Protein AF-A0A367MCN3-F1 (afdb_monomer)

Mean predicted aligned error: 8.47 Å

Sequence (393 aa):
MKVYVAEKPKLGKAMVQVLSKTSPITNREGTFAEGKGGADCGAAGHIFAREEPDYYIGAAFPGAPKGKNGKFKWSWDHLPLFPGQSDLPGWSIALDSEKKDLFKTIKSFVAKATVVVNAGDPDREGQLLIDEILEFLGTRKPVRRVLISGFDETTVANGLKGESDNAEFIGLRDAARSRSRADWLAGMNLSRAISLHAKECGFQGSHIAYGRVMTALLGLIVQRDMAIENFVPVDYFALLARFKVTKGDFRARWKPYPNQAGLDEKGRLLDRRLAEQLNAAVQGKTGKVVEYSDTEKTESAPLPFSVDQLQILASKKFGYKSDAVLKALQSLYEKHELTTYPRSDCQYLPESQHADAPEVYAAVTNNLQFGAPLQEIDLTRKSRAWNCLLYTS

Secondary structure (DSSP, 8-state):
-EEEEESSHHHHHHHHHHHHTTS-EEEEETTEEEETTSEEEEE--S-EEEPPHHHHHHHH-TTPPB-TTSSBPP-GGG-S--TTSTTSPPP-EEEPGGGHHHHHHHHHHHHH-SEEEEE--SSHHHHHHHHHHHHHTT--S-EEE------SHHHHHHHHHS-EEGGGGHHHHHHHHHHHHHHHHHHHHHHHHHHHHHHHTT--SS-----TTHHHHHHHHHHHHHHHHT------B--EEEEEETTEEEEEE--PPTT-TTB-TTS-B--HHHHHHHHHHHTTPPP----------PPPPPPPPPHHHHHHHHHHHH---HHHHHHHHHHHHHTS--SS-TT-----B-GGGGGGHHHHHHHHHHHS---GGGTT--TT---TTB-TTT---

Foldseek 3Di:
DEEEEEADLLQQVLLCVLVCVVFNFDDDDDQWTATHVGYITGHQHQFKDWDDLQQFCCQQPVPADDDPVRGGDQDPVSPPDDDPPDRGHHTDIDGDPVCVSVLVVVLVSLVPDQEYEQNFEPALVRLQRVVVSCVVSVDPHFYKYFHAFASDNVSSVVSVVVIGGSVVCVVSNVVVVVVSVVQCSFFNRVFSVVQVVVVVVVDPDDTDTDGPPVVVVVVVVVVVVVCVVPDDDADFDWDWDWDQDPVGIDIDIDQDDPPDPQADPVRTRRDPVVNVVVCVVCPPHDDDDPDDDDDDDDDDDDFADALVNQQVCCCVPPVDDSVRSLVVLCCCRRVVVLDTRNHDRARADALVCLVCQVVNLVSCVVPPVDPDPSVPDDSVDDDPRHDPVRDDD

Solvent-accessible surface area (backbone atoms only — not comparable to full-atom values): 22829 Å² total; per-residue (Å²): 69,42,30,39,43,15,35,43,63,66,54,14,51,40,48,41,59,61,47,32,78,82,18,46,72,75,47,75,57,92,64,31,35,41,17,49,89,31,53,26,28,14,35,64,52,91,41,67,44,72,55,55,69,59,60,43,41,49,69,57,41,72,83,58,63,59,45,98,84,75,44,63,58,90,54,71,90,68,57,78,68,50,65,60,43,89,74,29,54,59,84,55,70,37,72,39,81,91,34,51,68,59,51,52,50,52,51,55,52,60,70,70,34,61,30,39,31,42,37,19,47,60,45,36,61,29,44,29,58,48,50,52,51,42,59,73,69,62,66,84,61,57,52,29,29,30,56,43,79,56,65,53,70,65,49,38,55,51,16,67,69,58,61,44,61,38,76,80,46,47,66,38,26,51,51,35,51,50,49,56,51,51,51,46,45,46,24,59,38,46,16,49,53,52,27,53,54,38,42,76,73,66,49,87,69,94,71,46,89,38,36,81,63,64,47,52,54,50,47,55,52,51,51,50,50,50,54,56,76,69,53,76,90,74,78,66,60,81,57,73,47,78,47,80,54,101,92,48,72,52,77,46,69,71,76,79,62,91,90,47,85,52,46,49,99,86,69,45,33,53,41,64,67,59,50,53,50,53,48,64,74,51,60,94,57,87,84,76,88,87,77,87,86,87,78,94,77,88,82,76,79,81,63,56,71,18,44,66,57,47,34,54,50,40,27,75,75,70,69,46,52,61,68,60,48,50,52,50,38,46,41,33,34,74,74,65,65,76,49,67,66,65,77,43,79,37,40,42,35,54,56,78,56,57,79,48,42,67,59,53,51,50,52,47,58,77,73,42,92,70,66,75,82,68,79,78,65,69,79,84,67,82,56,88,37,53,29,60,88,70,37,61,114

Radius of gyration: 31.04 Å; Cα contacts (8 Å, |Δi|>4): 489; chains: 1; bounding box: 73×40×93 Å

Structure (mmCIF, N/CA/C/O backbone):
data_AF-A0A367MCN3-F1
#
_entry.id   AF-A0A367MCN3-F1
#
loop_
_atom_site.group_PDB
_atom_site.id
_atom_site.type_symbol
_atom_site.label_atom_id
_atom_site.label_alt_id
_atom_site.label_comp_id
_atom_site.label_asym_id
_atom_site.label_entity_id
_atom_site.label_seq_id
_atom_site.pdbx_PDB_ins_code
_atom_site.Cartn_x
_atom_site.Cartn_y
_atom_site.Cartn_z
_atom_site.occupancy
_atom_site.B_iso_or_equiv
_atom_site.auth_seq_id
_atom_site.auth_comp_id
_atom_site.auth_asym_id
_atom_site.auth_atom_id
_atom_site.pdbx_PDB_model_num
ATOM 1 N N . MET A 1 1 ? 31.108 -2.857 -21.163 1.00 85.75 1 MET A N 1
ATOM 2 C CA . MET A 1 1 ? 30.274 -1.655 -20.991 1.00 85.75 1 MET A CA 1
ATOM 3 C C . MET A 1 1 ? 28.988 -2.020 -20.252 1.00 85.75 1 MET A C 1
ATOM 5 O O . MET A 1 1 ? 28.184 -2.782 -20.782 1.00 85.75 1 MET A O 1
ATOM 9 N N . LYS A 1 2 ? 28.820 -1.542 -19.017 1.00 91.75 2 LYS A N 1
ATOM 10 C CA . LYS A 1 2 ? 27.605 -1.682 -18.210 1.00 91.75 2 LYS A CA 1
ATOM 11 C C . LYS A 1 2 ? 26.679 -0.486 -18.443 1.00 91.75 2 LYS A C 1
ATOM 13 O O . LYS A 1 2 ? 27.137 0.651 -18.401 1.00 91.75 2 LYS A O 1
ATOM 18 N N . VAL A 1 3 ? 25.392 -0.748 -18.652 1.00 93.81 3 VAL A N 1
ATOM 19 C CA . VAL A 1 3 ? 24.357 0.293 -18.741 1.00 93.81 3 VAL A CA 1
ATOM 20 C C . VAL A 1 3 ? 23.383 0.122 -17.586 1.00 93.81 3 VAL A C 1
ATOM 22 O O . VAL A 1 3 ? 22.708 -0.900 -17.503 1.00 93.81 3 VAL A O 1
ATOM 25 N N . TYR A 1 4 ? 23.308 1.117 -16.712 1.00 94.12 4 TYR A N 1
ATOM 26 C CA . TYR A 1 4 ? 22.384 1.188 -15.590 1.00 94.12 4 TYR A CA 1
ATOM 27 C C . TYR A 1 4 ? 21.090 1.871 -16.032 1.00 94.12 4 TYR A C 1
ATOM 29 O O . TYR A 1 4 ? 21.105 2.993 -16.547 1.00 94.12 4 TYR A O 1
ATOM 37 N N . VAL A 1 5 ? 19.965 1.191 -15.827 1.00 93.69 5 VAL A N 1
ATOM 38 C CA . VAL A 1 5 ? 18.633 1.711 -16.140 1.00 93.69 5 VAL A CA 1
ATOM 39 C C . VAL A 1 5 ? 17.887 1.893 -14.825 1.00 93.69 5 VAL A C 1
ATOM 41 O O . VAL A 1 5 ? 17.437 0.923 -14.217 1.00 93.69 5 VAL A O 1
ATOM 44 N N . ALA A 1 6 ? 17.810 3.140 -14.367 1.00 91.88 6 ALA A N 1
ATOM 45 C CA . ALA A 1 6 ? 17.089 3.526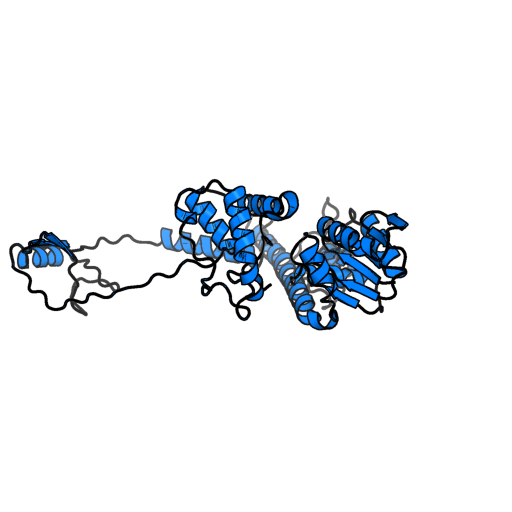 -13.163 1.00 91.88 6 ALA A CA 1
ATOM 46 C C . ALA A 1 6 ? 15.614 3.802 -13.468 1.00 91.88 6 ALA A C 1
ATOM 48 O O . ALA A 1 6 ? 15.265 4.183 -14.584 1.00 91.88 6 ALA A O 1
ATOM 49 N N . GLU A 1 7 ? 14.736 3.691 -12.474 1.00 86.88 7 GLU A N 1
ATOM 50 C CA . GLU A 1 7 ? 13.337 4.095 -12.643 1.00 86.88 7 GLU A CA 1
ATOM 51 C C . GLU A 1 7 ? 13.207 5.621 -12.765 1.00 86.88 7 GLU A C 1
ATOM 53 O O . GLU A 1 7 ? 12.616 6.133 -13.715 1.00 86.88 7 GLU A O 1
ATOM 58 N N . LYS A 1 8 ? 13.784 6.373 -11.821 1.00 84.31 8 LYS A N 1
ATOM 59 C CA . LYS A 1 8 ? 13.538 7.817 -11.682 1.00 84.31 8 LYS A CA 1
ATOM 60 C C . LYS A 1 8 ? 14.739 8.665 -12.096 1.00 84.31 8 LYS A C 1
ATOM 62 O O . LYS A 1 8 ? 15.876 8.312 -11.774 1.00 84.31 8 LYS A O 1
ATOM 67 N N . PRO A 1 9 ? 14.522 9.852 -12.706 1.00 83.81 9 PRO A N 1
ATOM 68 C CA . PRO A 1 9 ? 15.602 10.783 -13.044 1.00 83.81 9 PRO A CA 1
ATOM 69 C C . PRO A 1 9 ? 16.486 11.163 -11.857 1.00 83.81 9 PRO A C 1
ATOM 71 O O . PRO A 1 9 ? 17.685 11.363 -12.037 1.00 83.81 9 PRO A O 1
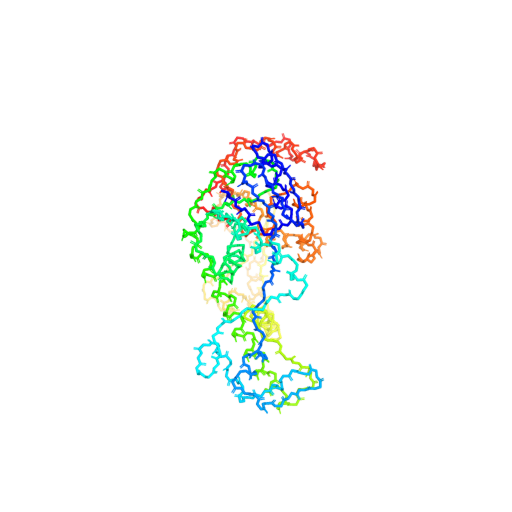ATOM 74 N N . LYS A 1 10 ? 15.914 11.260 -10.649 1.00 83.94 10 LYS A N 1
ATOM 75 C CA . LYS A 1 10 ? 16.677 11.581 -9.438 1.00 83.94 10 LYS A CA 1
ATOM 76 C C . LYS A 1 10 ? 17.691 10.480 -9.105 1.00 83.94 10 LYS A C 1
ATOM 78 O O . LYS A 1 10 ? 18.871 10.787 -8.961 1.00 83.94 10 LYS A O 1
ATOM 83 N N . LEU A 1 11 ? 17.253 9.219 -9.074 1.00 85.94 11 LEU A N 1
ATOM 84 C CA . LEU A 1 11 ? 18.134 8.072 -8.839 1.00 85.94 11 LEU A CA 1
ATOM 85 C C . LEU A 1 11 ? 19.210 7.966 -9.926 1.00 85.94 11 LEU A C 1
ATOM 87 O O . LEU A 1 11 ? 20.391 7.860 -9.611 1.00 85.94 11 LEU A O 1
ATOM 91 N N . GLY A 1 12 ? 18.822 8.110 -11.199 1.00 87.50 12 GLY A N 1
ATOM 92 C CA . GLY A 1 12 ? 19.770 8.105 -12.315 1.00 87.50 12 GLY A CA 1
ATOM 93 C C . GLY A 1 12 ? 20.864 9.173 -12.175 1.00 87.50 12 GLY A C 1
ATOM 94 O O . GLY A 1 12 ? 22.036 8.884 -12.398 1.00 87.50 12 GLY A O 1
ATOM 95 N N . LYS A 1 13 ? 20.517 10.394 -11.737 1.00 85.69 13 LYS A N 1
ATOM 96 C CA . LYS A 1 13 ? 21.498 11.465 -11.474 1.00 85.69 13 LYS A CA 1
ATOM 97 C C . LYS A 1 13 ? 22.443 11.127 -10.318 1.00 85.69 13 LYS A C 1
ATOM 99 O O . LYS A 1 13 ? 23.644 11.347 -10.461 1.00 85.69 13 LYS A O 1
ATOM 104 N N . ALA A 1 14 ? 21.921 10.598 -9.213 1.00 87.44 14 ALA A N 1
ATOM 105 C CA . ALA A 1 14 ? 22.727 10.213 -8.053 1.00 87.44 14 ALA A CA 1
ATOM 106 C C . ALA A 1 14 ? 23.718 9.087 -8.407 1.00 87.44 14 ALA A C 1
ATOM 108 O O . ALA A 1 14 ? 24.908 9.169 -8.106 1.00 87.44 14 ALA A O 1
ATOM 109 N N . MET A 1 15 ? 23.264 8.085 -9.165 1.00 89.38 15 MET A N 1
ATOM 110 C CA . MET A 1 15 ? 24.125 7.021 -9.686 1.00 89.38 15 MET A CA 1
ATOM 111 C C . MET A 1 15 ? 25.212 7.562 -10.618 1.00 89.38 15 MET A C 1
ATOM 113 O O . MET A 1 15 ? 26.373 7.189 -10.475 1.00 89.38 15 MET A O 1
ATOM 117 N N . VAL A 1 16 ? 24.875 8.478 -11.535 1.00 87.88 16 VAL A N 1
ATOM 118 C CA . VAL A 1 16 ? 25.861 9.128 -12.416 1.00 87.88 16 VAL A CA 1
ATOM 119 C C . VAL A 1 16 ? 26.933 9.860 -11.605 1.00 87.88 16 VAL A C 1
ATOM 121 O O . VAL A 1 16 ? 28.110 9.756 -11.940 1.00 87.88 16 VAL A O 1
ATOM 124 N N . GLN A 1 17 ? 26.565 10.572 -10.535 1.00 87.06 17 GLN A N 1
ATOM 125 C CA . GLN A 1 17 ? 27.534 11.255 -9.671 1.00 87.06 17 GLN A CA 1
ATOM 126 C C . GLN A 1 17 ? 28.534 10.271 -9.053 1.00 87.06 17 GLN A C 1
ATOM 128 O O . GLN A 1 17 ? 29.740 10.494 -9.165 1.00 87.06 17 GLN A O 1
ATOM 133 N N . VAL A 1 18 ? 28.059 9.158 -8.486 1.00 89.38 18 VAL A N 1
ATOM 134 C CA . VAL A 1 18 ? 28.925 8.125 -7.888 1.00 89.38 18 VAL A CA 1
ATOM 135 C C . VAL A 1 18 ? 29.785 7.430 -8.948 1.00 89.38 18 VAL A C 1
ATOM 137 O O . VAL A 1 18 ? 31.003 7.330 -8.791 1.00 89.38 18 VAL A O 1
ATOM 140 N N . LEU A 1 19 ? 29.184 7.000 -10.061 1.00 88.12 19 LEU A N 1
ATOM 141 C CA . LEU A 1 19 ? 29.886 6.307 -11.146 1.00 88.12 19 LEU A CA 1
ATOM 142 C C . LEU A 1 19 ? 30.948 7.202 -11.800 1.00 88.12 19 LEU A C 1
ATOM 144 O O . LEU A 1 19 ? 32.033 6.721 -12.127 1.00 88.12 19 LEU A O 1
ATOM 148 N N . SER A 1 20 ? 30.694 8.510 -11.919 1.00 86.06 20 SER A N 1
ATOM 149 C CA . SER A 1 20 ? 31.629 9.458 -12.539 1.00 86.06 20 SER A CA 1
ATOM 150 C C . SER A 1 20 ? 32.982 9.566 -11.829 1.00 86.06 20 SER A C 1
ATOM 152 O O . SER A 1 20 ? 33.968 9.937 -12.465 1.00 86.06 20 SER A O 1
ATOM 154 N N . LYS A 1 21 ? 33.061 9.179 -10.546 1.00 87.19 21 LYS A N 1
ATOM 155 C CA . LYS A 1 21 ? 34.317 9.157 -9.777 1.00 87.19 21 LYS A CA 1
ATOM 156 C C . LYS A 1 21 ? 35.305 8.108 -10.289 1.00 87.19 21 LYS A C 1
ATOM 158 O O . LYS A 1 21 ? 36.510 8.289 -10.161 1.00 87.19 21 LYS A O 1
ATOM 163 N N . THR A 1 22 ? 34.796 7.020 -10.865 1.00 83.06 22 THR A N 1
ATOM 164 C CA . THR A 1 22 ? 35.601 5.913 -11.413 1.00 83.06 22 THR A CA 1
ATOM 165 C C . THR A 1 22 ? 35.548 5.846 -12.941 1.00 83.06 22 THR A C 1
ATOM 167 O O . THR A 1 22 ? 36.487 5.363 -13.566 1.00 83.06 22 THR A O 1
ATOM 170 N N . SER A 1 23 ? 34.486 6.379 -13.549 1.00 83.12 23 SER A N 1
ATOM 171 C CA . SER A 1 23 ? 34.250 6.417 -14.993 1.00 83.12 23 SER A CA 1
ATOM 172 C C . SER A 1 23 ? 33.779 7.823 -15.408 1.00 83.12 23 SER A C 1
ATOM 174 O O . SER A 1 23 ? 32.570 8.045 -15.535 1.00 83.12 23 SER A O 1
ATOM 176 N N . PRO A 1 24 ? 34.700 8.793 -15.605 1.00 85.56 24 PRO A N 1
ATOM 177 C CA . PRO A 1 24 ? 34.365 10.193 -15.888 1.00 85.56 24 PRO A CA 1
ATOM 178 C C . PRO A 1 24 ? 33.406 10.361 -17.069 1.00 85.56 24 PRO A C 1
ATOM 180 O O . PRO A 1 24 ? 33.560 9.696 -18.088 1.00 85.56 24 PRO A O 1
ATOM 183 N N . ILE A 1 25 ? 32.435 11.267 -16.963 1.00 86.12 25 ILE A N 1
ATOM 184 C CA . ILE A 1 25 ? 31.394 11.446 -17.990 1.00 86.12 25 ILE A CA 1
ATOM 185 C C . ILE A 1 25 ? 32.003 12.017 -19.276 1.00 86.12 25 ILE A C 1
ATOM 187 O O . ILE A 1 25 ? 32.684 13.040 -19.234 1.00 86.12 25 ILE A O 1
ATOM 191 N N . THR A 1 26 ? 31.715 11.394 -20.420 1.00 85.88 26 THR A N 1
ATOM 192 C CA . THR A 1 26 ? 32.170 11.850 -21.746 1.00 85.88 26 THR A CA 1
ATOM 193 C C . THR A 1 26 ? 31.071 12.511 -22.561 1.00 85.88 26 THR A C 1
ATOM 195 O O . THR A 1 26 ? 31.368 13.364 -23.392 1.00 85.88 26 THR A O 1
ATOM 198 N N . ASN A 1 27 ? 29.812 12.131 -22.340 1.00 84.75 27 ASN A N 1
ATOM 199 C CA . ASN A 1 27 ? 28.675 12.638 -23.101 1.00 84.75 27 ASN A CA 1
ATOM 200 C C . ASN A 1 27 ? 27.373 12.537 -22.288 1.00 84.75 27 ASN A C 1
ATOM 202 O O . ASN A 1 27 ? 27.292 11.786 -21.313 1.00 84.75 27 ASN A O 1
ATOM 206 N N . ARG A 1 28 ? 26.346 13.293 -22.685 1.00 84.12 28 ARG A N 1
ATOM 207 C CA . ARG A 1 28 ? 24.992 13.224 -22.121 1.00 84.12 28 ARG A CA 1
ATOM 208 C C . ARG A 1 28 ? 23.955 13.257 -23.237 1.00 84.12 28 ARG A C 1
ATOM 210 O O . ARG A 1 28 ? 23.974 14.158 -24.069 1.00 84.12 28 ARG A O 1
ATOM 217 N N . GLU A 1 29 ? 23.017 12.318 -23.203 1.00 78.56 29 GLU A N 1
ATOM 218 C CA . GLU A 1 29 ? 21.895 12.229 -24.137 1.00 78.56 29 GLU A CA 1
ATOM 219 C C . GLU A 1 29 ? 20.600 12.013 -23.340 1.00 78.56 29 GLU A C 1
ATOM 221 O O . GLU A 1 29 ? 20.375 10.960 -22.742 1.00 78.56 29 GLU A O 1
ATOM 226 N N . GLY A 1 30 ? 19.740 13.034 -23.295 1.00 76.94 30 GLY A N 1
ATOM 227 C CA . GLY A 1 30 ? 18.503 12.983 -22.515 1.00 76.94 30 GLY A CA 1
ATOM 228 C C . GLY A 1 30 ? 18.760 12.754 -21.019 1.00 76.94 30 GLY A C 1
ATOM 229 O O . GLY A 1 30 ? 19.474 13.523 -20.375 1.00 76.94 30 GLY A O 1
ATOM 230 N N . THR A 1 31 ? 18.153 11.705 -20.454 1.00 78.38 31 THR A N 1
ATOM 231 C CA . THR A 1 31 ? 18.356 11.296 -19.051 1.00 78.38 31 THR A CA 1
ATOM 232 C C . THR A 1 31 ? 19.581 10.405 -18.849 1.00 78.38 31 THR A C 1
ATOM 234 O O . THR A 1 31 ? 19.878 10.084 -17.699 1.00 78.38 31 THR A O 1
ATOM 237 N N . PHE A 1 32 ? 20.279 10.009 -19.919 1.00 81.44 32 PHE A N 1
ATOM 238 C CA . PHE A 1 32 ? 21.435 9.120 -19.864 1.00 81.44 32 PHE A CA 1
ATOM 239 C C . PHE A 1 32 ? 22.758 9.892 -19.961 1.00 81.44 32 PHE A C 1
ATOM 241 O O . PHE A 1 32 ? 22.888 10.866 -20.704 1.00 81.44 32 PHE A O 1
ATOM 248 N N . ALA A 1 33 ? 23.761 9.439 -19.213 1.00 84.81 33 ALA A N 1
ATOM 249 C CA . ALA A 1 33 ? 25.140 9.909 -19.302 1.00 84.81 33 ALA A CA 1
ATOM 250 C C . ALA A 1 33 ? 26.061 8.753 -19.710 1.00 84.81 33 ALA A C 1
ATOM 252 O O . ALA A 1 33 ? 25.962 7.672 -19.131 1.00 84.81 33 ALA A O 1
ATOM 253 N N . GLU A 1 34 ? 26.947 8.996 -20.681 1.00 85.38 34 GLU A N 1
ATOM 254 C CA . GLU A 1 34 ? 27.984 8.047 -21.108 1.00 85.38 34 GLU A CA 1
ATOM 255 C C . GLU A 1 34 ? 29.244 8.228 -20.253 1.00 85.38 34 GLU A C 1
ATOM 257 O O . GLU A 1 34 ? 29.735 9.350 -20.081 1.00 85.38 34 GLU A O 1
ATOM 262 N N . GLY A 1 35 ? 29.768 7.126 -19.719 1.00 81.06 35 GLY A N 1
ATOM 263 C CA . GLY A 1 35 ? 30.957 7.111 -18.870 1.00 81.06 35 GLY A CA 1
ATOM 264 C C . GLY A 1 35 ? 32.208 6.618 -19.601 1.00 81.06 35 GLY A C 1
ATOM 265 O O . GLY A 1 35 ? 32.186 5.601 -20.298 1.00 81.06 35 GLY A O 1
ATOM 266 N N . LYS A 1 36 ? 33.349 7.284 -19.393 1.00 76.06 36 LYS A N 1
ATOM 267 C CA . LYS A 1 36 ? 34.660 6.855 -19.898 1.00 76.06 36 LYS A CA 1
ATOM 268 C C . LYS A 1 36 ? 35.057 5.522 -19.259 1.00 76.06 36 LYS A C 1
ATOM 270 O O . LYS A 1 36 ? 35.366 5.471 -18.076 1.00 76.06 36 LYS A O 1
ATOM 275 N N . GLY A 1 37 ? 35.108 4.460 -20.062 1.00 65.56 37 GLY A N 1
ATOM 276 C CA . GLY A 1 37 ? 35.321 3.088 -19.575 1.00 65.56 37 GLY A CA 1
ATOM 277 C C . GLY A 1 37 ? 34.045 2.240 -19.564 1.00 65.56 37 GLY A C 1
ATOM 278 O O . GLY A 1 37 ? 34.104 1.042 -19.290 1.00 65.56 37 GLY A O 1
ATOM 279 N N . GLY A 1 38 ? 32.909 2.830 -19.952 1.00 71.50 38 GLY A N 1
ATOM 280 C CA . GLY A 1 38 ? 31.683 2.124 -20.295 1.00 71.50 38 GLY A CA 1
ATOM 281 C C . GLY A 1 38 ? 30.765 1.840 -19.114 1.00 71.50 38 GLY A C 1
ATOM 282 O O . GLY A 1 38 ? 30.259 0.724 -19.034 1.00 71.50 38 GLY A O 1
ATOM 283 N N . ALA A 1 39 ? 30.576 2.796 -18.204 1.00 75.12 39 ALA A N 1
ATOM 284 C CA . ALA A 1 39 ? 29.507 2.777 -17.206 1.00 75.12 39 ALA A CA 1
ATOM 285 C C . ALA A 1 39 ? 28.510 3.902 -17.518 1.00 75.12 39 ALA A C 1
ATOM 287 O O . ALA A 1 39 ? 28.731 5.049 -17.132 1.00 75.12 39 ALA A O 1
ATOM 288 N N . ASP A 1 40 ? 27.425 3.565 -18.213 1.00 82.50 40 ASP A N 1
ATOM 289 C CA . ASP A 1 40 ? 26.414 4.539 -18.630 1.00 82.50 40 ASP A CA 1
ATOM 290 C C . ASP A 1 40 ? 25.187 4.436 -17.732 1.00 82.50 40 ASP A C 1
ATOM 292 O O . ASP A 1 40 ? 24.813 3.336 -17.336 1.00 82.50 40 ASP A O 1
ATOM 296 N N . CYS A 1 41 ? 24.535 5.547 -17.405 1.00 80.12 41 CYS A N 1
ATOM 297 C CA . CYS A 1 41 ? 23.403 5.531 -16.479 1.00 80.12 41 CYS A CA 1
ATOM 298 C C . CYS A 1 41 ? 22.336 6.547 -16.868 1.00 80.12 41 CYS A C 1
ATOM 300 O O . CYS A 1 41 ? 22.666 7.687 -17.193 1.00 80.12 41 CYS A O 1
ATOM 302 N N . GLY A 1 42 ? 21.066 6.150 -16.789 1.00 78.38 42 GLY A N 1
ATOM 303 C CA . GLY A 1 42 ? 19.933 7.043 -16.995 1.00 78.38 42 GLY A CA 1
ATOM 304 C C . GLY A 1 42 ? 18.624 6.498 -16.447 1.00 78.38 42 GLY A C 1
ATOM 305 O O . GLY A 1 42 ? 18.583 5.420 -15.861 1.00 78.38 42 GLY A O 1
ATOM 306 N N . ALA A 1 43 ? 17.557 7.280 -16.596 1.00 78.00 43 ALA A N 1
ATOM 307 C CA . ALA A 1 43 ? 16.255 6.975 -16.011 1.00 78.00 43 ALA A CA 1
ATOM 308 C C . ALA A 1 43 ? 15.211 6.637 -17.068 1.00 78.00 43 ALA A C 1
ATOM 310 O O . ALA A 1 43 ? 15.072 7.391 -18.030 1.00 78.00 43 ALA A O 1
ATOM 311 N N . ALA A 1 44 ? 14.465 5.557 -16.848 1.00 75.31 44 ALA A N 1
ATOM 312 C CA . ALA A 1 44 ? 13.465 5.032 -17.762 1.00 75.31 44 ALA A CA 1
ATOM 313 C C . ALA A 1 44 ? 12.056 5.582 -17.522 1.00 75.31 44 ALA A C 1
ATOM 315 O O . ALA A 1 44 ? 11.367 5.906 -18.480 1.00 75.31 44 ALA A O 1
ATOM 316 N N . GLY A 1 45 ? 11.622 5.724 -16.269 1.00 78.00 45 GLY A N 1
ATOM 317 C CA . GLY A 1 45 ? 10.225 5.993 -15.927 1.00 78.00 45 GLY A CA 1
ATOM 318 C C . GLY A 1 45 ? 9.259 4.917 -16.444 1.00 78.00 45 GLY A C 1
ATOM 319 O O . GLY A 1 45 ? 9.647 3.950 -17.097 1.00 78.00 45 GLY A O 1
ATOM 320 N N . HIS A 1 46 ? 7.966 5.092 -16.176 1.00 79.12 46 HIS A N 1
ATOM 321 C CA . HIS A 1 46 ? 6.942 4.266 -16.815 1.00 79.12 46 HIS A CA 1
ATOM 322 C C . HIS A 1 46 ? 6.788 4.709 -18.274 1.00 79.12 46 HIS A C 1
ATOM 324 O O . HIS A 1 46 ? 6.343 5.828 -18.534 1.00 79.12 46 HIS A O 1
ATOM 330 N N . ILE A 1 47 ? 7.184 3.850 -19.217 1.00 88.44 47 ILE A N 1
ATOM 331 C CA . ILE A 1 47 ? 7.077 4.132 -20.661 1.00 88.44 47 ILE A CA 1
ATOM 332 C C . ILE A 1 47 ? 6.048 3.259 -21.370 1.00 88.44 47 ILE A C 1
ATOM 334 O O . ILE A 1 47 ? 5.623 3.592 -22.471 1.00 88.44 47 ILE A O 1
ATOM 338 N N . PHE A 1 48 ? 5.638 2.161 -20.741 1.00 90.94 48 PHE A N 1
ATOM 339 C CA . PHE A 1 48 ? 4.646 1.247 -21.280 1.00 90.94 48 PHE A CA 1
ATOM 340 C C . PHE A 1 48 ? 3.372 1.268 -20.443 1.00 90.94 48 PHE A C 1
ATOM 342 O O . PHE A 1 48 ? 3.413 1.347 -19.216 1.00 90.94 48 PHE A O 1
ATOM 349 N N . ALA A 1 49 ? 2.243 1.149 -21.130 1.00 90.81 49 ALA A N 1
ATOM 350 C CA . ALA A 1 49 ? 0.951 0.818 -20.553 1.00 90.81 49 ALA A CA 1
ATOM 351 C C . ALA A 1 49 ? 0.462 -0.506 -21.149 1.00 90.81 49 ALA A C 1
ATOM 353 O O . ALA A 1 49 ? 0.928 -0.936 -22.203 1.00 90.81 49 ALA A O 1
ATOM 354 N N . ARG A 1 50 ? -0.490 -1.174 -20.494 1.00 93.38 50 ARG A N 1
ATOM 355 C CA . ARG A 1 50 ? -1.187 -2.300 -21.132 1.00 93.38 50 ARG A CA 1
ATOM 356 C C . ARG A 1 50 ? -1.982 -1.781 -22.322 1.00 93.38 50 ARG A C 1
ATOM 358 O O . ARG A 1 50 ? -2.530 -0.686 -22.253 1.00 93.38 50 ARG A O 1
ATOM 365 N N . GLU A 1 51 ? -2.059 -2.581 -23.380 1.00 95.56 51 GLU A N 1
ATOM 366 C CA . GLU A 1 51 ? -2.939 -2.249 -24.496 1.00 95.56 51 GLU A CA 1
ATOM 367 C C . GLU A 1 51 ? -4.384 -2.073 -24.020 1.00 95.56 51 GLU A C 1
ATOM 369 O O . GLU A 1 51 ? -4.881 -2.790 -23.140 1.00 95.56 51 GLU A O 1
ATOM 374 N N . GLU A 1 52 ? -5.054 -1.093 -24.612 1.00 94.81 52 GLU A N 1
ATOM 375 C CA . GLU A 1 52 ? -6.454 -0.817 -24.329 1.00 94.81 52 GLU A CA 1
ATOM 376 C C . GLU A 1 52 ? -7.336 -1.890 -24.977 1.00 94.81 52 GLU A C 1
ATOM 378 O O . GLU A 1 52 ? -6.968 -2.487 -25.990 1.00 94.81 52 GLU A O 1
ATOM 383 N N . PRO A 1 53 ? -8.549 -2.128 -24.464 1.00 95.19 53 PRO A N 1
ATOM 384 C CA . PRO A 1 53 ? -9.462 -3.093 -25.063 1.00 95.19 53 PRO A CA 1
ATOM 385 C C . PRO A 1 53 ? -9.725 -2.916 -26.566 1.00 95.19 53 PRO A C 1
ATOM 387 O O . PRO A 1 53 ? -10.028 -3.888 -27.247 1.00 95.19 53 PRO A O 1
ATOM 390 N N . ASP A 1 54 ? -9.632 -1.689 -27.082 1.00 94.62 54 ASP A N 1
ATOM 391 C CA . ASP A 1 54 ? -9.794 -1.383 -28.503 1.00 94.62 54 ASP A CA 1
ATOM 392 C C . ASP A 1 54 ? -8.762 -2.094 -29.392 1.00 94.62 54 ASP A C 1
ATOM 394 O O . ASP A 1 54 ? -9.099 -2.465 -30.515 1.00 94.62 54 ASP A O 1
ATOM 398 N N . TYR A 1 55 ? -7.544 -2.336 -28.894 1.00 95.31 55 TYR A N 1
ATOM 399 C CA . TYR A 1 55 ? -6.529 -3.140 -29.584 1.00 95.31 55 TYR A CA 1
ATOM 400 C C . TYR A 1 55 ? -7.020 -4.579 -29.785 1.00 95.31 55 TYR A C 1
ATOM 402 O O . TYR A 1 55 ? -7.028 -5.099 -30.901 1.00 95.31 55 TYR A O 1
ATOM 410 N N . TYR A 1 56 ? -7.505 -5.197 -28.707 1.00 95.62 56 TYR A N 1
ATOM 411 C CA . TYR A 1 56 ? -7.980 -6.578 -28.720 1.00 95.62 56 TYR A CA 1
ATOM 412 C C . TYR A 1 56 ? -9.269 -6.731 -29.539 1.00 95.62 56 TYR A C 1
ATOM 414 O O . TYR A 1 56 ? -9.382 -7.652 -30.345 1.00 95.62 56 TYR A O 1
ATOM 422 N N . ILE A 1 57 ? -10.214 -5.794 -29.392 1.00 94.94 57 ILE A N 1
ATOM 423 C CA . ILE A 1 57 ? -11.464 -5.788 -30.165 1.00 94.94 57 ILE A CA 1
ATOM 424 C C . ILE A 1 57 ? -11.182 -5.548 -31.645 1.00 94.94 57 ILE A C 1
ATOM 426 O O . ILE A 1 57 ? -11.783 -6.203 -32.483 1.00 94.94 57 ILE A O 1
ATOM 430 N N . GLY A 1 58 ? -10.258 -4.650 -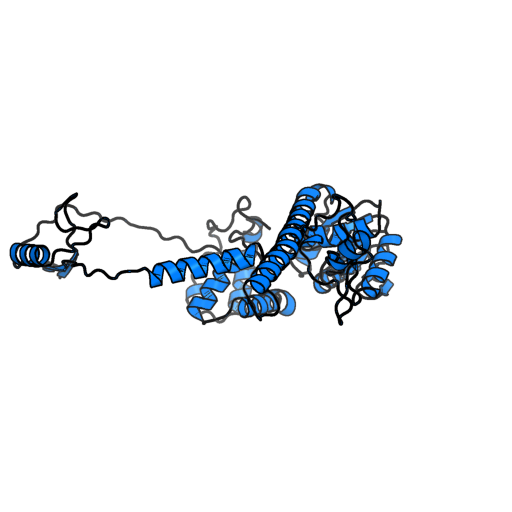31.991 1.00 94.12 58 GLY A N 1
ATOM 431 C CA . GLY A 1 58 ? -9.921 -4.390 -33.389 1.00 94.12 58 GLY A CA 1
ATOM 432 C C . GLY A 1 58 ? -9.343 -5.604 -34.109 1.00 94.12 58 GLY A C 1
ATOM 433 O O . GLY A 1 58 ? -9.589 -5.764 -35.302 1.00 94.12 58 GLY A O 1
ATOM 434 N N . ALA A 1 59 ? -8.622 -6.462 -33.384 1.00 92.06 59 ALA A N 1
ATOM 435 C CA . ALA A 1 59 ? -8.092 -7.710 -33.916 1.00 92.06 59 ALA A CA 1
ATOM 436 C C . ALA A 1 59 ? -9.175 -8.793 -34.069 1.00 92.06 59 ALA A C 1
ATOM 438 O O . ALA A 1 59 ? -9.272 -9.397 -35.133 1.00 92.06 59 ALA A O 1
ATOM 439 N N . ALA A 1 60 ? -10.002 -9.016 -33.041 1.00 92.31 60 ALA A N 1
ATOM 440 C CA . ALA A 1 60 ? -11.005 -10.087 -33.049 1.00 92.31 60 ALA A CA 1
ATOM 441 C C . ALA A 1 60 ? -12.315 -9.714 -33.774 1.00 92.31 60 ALA A C 1
ATOM 443 O O . ALA A 1 60 ? -12.999 -10.578 -34.314 1.00 92.31 60 ALA A O 1
ATOM 444 N N . PHE A 1 61 ? -12.664 -8.426 -33.819 1.00 91.19 61 PHE A N 1
ATOM 445 C CA . PHE A 1 61 ? -13.928 -7.907 -34.353 1.00 91.19 61 PHE A CA 1
ATOM 446 C C . PHE A 1 61 ? -13.697 -6.682 -35.264 1.00 91.19 61 PHE A C 1
ATOM 448 O O . PHE A 1 61 ? -14.167 -5.577 -34.969 1.00 91.19 61 PHE A O 1
ATOM 455 N N . PRO A 1 62 ? -13.006 -6.830 -36.409 1.00 87.06 62 PRO A N 1
ATOM 456 C CA . PRO A 1 62 ? -12.637 -5.700 -37.271 1.00 87.06 62 PRO A CA 1
ATOM 457 C C . PRO A 1 62 ? -13.843 -4.919 -37.828 1.00 87.06 62 PRO A C 1
ATOM 459 O O . PRO A 1 62 ? -13.721 -3.733 -38.133 1.00 87.06 62 PRO A O 1
ATOM 462 N N . GLY A 1 63 ? -15.014 -5.560 -37.932 1.00 89.00 63 GLY A N 1
ATOM 463 C CA . GLY A 1 63 ? -16.271 -4.943 -38.371 1.00 89.00 63 GLY A CA 1
ATOM 464 C C . GLY A 1 63 ? -17.117 -4.313 -37.256 1.00 89.00 63 GLY A C 1
ATOM 465 O O . GLY A 1 63 ? -18.202 -3.805 -37.542 1.00 89.00 63 GLY A O 1
ATOM 466 N N . ALA A 1 64 ? -16.674 -4.353 -35.994 1.00 92.12 64 ALA A N 1
ATOM 467 C CA . ALA A 1 64 ? -17.471 -3.858 -34.875 1.00 92.12 64 ALA A CA 1
ATOM 468 C C . ALA A 1 64 ? -17.708 -2.334 -34.955 1.00 92.12 64 ALA A C 1
ATOM 470 O O . ALA A 1 64 ? -16.812 -1.567 -35.331 1.00 92.12 64 ALA A O 1
ATOM 471 N N . PRO A 1 65 ? -18.907 -1.852 -34.573 1.00 92.12 65 PRO A N 1
ATOM 472 C CA . PRO A 1 65 ? -19.258 -0.449 -34.710 1.00 92.12 65 PRO A CA 1
ATOM 473 C C . PRO A 1 65 ? -18.428 0.427 -33.769 1.00 92.12 65 PRO A C 1
ATOM 475 O O . PRO A 1 65 ? -18.354 0.202 -32.556 1.00 92.12 65 PRO A O 1
ATOM 478 N N . LYS A 1 66 ? -17.866 1.499 -34.325 1.00 93.00 66 LYS A N 1
ATOM 479 C CA . LYS A 1 66 ? -17.152 2.529 -33.568 1.00 93.00 66 LYS A CA 1
ATOM 480 C C . LYS A 1 66 ? -18.065 3.704 -33.222 1.00 93.00 66 LYS A C 1
ATOM 482 O O . LYS A 1 66 ? -19.023 4.022 -33.927 1.00 93.00 66 LYS A O 1
ATOM 487 N N . GLY A 1 67 ? -17.797 4.330 -32.083 1.00 87.38 67 GLY A N 1
ATOM 488 C CA . GLY A 1 67 ? -18.394 5.597 -31.685 1.00 87.38 67 GLY A CA 1
ATOM 489 C C . GLY A 1 67 ? -17.743 6.786 -32.395 1.00 87.38 67 GLY A C 1
ATOM 490 O O . GLY A 1 67 ? -16.739 6.654 -33.091 1.00 87.38 67 GLY A O 1
ATOM 491 N N . LYS A 1 68 ? -18.287 7.986 -32.160 1.00 86.06 68 LYS A N 1
ATOM 492 C CA . LYS A 1 68 ? -17.759 9.248 -32.719 1.00 86.06 68 LYS A CA 1
ATOM 493 C C . LYS A 1 68 ? -16.319 9.558 -32.285 1.00 86.06 68 LYS A C 1
ATOM 495 O O . LYS A 1 68 ? -15.629 10.309 -32.956 1.00 86.06 68 LYS A O 1
ATOM 500 N N . ASN A 1 69 ? -15.873 8.981 -31.172 1.00 87.38 69 ASN A N 1
ATOM 501 C CA . ASN A 1 69 ? -14.515 9.108 -30.639 1.00 87.38 69 ASN A CA 1
ATOM 502 C C . ASN A 1 69 ? -13.526 8.090 -31.240 1.00 87.38 69 ASN A C 1
ATOM 504 O O . ASN A 1 69 ? -12.421 7.950 -30.725 1.00 87.38 69 ASN A O 1
ATOM 508 N N . GLY A 1 70 ? -13.929 7.332 -32.266 1.00 88.19 70 GLY A N 1
ATOM 509 C CA . GLY A 1 70 ? -13.089 6.320 -32.909 1.00 88.19 70 GLY A CA 1
ATOM 510 C C . GLY A 1 70 ? -12.884 5.038 -32.095 1.00 88.19 70 GLY A C 1
ATOM 511 O O . GLY A 1 70 ? -12.214 4.130 -32.585 1.00 88.19 70 GLY A O 1
ATOM 512 N N . LYS A 1 71 ? -13.475 4.937 -30.896 1.00 91.50 71 LYS A N 1
ATOM 513 C CA . LYS A 1 71 ? -13.414 3.743 -30.043 1.00 91.50 71 LYS A CA 1
ATOM 514 C C . LYS A 1 71 ? -14.556 2.780 -30.339 1.00 91.50 71 LYS A C 1
ATOM 516 O O . LYS A 1 71 ? -15.648 3.213 -30.714 1.00 91.50 71 LYS A O 1
ATOM 521 N N . PHE A 1 72 ? -14.338 1.487 -30.146 1.00 93.25 72 PHE A N 1
ATOM 522 C CA . PHE A 1 72 ? -15.385 0.478 -30.280 1.00 93.25 72 PHE A CA 1
ATOM 523 C C . PHE A 1 72 ? -16.490 0.695 -29.243 1.00 93.25 72 PHE A C 1
ATOM 525 O O . PHE A 1 72 ? -16.231 0.957 -28.063 1.00 93.25 72 PHE A O 1
ATOM 532 N N . LYS A 1 73 ? -17.748 0.587 -29.683 1.00 92.25 73 LYS A N 1
ATOM 533 C CA . LYS A 1 73 ? -18.886 0.608 -28.762 1.00 92.25 73 LYS A CA 1
ATOM 534 C C . LYS A 1 73 ? -18.811 -0.608 -27.841 1.00 92.25 73 LYS A C 1
ATOM 536 O O . LYS A 1 73 ? -18.443 -1.704 -28.260 1.00 92.25 73 LYS A O 1
ATOM 541 N N . TRP A 1 74 ? -19.156 -0.404 -26.574 1.00 92.81 74 TRP A N 1
ATOM 542 C CA . TRP A 1 74 ? -19.255 -1.508 -25.625 1.00 92.81 74 TRP A CA 1
ATOM 543 C C . TRP A 1 74 ? -20.456 -2.371 -26.021 1.00 92.81 74 TRP A C 1
ATOM 545 O O . TRP A 1 74 ? -21.537 -1.831 -26.251 1.00 92.81 74 TRP A O 1
ATOM 555 N N . SER A 1 75 ? -20.238 -3.679 -26.124 1.00 93.69 75 SER A N 1
ATOM 556 C CA . SER A 1 75 ? -21.250 -4.694 -26.427 1.00 93.69 75 SER A CA 1
ATOM 557 C C . SER A 1 75 ? -20.972 -5.926 -25.573 1.00 93.69 75 SER A C 1
ATOM 559 O O . SER A 1 75 ? -19.812 -6.175 -25.227 1.00 93.69 75 SER A O 1
ATOM 561 N N . TRP A 1 76 ? -22.017 -6.693 -25.266 1.00 95.81 76 TRP A N 1
ATOM 562 C CA . TRP A 1 76 ? -21.886 -8.009 -24.644 1.00 95.81 76 TRP A CA 1
ATOM 563 C C . TRP A 1 76 ? -21.102 -8.983 -25.528 1.00 95.81 76 TRP A C 1
ATOM 565 O O . TRP A 1 76 ? -20.340 -9.778 -24.995 1.00 95.81 76 TRP A O 1
ATOM 575 N N . ASP A 1 77 ? -21.181 -8.840 -26.856 1.00 93.19 77 ASP A N 1
ATOM 576 C CA . ASP A 1 77 ? -20.476 -9.706 -27.818 1.00 93.19 77 ASP A CA 1
ATOM 577 C C . ASP A 1 77 ? -18.946 -9.637 -27.694 1.00 93.19 77 ASP A C 1
ATOM 579 O O . ASP A 1 77 ? -18.239 -10.563 -28.076 1.00 93.19 77 ASP A O 1
ATOM 583 N N . HIS A 1 78 ? -18.418 -8.525 -27.172 1.00 92.12 78 HIS A N 1
ATOM 584 C CA . HIS A 1 78 ? -16.979 -8.333 -26.985 1.00 92.12 78 HIS A CA 1
ATOM 585 C C . HIS A 1 78 ? -16.486 -8.838 -25.622 1.00 92.12 78 HIS A C 1
ATOM 587 O O . HIS A 1 78 ? -15.294 -8.741 -25.339 1.00 92.12 78 HIS A O 1
ATOM 593 N N . LEU A 1 79 ? -17.384 -9.270 -24.734 1.00 94.25 79 LEU A N 1
ATOM 594 C CA . LEU A 1 79 ? -17.051 -9.643 -23.365 1.00 94.25 79 LEU A CA 1
ATOM 595 C C . LEU A 1 79 ? -17.174 -11.160 -23.161 1.00 94.25 79 LEU A C 1
ATOM 597 O O . LEU A 1 79 ? -18.108 -11.770 -23.673 1.00 94.25 79 LEU A O 1
ATOM 601 N N . PRO A 1 80 ? -16.304 -11.764 -22.334 1.00 95.00 80 PRO A N 1
ATOM 602 C CA . PRO A 1 80 ? -15.127 -11.169 -21.700 1.00 95.00 80 PRO A CA 1
ATOM 603 C C . PRO A 1 80 ? -13.915 -11.079 -22.647 1.00 95.00 80 PRO A C 1
ATOM 605 O O . PRO A 1 80 ? -13.651 -11.958 -23.461 1.00 95.00 80 PRO A O 1
ATOM 608 N N . LEU A 1 81 ? -13.117 -10.030 -22.474 1.00 95.19 81 LEU A N 1
ATOM 609 C CA . LEU A 1 81 ? -11.811 -9.856 -23.093 1.00 95.19 81 LEU A CA 1
ATOM 610 C C . LEU A 1 81 ? -10.753 -10.615 -22.293 1.00 95.19 81 LEU A C 1
ATOM 612 O O . LEU A 1 81 ? -10.303 -10.151 -21.238 1.00 95.19 81 LEU A O 1
ATOM 616 N N . PHE A 1 82 ? -10.340 -11.762 -22.825 1.00 95.75 82 PHE A N 1
ATOM 617 C CA . PHE A 1 82 ? -9.247 -12.579 -22.307 1.00 95.75 82 PHE A CA 1
ATOM 618 C C . PHE A 1 82 ? -8.079 -12.617 -23.306 1.00 95.75 82 PHE A C 1
ATOM 620 O O . PHE A 1 82 ? -8.079 -13.452 -24.210 1.00 95.75 82 PHE A O 1
ATOM 627 N N . PRO A 1 83 ? -7.068 -11.733 -23.168 1.00 95.62 83 PRO A N 1
ATOM 628 C CA . PRO A 1 83 ? -5.893 -11.740 -24.036 1.00 95.62 83 PRO A CA 1
ATOM 629 C C . PRO A 1 83 ? -5.207 -13.110 -24.096 1.00 95.62 83 PRO A C 1
ATOM 631 O O . PRO A 1 83 ? -4.906 -13.709 -23.059 1.00 95.62 83 PRO A O 1
ATOM 634 N N . GLY A 1 84 ? -4.922 -13.586 -25.309 1.00 92.25 84 GLY A N 1
ATOM 635 C CA . GLY A 1 84 ? -4.312 -14.893 -25.566 1.00 92.25 84 GLY A CA 1
ATOM 636 C C . GLY A 1 84 ? -5.264 -16.087 -25.452 1.00 92.25 84 GLY A C 1
ATOM 637 O O . GLY A 1 84 ? -4.793 -17.222 -25.459 1.00 92.25 84 GLY A O 1
ATOM 638 N N . GLN A 1 85 ? -6.573 -15.853 -25.333 1.00 89.56 85 GLN A N 1
ATOM 639 C CA . GLN A 1 85 ? -7.600 -16.888 -25.439 1.00 89.56 85 GLN A CA 1
ATOM 640 C C . GLN A 1 85 ? -8.541 -16.592 -26.608 1.00 89.56 85 GLN A C 1
ATOM 642 O O . GLN A 1 85 ? -8.807 -15.432 -26.927 1.00 89.56 85 GLN A O 1
ATOM 647 N N . SER A 1 86 ? -9.108 -17.652 -27.188 1.00 82.69 86 SER A N 1
ATOM 648 C CA . SER A 1 86 ? -9.998 -17.561 -28.355 1.00 82.69 86 SER A CA 1
ATOM 649 C C . SER A 1 86 ? -9.305 -16.832 -29.522 1.00 82.69 86 SER A C 1
ATOM 651 O O . SER A 1 86 ? -8.118 -17.053 -29.752 1.00 82.69 86 SER A O 1
ATOM 653 N N . ASP A 1 87 ? -10.018 -15.947 -30.222 1.00 85.75 87 ASP A N 1
ATOM 654 C CA . ASP A 1 87 ? -9.494 -15.154 -31.342 1.00 85.75 87 ASP A CA 1
ATOM 655 C C . ASP A 1 87 ? -8.782 -13.855 -30.904 1.00 85.75 87 ASP A C 1
ATOM 657 O O . ASP A 1 87 ? -8.393 -13.039 -31.742 1.00 85.75 87 ASP A O 1
ATOM 661 N N . LEU A 1 88 ? -8.615 -13.614 -29.594 1.00 91.44 88 LEU A N 1
ATOM 662 C CA . LEU A 1 88 ? -7.968 -12.397 -29.098 1.00 91.44 88 LEU A CA 1
ATOM 663 C C . LEU A 1 88 ? -6.438 -12.522 -29.149 1.00 91.44 88 LEU A C 1
ATOM 665 O O . LEU A 1 88 ? -5.883 -13.552 -28.752 1.00 91.44 88 LEU A O 1
ATOM 669 N N . PRO A 1 89 ? -5.719 -11.452 -29.539 1.00 94.19 89 PRO A N 1
ATOM 670 C CA . PRO A 1 89 ? -4.266 -11.457 -29.500 1.00 94.19 89 PRO A CA 1
ATOM 671 C C . PRO A 1 89 ? -3.758 -11.629 -28.064 1.00 94.19 89 PRO A C 1
ATOM 673 O O . PRO A 1 89 ? -4.452 -11.338 -27.083 1.00 94.19 89 PRO A O 1
ATOM 676 N N . GLY A 1 90 ? -2.519 -12.109 -27.944 1.00 95.25 90 GLY A N 1
ATOM 677 C CA . GLY A 1 90 ? -1.832 -12.241 -26.662 1.00 95.25 90 GLY A CA 1
ATOM 678 C C . GLY A 1 90 ? -1.685 -10.907 -25.927 1.00 95.25 90 GLY A C 1
ATOM 679 O O . GLY A 1 90 ? -1.841 -9.831 -26.503 1.00 95.25 90 GLY A O 1
ATOM 680 N N . TRP A 1 91 ? -1.354 -10.984 -24.637 1.00 95.62 91 TRP A N 1
ATOM 681 C CA . TRP A 1 91 ? -1.050 -9.808 -23.820 1.00 95.62 91 TRP A CA 1
ATOM 682 C C . TRP A 1 91 ? -0.029 -8.898 -24.502 1.00 95.62 91 TRP A C 1
ATOM 684 O O . TRP A 1 91 ? 1.092 -9.326 -24.773 1.00 95.62 91 TRP A O 1
ATOM 694 N N . SER A 1 92 ? -0.404 -7.636 -24.698 1.00 93.75 92 SER A N 1
ATOM 695 C CA . SER A 1 92 ? 0.444 -6.631 -25.332 1.00 93.75 92 SER A CA 1
ATOM 696 C C . SER A 1 92 ? 0.537 -5.355 -24.490 1.00 93.75 92 SER A C 1
ATOM 698 O O . SER A 1 92 ? -0.287 -5.096 -23.600 1.00 93.75 92 SER A O 1
ATOM 700 N N . ILE A 1 93 ? 1.586 -4.581 -24.753 1.00 93.69 93 ILE A N 1
ATOM 701 C CA . ILE A 1 93 ? 1.872 -3.290 -24.131 1.00 93.69 93 ILE A CA 1
ATOM 702 C C . ILE A 1 93 ? 2.025 -2.214 -25.207 1.00 93.69 93 ILE A C 1
ATOM 704 O O . ILE A 1 93 ? 2.621 -2.455 -26.254 1.00 93.69 93 ILE A O 1
ATOM 708 N N . ALA A 1 94 ? 1.512 -1.023 -24.915 1.00 93.25 94 ALA A N 1
ATOM 709 C CA . ALA A 1 94 ? 1.608 0.161 -25.751 1.00 93.25 94 ALA A CA 1
ATOM 710 C C . ALA A 1 94 ? 2.684 1.102 -25.201 1.00 93.25 94 ALA A C 1
ATOM 712 O O . ALA A 1 94 ? 2.707 1.397 -24.004 1.00 93.25 94 ALA A O 1
ATOM 713 N N . LEU A 1 95 ? 3.561 1.597 -26.078 1.00 92.44 95 LEU A N 1
ATOM 714 C CA . LEU A 1 95 ? 4.483 2.684 -25.749 1.00 92.44 95 LEU A CA 1
ATOM 715 C C . LEU A 1 95 ? 3.692 3.986 -25.610 1.00 92.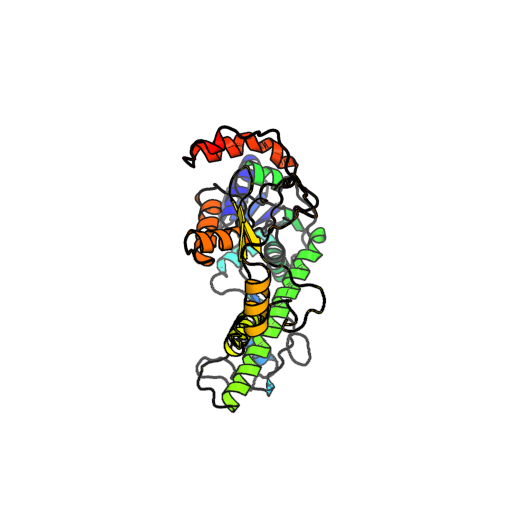44 95 LEU A C 1
ATOM 717 O O . LEU A 1 95 ? 2.993 4.385 -26.544 1.00 92.44 95 LEU A O 1
ATOM 721 N N . ASP A 1 96 ? 3.856 4.671 -24.481 1.00 90.31 96 ASP A N 1
ATOM 722 C CA . ASP A 1 96 ? 3.311 6.010 -24.290 1.00 90.31 96 ASP A CA 1
ATOM 723 C C . ASP A 1 96 ? 3.877 6.953 -25.364 1.00 90.31 96 ASP A C 1
ATOM 725 O O . ASP A 1 96 ? 5.094 7.083 -25.551 1.00 90.31 96 ASP A O 1
ATOM 729 N N . SER A 1 97 ? 2.978 7.618 -26.092 1.00 87.88 97 SER A N 1
ATOM 730 C CA . SER A 1 97 ? 3.340 8.538 -27.164 1.00 87.88 97 SER A CA 1
ATOM 731 C C . SER A 1 97 ? 4.248 9.676 -26.704 1.00 87.88 97 SER A C 1
ATOM 733 O O . SER A 1 97 ? 5.085 10.115 -27.492 1.00 87.88 97 SER A O 1
ATOM 735 N N . GLU A 1 98 ? 4.133 10.108 -25.446 1.00 89.19 98 GLU A N 1
ATOM 736 C CA . GLU A 1 98 ? 4.964 11.164 -24.859 1.00 89.19 98 GLU A CA 1
ATOM 737 C C . GLU A 1 98 ? 6.362 10.664 -24.456 1.00 89.19 98 GLU A C 1
ATOM 739 O O . GLU A 1 98 ? 7.254 11.459 -24.158 1.00 89.19 98 GLU A O 1
ATOM 744 N N . LYS A 1 99 ? 6.587 9.343 -24.453 1.00 89.69 99 LYS A N 1
ATOM 745 C CA . LYS A 1 99 ? 7.840 8.701 -24.015 1.00 89.69 99 LYS A CA 1
ATOM 746 C C . LYS A 1 99 ? 8.663 8.117 -25.163 1.00 89.69 99 LYS A C 1
ATOM 748 O O . LYS A 1 99 ? 9.653 7.428 -24.915 1.00 89.69 99 LYS A O 1
ATOM 753 N N . LYS A 1 100 ? 8.307 8.406 -26.419 1.00 90.50 100 LYS A N 1
ATOM 754 C CA . LYS A 1 100 ? 9.001 7.873 -27.608 1.00 90.50 100 LYS A CA 1
ATOM 755 C C . LYS A 1 100 ? 10.487 8.219 -27.651 1.00 90.50 100 LYS A C 1
ATOM 757 O O . LYS A 1 100 ? 11.303 7.336 -27.912 1.00 90.50 100 LYS A O 1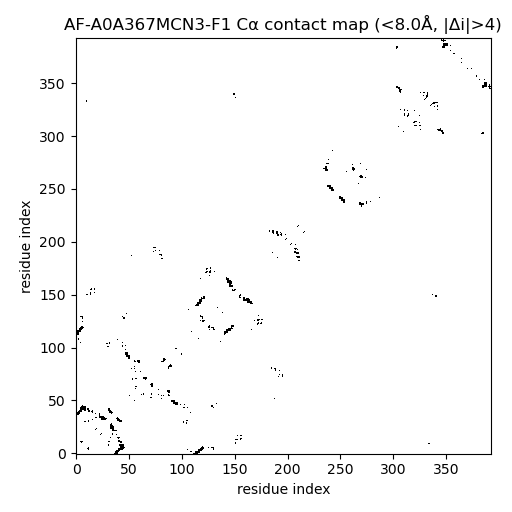
ATOM 762 N N . ASP A 1 101 ? 10.837 9.472 -27.368 1.00 89.12 101 ASP A N 1
ATOM 763 C CA . ASP A 1 101 ? 12.235 9.914 -27.379 1.00 89.12 101 ASP A CA 1
ATOM 764 C C . ASP A 1 101 ? 13.034 9.241 -26.265 1.00 89.12 101 ASP A C 1
ATOM 766 O O . ASP A 1 101 ? 14.129 8.735 -26.503 1.00 89.12 101 ASP A O 1
ATOM 770 N N . LEU A 1 102 ? 12.439 9.127 -25.074 1.00 88.19 102 LEU A N 1
ATOM 771 C CA . LEU A 1 102 ? 13.056 8.428 -23.955 1.00 88.19 102 LEU A CA 1
ATOM 772 C C . LEU A 1 102 ? 13.304 6.949 -24.278 1.00 88.19 102 LEU A C 1
ATOM 774 O O . LEU A 1 102 ? 14.406 6.444 -24.070 1.00 88.19 102 LEU A O 1
ATOM 778 N N . PHE A 1 103 ? 12.316 6.265 -24.856 1.00 90.88 103 PHE A N 1
ATOM 779 C CA . PHE A 1 103 ? 12.472 4.882 -25.300 1.00 90.88 103 PHE A CA 1
ATOM 780 C C . PHE A 1 103 ? 13.562 4.733 -26.370 1.00 90.88 103 PHE A C 1
ATOM 782 O O . PHE A 1 103 ? 14.354 3.790 -26.318 1.00 90.88 103 PHE A O 1
ATOM 789 N N . LYS A 1 104 ? 13.652 5.676 -27.316 1.00 91.19 104 LYS A N 1
ATOM 790 C CA . LYS A 1 104 ? 14.709 5.695 -28.337 1.00 91.19 104 LYS A CA 1
ATOM 791 C C . LYS A 1 104 ? 16.098 5.823 -27.705 1.00 91.19 104 LYS A C 1
ATOM 793 O O . LYS A 1 104 ? 16.999 5.078 -28.096 1.00 91.19 104 LYS A O 1
ATOM 798 N N . THR A 1 105 ? 16.256 6.698 -26.712 1.00 89.50 105 THR A N 1
ATOM 799 C CA . THR A 1 105 ? 17.501 6.830 -25.946 1.00 89.50 105 THR A CA 1
ATOM 800 C C . THR A 1 105 ? 17.823 5.527 -25.213 1.00 89.50 105 THR A C 1
ATOM 802 O O . THR A 1 105 ? 18.893 4.967 -25.437 1.00 89.50 105 THR A O 1
ATOM 805 N N . ILE A 1 106 ? 16.889 4.953 -24.442 1.00 90.81 106 ILE A N 1
ATOM 806 C CA . ILE A 1 106 ? 17.114 3.672 -23.742 1.00 90.81 106 ILE A CA 1
ATOM 807 C C . ILE A 1 106 ? 17.553 2.582 -24.728 1.00 90.81 106 ILE A C 1
ATOM 809 O O . ILE A 1 106 ? 18.538 1.888 -24.485 1.00 90.81 106 ILE A O 1
ATOM 813 N N . LYS A 1 107 ? 16.875 2.466 -25.877 1.00 92.50 107 LYS A N 1
ATOM 814 C CA . LYS A 1 107 ? 17.220 1.507 -26.934 1.00 92.50 107 LYS A CA 1
ATOM 815 C C . LYS A 1 107 ? 18.653 1.691 -27.439 1.00 92.50 107 LYS A C 1
ATOM 817 O O . LYS A 1 107 ? 19.350 0.695 -27.613 1.00 92.50 107 LYS A O 1
ATOM 822 N N . SER A 1 108 ? 19.096 2.931 -27.661 1.00 91.56 108 SER A N 1
ATOM 823 C CA . SER A 1 108 ? 20.464 3.256 -28.100 1.00 91.56 108 SER A CA 1
ATOM 824 C C . SER A 1 108 ? 21.515 2.777 -27.091 1.00 91.56 108 SER A C 1
ATOM 826 O O . SER A 1 108 ? 22.442 2.048 -27.453 1.00 91.56 108 SER A O 1
ATOM 828 N N . PHE A 1 109 ? 21.336 3.104 -25.809 1.00 90.44 109 PHE A N 1
ATOM 829 C CA . PHE A 1 109 ? 22.263 2.703 -24.748 1.00 90.44 109 PHE A CA 1
ATOM 830 C C . PHE A 1 109 ? 22.257 1.188 -24.527 1.00 90.44 109 PHE A C 1
ATOM 832 O O . PHE A 1 109 ? 23.308 0.542 -24.548 1.00 90.44 109 PHE A O 1
ATOM 839 N N . VAL A 1 110 ? 21.071 0.584 -24.408 1.00 91.69 110 VAL A N 1
ATOM 840 C CA . VAL A 1 110 ? 20.926 -0.868 -24.249 1.00 91.69 110 VAL A CA 1
ATOM 841 C C . VAL A 1 110 ? 21.527 -1.610 -25.441 1.00 91.69 110 VAL A C 1
ATOM 843 O O . VAL A 1 110 ? 22.138 -2.653 -25.232 1.00 91.69 110 VAL A O 1
ATOM 846 N N . ALA A 1 111 ? 21.443 -1.090 -26.672 1.00 92.06 111 ALA A N 1
ATOM 847 C CA . ALA A 1 111 ? 22.053 -1.705 -27.855 1.00 92.06 111 ALA A CA 1
ATOM 848 C C . ALA A 1 111 ? 23.589 -1.751 -27.792 1.00 92.06 111 ALA A C 1
ATOM 850 O O . ALA A 1 111 ? 24.176 -2.751 -28.210 1.00 92.06 111 ALA A O 1
ATOM 851 N N . LYS A 1 112 ? 24.235 -0.745 -27.196 1.00 90.06 112 LYS A N 1
ATOM 852 C CA . LYS A 1 112 ? 25.695 -0.696 -27.002 1.00 90.06 112 LYS A CA 1
ATOM 853 C C . LYS A 1 112 ? 26.176 -1.515 -25.788 1.00 90.06 112 LYS A C 1
ATOM 855 O O . LYS A 1 112 ? 27.352 -1.859 -25.703 1.00 90.06 112 LYS A O 1
ATOM 860 N N . ALA A 1 113 ? 25.292 -1.825 -24.833 1.00 92.75 113 ALA A N 1
ATOM 861 C CA . ALA A 1 113 ? 25.656 -2.491 -23.577 1.00 92.75 113 ALA A CA 1
ATOM 862 C C . ALA A 1 113 ? 26.265 -3.891 -23.793 1.00 92.75 113 ALA A C 1
ATOM 864 O O . ALA A 1 113 ? 25.807 -4.634 -24.660 1.00 92.75 113 ALA A O 1
ATOM 865 N N . THR A 1 114 ? 27.225 -4.297 -22.959 1.00 94.88 114 THR A N 1
ATOM 866 C CA . THR A 1 114 ? 27.616 -5.714 -22.804 1.00 94.88 114 THR A CA 1
ATOM 867 C C . THR A 1 114 ? 26.850 -6.377 -21.661 1.00 94.88 114 THR A C 1
ATOM 869 O O . THR A 1 114 ? 26.563 -7.564 -21.727 1.00 94.88 114 THR A O 1
ATOM 872 N N . VAL A 1 115 ? 26.508 -5.601 -20.629 1.00 95.31 115 VAL A N 1
ATOM 873 C CA . VAL A 1 115 ? 25.692 -6.004 -19.475 1.00 95.31 115 VAL A CA 1
ATOM 874 C C . VAL A 1 115 ? 24.731 -4.860 -19.163 1.00 95.31 115 VAL A C 1
ATOM 876 O O . VAL A 1 115 ? 25.128 -3.694 -19.219 1.00 95.31 115 VAL A O 1
ATOM 879 N N . VAL A 1 116 ? 23.481 -5.178 -18.841 1.00 96.19 116 VAL A N 1
ATOM 880 C CA . VAL A 1 116 ? 22.491 -4.194 -18.382 1.00 96.19 116 VAL A CA 1
ATOM 881 C C . VAL A 1 116 ? 22.291 -4.360 -16.880 1.00 96.19 116 VAL A C 1
ATOM 883 O O . VAL A 1 116 ? 22.259 -5.481 -16.385 1.00 96.19 116 VAL A O 1
ATOM 886 N N . VAL A 1 117 ? 22.165 -3.262 -16.144 1.00 96.50 117 VAL A N 1
ATOM 887 C CA . VAL A 1 117 ? 21.893 -3.272 -14.707 1.00 96.50 117 VAL A CA 1
ATOM 888 C C . VAL A 1 117 ? 20.520 -2.656 -14.460 1.00 96.50 117 VAL A C 1
ATOM 890 O O . VAL A 1 117 ? 20.297 -1.479 -14.745 1.00 96.50 117 VAL A O 1
ATOM 893 N N . ASN A 1 118 ? 19.601 -3.461 -13.937 1.00 96.38 118 ASN A N 1
ATOM 894 C CA . ASN A 1 118 ? 18.301 -3.038 -13.448 1.00 96.38 118 ASN A CA 1
ATOM 895 C C . ASN A 1 118 ? 18.479 -2.284 -12.119 1.00 96.38 118 ASN A C 1
ATOM 897 O O . ASN A 1 118 ? 18.855 -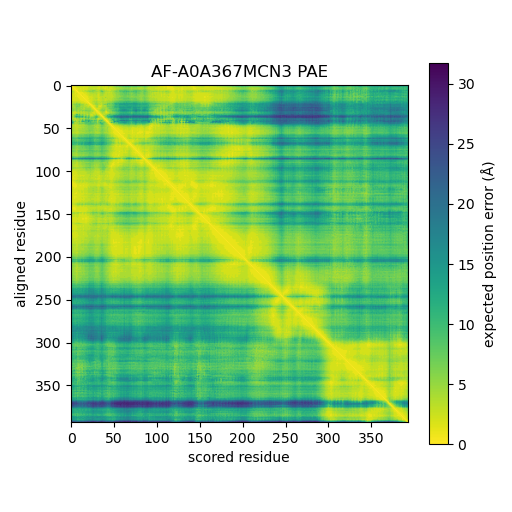2.861 -11.093 1.00 96.38 118 ASN A O 1
ATOM 901 N N . ALA A 1 119 ? 18.214 -0.981 -12.157 1.00 95.19 119 ALA A N 1
ATOM 902 C CA . ALA A 1 119 ? 18.231 -0.081 -11.011 1.00 95.19 119 ALA A CA 1
ATOM 903 C C . ALA A 1 119 ? 16.835 0.521 -10.760 1.00 95.19 119 ALA A C 1
ATOM 905 O O . ALA A 1 119 ? 16.716 1.679 -10.359 1.00 95.19 119 ALA A O 1
ATOM 906 N N . GLY A 1 120 ? 15.772 -0.244 -11.037 1.00 92.38 120 GLY A N 1
ATOM 907 C CA . GLY A 1 120 ? 14.417 0.103 -10.611 1.00 92.38 120 GLY A CA 1
ATOM 908 C C . GLY A 1 120 ? 14.314 0.190 -9.087 1.00 92.38 120 GLY A C 1
ATOM 909 O O . GLY A 1 120 ? 15.168 -0.360 -8.375 1.00 92.38 120 GLY A O 1
ATOM 910 N N . ASP A 1 121 ? 13.277 0.859 -8.582 1.00 89.31 121 ASP A N 1
ATOM 911 C CA . ASP A 1 121 ? 13.044 0.954 -7.138 1.00 89.31 121 ASP A CA 1
ATOM 912 C C . ASP A 1 121 ? 12.989 -0.462 -6.512 1.00 89.31 121 ASP A C 1
ATOM 914 O O . ASP A 1 121 ? 12.658 -1.431 -7.209 1.00 89.31 121 ASP A O 1
ATOM 918 N N . PRO A 1 122 ? 13.385 -0.645 -5.237 1.00 88.31 122 PRO A N 1
ATOM 919 C CA . PRO A 1 122 ? 13.520 -1.960 -4.601 1.00 88.31 122 PRO A CA 1
ATOM 920 C C . PRO A 1 122 ? 12.165 -2.593 -4.227 1.00 88.31 122 PRO A C 1
ATOM 922 O O . PRO A 1 122 ? 12.021 -3.172 -3.161 1.00 88.31 122 PRO A O 1
ATOM 925 N N . ASP A 1 123 ? 11.174 -2.506 -5.113 1.00 85.81 123 ASP A N 1
ATOM 926 C CA . ASP A 1 123 ? 9.854 -3.108 -4.970 1.00 85.81 123 ASP A CA 1
ATOM 927 C C . ASP A 1 123 ? 9.461 -3.907 -6.230 1.00 85.81 123 ASP A C 1
ATOM 929 O O . ASP A 1 123 ? 10.197 -3.995 -7.221 1.00 85.81 123 ASP A O 1
ATOM 933 N N . ARG A 1 124 ? 8.283 -4.541 -6.194 1.00 90.81 124 ARG A N 1
ATOM 934 C CA . ARG A 1 124 ? 7.798 -5.360 -7.315 1.00 90.81 124 ARG A CA 1
ATOM 935 C C . ARG A 1 124 ? 7.535 -4.552 -8.595 1.00 90.81 124 ARG A C 1
ATOM 937 O O . ARG A 1 124 ? 7.685 -5.098 -9.686 1.00 90.81 124 ARG A O 1
ATOM 944 N N . GLU A 1 125 ? 7.109 -3.293 -8.477 1.00 90.38 125 GLU A N 1
ATOM 945 C CA . GLU A 1 125 ? 6.750 -2.458 -9.628 1.00 90.38 125 GLU A CA 1
ATOM 946 C C . GLU A 1 125 ? 8.021 -1.948 -10.310 1.00 90.38 125 GLU A C 1
ATOM 948 O O . GLU A 1 125 ? 8.135 -2.048 -11.532 1.00 90.38 125 GLU A O 1
ATOM 953 N N . GLY A 1 126 ? 9.009 -1.510 -9.522 1.00 91.31 126 GLY A N 1
ATOM 954 C CA . GLY A 1 126 ? 10.336 -1.136 -10.002 1.00 91.31 126 GLY A CA 1
ATOM 955 C C . GLY A 1 126 ? 11.040 -2.295 -10.711 1.00 91.31 126 GLY A C 1
ATOM 956 O O . GLY A 1 126 ? 11.652 -2.095 -11.764 1.00 91.31 126 GLY A O 1
ATOM 957 N N . GLN A 1 127 ? 10.883 -3.529 -10.206 1.00 95.06 127 GLN A N 1
ATOM 958 C CA . GLN A 1 127 ? 11.382 -4.731 -10.882 1.00 95.06 127 GLN A CA 1
ATOM 959 C C . GLN A 1 127 ? 10.726 -4.930 -12.259 1.00 95.06 127 GLN A C 1
ATOM 961 O O . GLN A 1 127 ? 11.433 -5.064 -13.261 1.00 95.06 127 GLN A O 1
ATOM 966 N N . LEU A 1 128 ? 9.387 -4.933 -12.321 1.00 94.94 128 LEU A N 1
ATOM 967 C CA . LEU A 1 128 ? 8.648 -5.157 -13.568 1.00 94.94 128 LEU A CA 1
ATOM 968 C C . LEU A 1 128 ? 8.918 -4.070 -14.609 1.00 94.94 128 LEU A C 1
ATOM 970 O O . LEU A 1 128 ? 9.047 -4.388 -15.787 1.00 94.94 128 LEU A O 1
ATOM 974 N N . LEU A 1 129 ? 8.998 -2.810 -14.183 1.00 94.00 129 LEU A N 1
ATOM 975 C CA . LEU A 1 129 ? 9.153 -1.661 -15.070 1.00 94.00 129 LEU A CA 1
ATOM 976 C C . LEU A 1 129 ? 10.371 -1.813 -15.976 1.00 94.00 129 LEU A C 1
ATOM 978 O O . LEU A 1 129 ? 10.262 -1.643 -17.188 1.00 94.00 129 LEU A O 1
ATOM 982 N N . ILE A 1 130 ? 11.527 -2.150 -15.405 1.00 95.00 130 ILE A N 1
ATOM 983 C CA . ILE A 1 130 ? 12.757 -2.303 -16.182 1.00 95.00 130 ILE A CA 1
ATOM 984 C C . ILE A 1 130 ? 12.734 -3.614 -16.971 1.00 95.00 130 ILE A C 1
ATOM 986 O O . ILE A 1 130 ? 13.095 -3.617 -18.148 1.00 95.00 130 ILE A O 1
ATOM 990 N N . ASP A 1 131 ? 12.258 -4.707 -16.369 1.00 95.25 131 ASP A N 1
ATOM 991 C CA . ASP A 1 131 ? 12.176 -6.003 -17.047 1.00 95.25 131 ASP A CA 1
ATOM 992 C C . ASP A 1 131 ? 11.285 -5.942 -18.302 1.00 95.25 131 ASP A C 1
ATOM 994 O O . ASP A 1 131 ? 11.688 -6.448 -19.347 1.00 95.25 131 ASP A O 1
ATOM 998 N N . GLU A 1 132 ? 10.130 -5.264 -18.262 1.00 94.19 132 GLU A N 1
ATOM 999 C CA . GLU A 1 132 ? 9.255 -5.104 -19.436 1.00 94.19 132 GLU A CA 1
ATOM 1000 C C . GLU A 1 132 ? 9.935 -4.327 -20.569 1.00 94.19 132 GLU A C 1
ATOM 1002 O O . GLU A 1 132 ? 9.755 -4.664 -21.740 1.00 94.19 132 GLU A O 1
ATOM 1007 N N . ILE A 1 133 ? 10.770 -3.333 -20.249 1.00 93.81 133 ILE A N 1
ATOM 1008 C CA . ILE A 1 133 ? 11.541 -2.596 -21.259 1.00 93.81 133 ILE A CA 1
ATOM 1009 C C . ILE A 1 133 ? 12.552 -3.512 -21.941 1.00 93.81 133 ILE A C 1
ATOM 1011 O O . ILE A 1 133 ? 12.676 -3.506 -23.168 1.00 93.81 133 ILE A O 1
ATOM 1015 N N . LEU A 1 134 ? 13.276 -4.306 -21.155 1.00 94.50 134 LEU A N 1
ATOM 1016 C CA . LEU A 1 134 ? 14.286 -5.228 -21.664 1.00 94.50 134 LEU A CA 1
ATOM 1017 C C . LEU A 1 134 ? 13.655 -6.356 -22.493 1.00 94.50 134 LEU A C 1
ATOM 1019 O O . LEU A 1 134 ? 14.161 -6.685 -23.571 1.00 94.50 134 LEU A O 1
ATOM 1023 N N . GLU A 1 135 ? 12.524 -6.893 -22.040 1.00 94.00 135 GLU A N 1
ATOM 1024 C CA . GLU A 1 135 ? 11.735 -7.885 -22.770 1.00 94.00 135 GLU A CA 1
ATOM 1025 C C . GLU A 1 135 ? 11.203 -7.319 -24.094 1.00 94.00 135 GLU A C 1
ATOM 1027 O O . GLU A 1 135 ? 11.366 -7.961 -25.133 1.00 94.00 135 GLU A O 1
ATOM 1032 N N . PHE A 1 136 ? 10.658 -6.096 -24.096 1.00 93.19 136 PHE A N 1
ATOM 1033 C CA . PHE A 1 136 ? 10.163 -5.431 -25.307 1.00 93.19 136 PHE A CA 1
ATOM 1034 C C . PHE A 1 136 ? 11.281 -5.133 -26.316 1.00 93.19 136 PHE A C 1
ATOM 1036 O O . PHE A 1 136 ? 11.094 -5.266 -27.525 1.00 93.19 136 PHE A O 1
ATOM 1043 N N . LEU A 1 137 ? 12.474 -4.763 -25.838 1.00 93.69 137 LEU A N 1
ATOM 1044 C CA . LEU A 1 137 ? 13.663 -4.598 -26.683 1.00 93.69 137 LEU A CA 1
ATOM 1045 C C . LEU A 1 137 ? 14.225 -5.930 -27.202 1.00 93.69 137 LEU A C 1
ATOM 1047 O O . LEU A 1 137 ? 15.112 -5.918 -28.058 1.00 93.69 137 LEU A O 1
ATOM 1051 N N . GLY A 1 138 ? 13.749 -7.068 -26.687 1.00 93.62 138 GLY A N 1
ATOM 1052 C CA . GLY A 1 138 ? 14.225 -8.394 -27.064 1.00 93.62 138 GLY A CA 1
ATOM 1053 C C . GLY A 1 138 ? 15.685 -8.643 -26.683 1.00 93.62 138 GLY A C 1
ATOM 1054 O O . GLY A 1 138 ? 16.351 -9.448 -27.337 1.00 93.62 138 GLY A O 1
ATOM 1055 N N . THR A 1 139 ? 16.213 -7.962 -25.657 1.00 91.31 139 THR A N 1
ATOM 1056 C CA . THR A 1 139 ? 17.624 -8.131 -25.281 1.00 91.31 139 THR A CA 1
ATOM 1057 C C . THR A 1 139 ? 17.904 -9.567 -24.818 1.00 91.31 139 THR A C 1
ATOM 1059 O O . THR A 1 139 ? 17.059 -10.241 -24.229 1.00 91.31 139 THR A O 1
ATOM 1062 N N . ARG A 1 140 ? 19.105 -10.061 -25.127 1.00 92.81 140 ARG A N 1
ATOM 1063 C CA . ARG A 1 140 ? 19.648 -11.352 -24.656 1.00 92.81 140 ARG A CA 1
ATOM 1064 C C . ARG A 1 140 ? 20.916 -11.167 -23.823 1.00 92.81 140 ARG A C 1
ATOM 1066 O O . ARG A 1 140 ? 21.635 -12.120 -23.548 1.00 92.81 140 ARG A O 1
ATOM 1073 N N . LYS A 1 141 ? 21.222 -9.916 -23.481 1.00 94.50 141 LYS A N 1
ATOM 1074 C CA . LYS A 1 141 ? 22.414 -9.542 -22.723 1.00 94.50 141 LYS A CA 1
ATOM 1075 C C . LYS A 1 141 ? 22.233 -9.934 -21.257 1.00 94.50 141 LYS A C 1
ATOM 1077 O O . LYS A 1 141 ? 21.101 -9.871 -20.779 1.00 94.50 141 LYS A O 1
ATOM 1082 N N . PRO A 1 142 ? 23.315 -10.276 -20.535 1.00 96.94 142 PRO A N 1
ATOM 1083 C CA . PRO A 1 142 ? 23.243 -10.491 -19.095 1.00 96.94 142 PRO A CA 1
ATOM 1084 C C . PRO A 1 142 ? 22.632 -9.276 -18.390 1.00 96.94 142 PRO A C 1
ATOM 1086 O O . PRO A 1 142 ? 23.012 -8.134 -18.682 1.00 96.94 142 PRO A O 1
ATOM 1089 N N . VAL A 1 143 ? 21.698 -9.533 -17.471 1.00 97.62 143 VAL A N 1
ATOM 1090 C CA . VAL A 1 143 ? 21.029 -8.505 -16.668 1.00 97.62 143 VAL A CA 1
ATOM 1091 C C . VAL A 1 143 ? 21.390 -8.704 -15.202 1.00 97.62 143 VAL A C 1
ATOM 1093 O O . VAL A 1 143 ? 21.298 -9.806 -14.670 1.00 97.62 143 VAL A O 1
ATOM 1096 N N . ARG A 1 144 ? 21.816 -7.628 -14.550 1.00 97.81 144 ARG A N 1
ATOM 1097 C CA . ARG A 1 144 ? 22.166 -7.587 -13.126 1.00 97.81 144 ARG A CA 1
ATOM 1098 C C . ARG A 1 144 ? 21.177 -6.701 -12.382 1.00 97.81 144 ARG A C 1
ATOM 1100 O O . ARG A 1 144 ? 20.537 -5.866 -13.015 1.00 97.81 144 ARG A O 1
ATOM 1107 N N . ARG A 1 145 ? 21.058 -6.847 -11.065 1.00 97.12 145 ARG A N 1
ATOM 1108 C CA . ARG A 1 145 ? 20.156 -6.049 -10.220 1.00 97.12 145 ARG A CA 1
ATOM 1109 C C . ARG A 1 145 ? 20.944 -5.327 -9.132 1.00 97.12 145 ARG A C 1
ATOM 1111 O O . ARG A 1 145 ? 21.832 -5.919 -8.527 1.00 97.12 145 ARG A O 1
ATOM 1118 N N . VAL A 1 146 ? 20.611 -4.061 -8.880 1.00 95.31 146 VAL A N 1
ATOM 1119 C CA . VAL A 1 146 ? 21.117 -3.288 -7.730 1.00 95.31 146 VAL A CA 1
ATOM 1120 C C . VAL A 1 146 ? 19.952 -2.711 -6.937 1.00 95.31 146 VAL A C 1
ATOM 1122 O O . VAL A 1 146 ? 19.099 -2.042 -7.510 1.00 95.31 146 VAL A O 1
ATOM 1125 N N . LEU A 1 147 ? 19.903 -2.953 -5.629 1.00 92.06 147 LEU A N 1
ATOM 1126 C CA . LEU A 1 147 ? 18.848 -2.432 -4.756 1.00 92.06 147 LEU A CA 1
ATOM 1127 C C . LEU A 1 147 ? 19.327 -1.133 -4.101 1.00 92.06 147 LEU A C 1
ATOM 1129 O O . LEU A 1 147 ? 20.298 -1.138 -3.347 1.00 92.06 147 LEU A O 1
ATOM 1133 N N . ILE A 1 148 ? 18.663 -0.016 -4.407 1.00 88.12 148 ILE A N 1
ATOM 1134 C CA . ILE A 1 148 ? 19.026 1.311 -3.896 1.00 88.12 148 ILE A CA 1
ATOM 1135 C C . ILE A 1 148 ? 17.775 1.966 -3.304 1.00 88.12 148 ILE A C 1
ATOM 1137 O O . ILE A 1 148 ? 16.817 2.229 -4.024 1.00 88.12 148 ILE A O 1
ATOM 1141 N N . SER A 1 149 ? 17.783 2.227 -1.995 1.00 80.88 149 SER A N 1
ATOM 1142 C CA . SER A 1 149 ? 16.642 2.778 -1.241 1.00 80.88 149 SER A CA 1
ATOM 1143 C C . SER A 1 149 ? 16.770 4.273 -0.901 1.00 80.88 149 SER A C 1
ATOM 1145 O O . SER A 1 149 ? 15.844 4.871 -0.345 1.00 80.88 149 SER A O 1
ATOM 1147 N N . GLY A 1 150 ? 17.889 4.908 -1.261 1.00 79.31 150 GLY A N 1
ATOM 1148 C CA . GLY A 1 150 ? 18.190 6.315 -0.981 1.00 79.31 150 GLY A CA 1
ATOM 1149 C C . GLY A 1 150 ? 18.966 6.991 -2.111 1.00 79.31 150 GLY A C 1
ATOM 1150 O O . GLY A 1 150 ? 19.396 6.342 -3.062 1.00 79.31 150 GLY A O 1
ATOM 1151 N N . PHE A 1 151 ? 19.121 8.313 -2.019 1.00 82.75 151 PHE A N 1
ATOM 1152 C CA . PHE A 1 151 ? 19.783 9.125 -3.051 1.00 82.75 151 PHE A CA 1
ATOM 1153 C C . PHE A 1 151 ? 21.134 9.693 -2.617 1.00 82.75 151 PHE A C 1
ATOM 1155 O O . PHE A 1 151 ? 21.852 10.226 -3.462 1.00 82.75 151 PHE A O 1
ATOM 1162 N N . ASP A 1 152 ? 21.465 9.606 -1.328 1.00 83.50 152 ASP A N 1
ATOM 1163 C CA . ASP A 1 152 ? 22.746 10.066 -0.814 1.00 83.50 152 ASP A CA 1
ATOM 1164 C C . ASP A 1 152 ? 23.893 9.201 -1.355 1.00 83.50 152 ASP A C 1
ATOM 1166 O O . ASP A 1 152 ? 23.720 8.044 -1.756 1.00 83.50 152 ASP A O 1
ATOM 1170 N N . GLU A 1 153 ? 25.088 9.784 -1.374 1.00 85.75 153 GLU A N 1
ATOM 1171 C CA . GLU A 1 153 ? 26.253 9.161 -1.991 1.00 85.75 153 GLU A CA 1
ATOM 1172 C C . GLU A 1 153 ? 26.596 7.802 -1.365 1.00 85.75 153 GLU A C 1
ATOM 1174 O O . GLU A 1 153 ? 26.926 6.856 -2.085 1.00 85.75 153 GLU A O 1
ATOM 1179 N N . THR A 1 154 ? 26.485 7.691 -0.040 1.00 84.31 154 THR A N 1
ATOM 1180 C CA . THR A 1 154 ? 26.831 6.484 0.716 1.00 84.31 154 THR A CA 1
ATOM 1181 C C . THR A 1 154 ? 25.876 5.345 0.378 1.00 84.31 154 THR A C 1
ATOM 1183 O O . THR A 1 154 ? 26.326 4.247 0.033 1.00 84.31 154 THR A O 1
ATOM 1186 N N . THR A 1 155 ? 24.566 5.600 0.404 1.00 83.00 155 THR A N 1
ATOM 1187 C CA . THR A 1 155 ? 23.540 4.606 0.063 1.00 83.00 155 THR A CA 1
ATOM 1188 C C . THR A 1 155 ? 23.679 4.134 -1.379 1.00 83.00 155 THR A C 1
ATOM 1190 O O . THR A 1 155 ? 23.672 2.929 -1.639 1.00 83.00 155 THR A O 1
ATOM 1193 N N . VAL A 1 156 ? 23.872 5.058 -2.325 1.00 88.50 156 VAL A N 1
ATOM 1194 C CA . VAL A 1 156 ? 24.050 4.718 -3.745 1.00 88.50 156 VAL A CA 1
ATOM 1195 C C . VAL A 1 156 ? 25.333 3.911 -3.958 1.00 88.50 156 VAL A C 1
ATOM 1197 O O . VAL A 1 156 ? 25.306 2.884 -4.638 1.00 88.50 156 VAL A O 1
ATOM 1200 N N . ALA A 1 157 ? 26.454 4.321 -3.357 1.00 89.19 157 ALA A N 1
ATOM 1201 C CA . ALA A 1 157 ? 27.725 3.608 -3.473 1.00 89.19 157 ALA A CA 1
ATOM 1202 C C . ALA A 1 157 ? 27.656 2.192 -2.884 1.00 89.19 157 ALA A C 1
ATOM 1204 O O . ALA A 1 157 ? 28.235 1.265 -3.452 1.00 89.19 157 ALA A O 1
ATOM 1205 N N . ASN A 1 158 ? 26.944 2.006 -1.772 1.00 86.38 158 ASN A N 1
ATOM 1206 C CA . ASN A 1 158 ? 26.740 0.690 -1.173 1.00 86.38 158 ASN A CA 1
ATOM 1207 C C . ASN A 1 158 ? 25.815 -0.189 -2.025 1.00 86.38 158 ASN A C 1
ATOM 1209 O O . ASN A 1 158 ? 26.158 -1.340 -2.291 1.00 86.38 158 ASN A O 1
ATOM 1213 N N . GLY A 1 159 ? 24.703 0.352 -2.531 1.00 88.56 159 GLY A N 1
ATOM 1214 C CA . GLY A 1 159 ? 23.793 -0.389 -3.409 1.00 88.56 159 GLY A CA 1
ATOM 1215 C C . GLY A 1 159 ? 24.446 -0.827 -4.725 1.00 88.56 159 GLY A C 1
ATOM 1216 O O . GLY A 1 159 ? 24.237 -1.951 -5.172 1.00 88.56 159 GLY A O 1
ATOM 1217 N N . LEU A 1 160 ? 25.324 0.004 -5.303 1.00 91.06 160 LEU A N 1
ATOM 1218 C CA . LEU A 1 160 ? 26.115 -0.352 -6.491 1.00 91.06 160 LEU A CA 1
ATOM 1219 C C . LEU A 1 160 ? 27.115 -1.497 -6.242 1.00 91.06 160 LEU A C 1
ATOM 1221 O O . LEU A 1 160 ? 27.448 -2.220 -7.178 1.00 91.06 160 LEU A O 1
ATOM 1225 N N . LYS A 1 161 ? 27.604 -1.675 -5.005 1.00 90.75 161 LYS A N 1
ATOM 1226 C CA . LYS A 1 161 ? 28.476 -2.807 -4.635 1.00 90.75 161 LYS A CA 1
ATOM 1227 C C . LYS A 1 161 ? 27.689 -4.110 -4.464 1.00 90.75 161 LYS A C 1
ATOM 1229 O O . LYS A 1 161 ? 28.242 -5.177 -4.709 1.00 90.75 161 LYS A O 1
ATOM 1234 N N . GLY A 1 162 ? 26.421 -4.025 -4.062 1.00 88.88 162 GLY A N 1
ATOM 1235 C CA . GLY A 1 162 ? 25.519 -5.159 -3.833 1.00 88.88 162 GLY A CA 1
ATOM 1236 C C . GLY A 1 162 ? 24.861 -5.713 -5.101 1.00 88.88 162 GLY A C 1
ATOM 1237 O O . GLY A 1 162 ? 23.678 -6.032 -5.082 1.00 88.88 162 GLY A O 1
ATOM 1238 N N . GLU A 1 163 ? 25.591 -5.781 -6.215 1.00 94.38 163 GLU A N 1
ATOM 1239 C CA . GLU A 1 163 ? 25.057 -6.228 -7.505 1.00 94.38 163 GLU A CA 1
ATOM 1240 C C . GLU A 1 163 ? 24.814 -7.751 -7.533 1.00 94.38 163 GLU A C 1
ATOM 1242 O O . GLU A 1 163 ? 25.762 -8.536 -7.442 1.00 94.38 163 GLU A O 1
ATOM 1247 N N . SER A 1 164 ? 23.574 -8.181 -7.774 1.00 96.19 164 SER A N 1
ATOM 1248 C CA . SER A 1 164 ? 23.158 -9.595 -7.862 1.00 96.19 164 SER A CA 1
ATOM 1249 C C . SER A 1 164 ? 22.602 -9.968 -9.245 1.00 96.19 164 SER A C 1
ATOM 1251 O O . SER A 1 164 ? 22.531 -9.129 -10.152 1.00 96.19 164 SER A O 1
ATOM 1253 N N . ASP A 1 165 ? 22.294 -11.251 -9.469 1.00 97.56 165 ASP A N 1
ATOM 1254 C CA . ASP A 1 165 ? 21.678 -11.687 -10.726 1.00 97.56 165 ASP A CA 1
ATOM 1255 C C . ASP A 1 165 ? 20.206 -11.250 -10.768 1.00 97.56 165 ASP A C 1
ATOM 1257 O O . ASP A 1 165 ? 19.447 -11.488 -9.830 1.00 97.56 165 ASP A O 1
ATOM 1261 N N . ASN A 1 166 ? 19.771 -10.622 -11.866 1.00 97.50 166 ASN A N 1
ATOM 1262 C CA . ASN A 1 166 ? 18.371 -10.217 -12.015 1.00 97.50 166 ASN A CA 1
ATOM 1263 C C . ASN A 1 166 ? 17.418 -11.427 -12.033 1.00 97.50 166 ASN A C 1
ATOM 1265 O O . ASN A 1 166 ? 16.243 -11.283 -11.701 1.00 97.50 166 ASN A O 1
ATOM 1269 N N . ALA A 1 167 ? 17.914 -12.624 -12.373 1.00 96.25 167 ALA A N 1
ATOM 1270 C CA . ALA A 1 167 ? 17.138 -13.862 -12.327 1.00 96.25 167 ALA A CA 1
ATOM 1271 C C . ALA A 1 167 ? 16.621 -14.205 -10.916 1.00 96.25 167 ALA A C 1
ATOM 1273 O O . ALA A 1 167 ? 15.562 -14.820 -10.789 1.00 96.25 167 ALA A O 1
ATOM 1274 N N . GLU A 1 168 ? 17.305 -13.758 -9.857 1.00 97.19 168 GLU A N 1
ATOM 1275 C CA . GLU A 1 168 ? 16.874 -13.957 -8.465 1.00 97.19 168 GLU A CA 1
ATOM 1276 C C . GLU A 1 168 ? 15.549 -13.227 -8.154 1.00 97.19 168 GLU A C 1
ATOM 1278 O O . GLU A 1 168 ? 14.816 -13.618 -7.247 1.00 97.19 168 GLU A O 1
ATOM 1283 N N . PHE A 1 169 ? 15.188 -12.209 -8.947 1.00 96.31 169 PHE A N 1
ATOM 1284 C CA . PHE A 1 169 ? 14.022 -11.342 -8.729 1.00 96.31 169 PHE A CA 1
ATOM 1285 C C . PHE A 1 169 ? 12.841 -11.651 -9.662 1.00 96.31 169 PHE A C 1
ATOM 1287 O O . PHE A 1 169 ? 11.854 -10.909 -9.690 1.00 96.31 169 PHE A O 1
ATOM 1294 N N . ILE A 1 170 ? 12.885 -12.775 -10.389 1.00 95.62 170 ILE A N 1
ATOM 1295 C CA . ILE A 1 170 ? 11.798 -13.225 -11.277 1.00 95.62 170 ILE A CA 1
ATOM 1296 C C . ILE A 1 170 ? 10.457 -13.312 -10.534 1.00 95.62 170 ILE A C 1
ATOM 1298 O O . ILE A 1 170 ? 9.427 -12.912 -11.077 1.00 95.62 170 ILE A O 1
ATOM 1302 N N . GLY A 1 171 ? 10.465 -13.763 -9.275 1.00 96.38 171 GLY A N 1
ATOM 1303 C CA . GLY A 1 171 ? 9.258 -13.827 -8.448 1.00 96.38 171 GLY A CA 1
ATOM 1304 C C . GLY A 1 171 ? 8.600 -12.459 -8.230 1.00 96.38 171 GLY A C 1
ATOM 1305 O O . GLY A 1 171 ? 7.377 -12.349 -8.324 1.00 96.38 171 GLY A O 1
ATOM 1306 N N . LEU A 1 172 ? 9.393 -11.400 -8.015 1.00 94.00 172 LEU A N 1
ATOM 1307 C CA . LEU A 1 172 ? 8.878 -10.031 -7.875 1.00 94.00 172 LEU A CA 1
ATOM 1308 C C . LEU A 1 172 ? 8.280 -9.524 -9.189 1.00 94.00 172 LEU A C 1
ATOM 1310 O O . LEU A 1 172 ? 7.158 -9.009 -9.195 1.00 94.00 172 LEU A O 1
ATOM 1314 N N . ARG A 1 173 ? 8.995 -9.728 -10.303 1.00 95.62 173 ARG A N 1
ATOM 1315 C CA . ARG A 1 173 ? 8.521 -9.376 -11.648 1.00 95.62 173 ARG A CA 1
ATOM 1316 C C . ARG A 1 173 ? 7.182 -10.046 -11.948 1.00 95.62 173 ARG A C 1
ATOM 1318 O O . ARG A 1 173 ? 6.226 -9.385 -12.355 1.00 95.62 173 ARG A O 1
ATOM 1325 N N . ASP A 1 174 ? 7.098 -11.357 -11.744 1.00 97.12 174 ASP A N 1
ATOM 1326 C CA . ASP A 1 174 ? 5.910 -12.136 -12.086 1.00 97.12 174 ASP A CA 1
ATOM 1327 C C . ASP A 1 174 ? 4.733 -11.819 -11.157 1.00 97.12 174 ASP A C 1
ATOM 1329 O O . ASP A 1 174 ? 3.589 -11.788 -11.619 1.00 97.12 174 ASP A O 1
ATOM 1333 N N . ALA A 1 175 ? 4.989 -11.475 -9.891 1.00 96.44 175 ALA A N 1
ATOM 1334 C CA . ALA A 1 175 ? 3.966 -10.972 -8.979 1.00 96.44 175 ALA A CA 1
ATOM 1335 C C . ALA A 1 175 ? 3.375 -9.630 -9.453 1.00 96.44 175 ALA A C 1
ATOM 1337 O O . ALA A 1 175 ? 2.149 -9.496 -9.536 1.00 96.44 175 ALA A O 1
ATOM 1338 N N . ALA A 1 176 ? 4.212 -8.650 -9.815 1.00 94.81 176 ALA A N 1
ATOM 1339 C CA . ALA A 1 176 ? 3.748 -7.366 -10.353 1.00 94.81 176 ALA A CA 1
ATOM 1340 C C . ALA A 1 176 ? 3.013 -7.535 -11.692 1.00 94.81 176 ALA A C 1
ATOM 1342 O O . ALA A 1 176 ? 1.928 -6.980 -11.890 1.00 94.81 176 ALA A O 1
ATOM 1343 N N . ARG A 1 177 ? 3.535 -8.378 -12.592 1.00 95.50 177 ARG A N 1
ATOM 1344 C CA . ARG A 1 177 ? 2.894 -8.685 -13.879 1.00 95.50 177 ARG A CA 1
ATOM 1345 C C . ARG A 1 177 ? 1.521 -9.314 -13.683 1.00 95.50 177 ARG A C 1
ATOM 1347 O O . ARG A 1 177 ? 0.558 -8.905 -14.331 1.00 95.50 177 ARG A O 1
ATOM 1354 N N . SER A 1 178 ? 1.427 -10.294 -12.788 1.00 96.75 178 SER A N 1
ATOM 1355 C CA . SER A 1 178 ? 0.174 -10.988 -12.481 1.00 96.75 178 SER A CA 1
ATOM 1356 C C . SER A 1 178 ? -0.849 -10.031 -11.883 1.00 96.75 178 SER A C 1
ATOM 1358 O O . SER A 1 178 ? -1.998 -10.031 -12.317 1.00 96.75 178 SER A O 1
ATOM 1360 N N . ARG A 1 179 ? -0.427 -9.152 -10.962 1.00 96.19 179 ARG A N 1
ATOM 1361 C CA . ARG A 1 179 ? -1.277 -8.089 -10.413 1.00 96.19 179 ARG A CA 1
ATOM 1362 C C . ARG A 1 179 ? -1.793 -7.155 -11.509 1.00 96.19 179 ARG A C 1
ATOM 1364 O O . ARG A 1 179 ? -2.999 -6.964 -11.608 1.00 96.19 179 ARG A O 1
ATOM 1371 N N . SER A 1 180 ? -0.901 -6.623 -12.347 1.00 94.62 180 SER A N 1
ATOM 1372 C CA . SER A 1 180 ? -1.245 -5.733 -13.467 1.00 94.62 180 SER A CA 1
ATOM 1373 C C . SER A 1 180 ? -2.279 -6.372 -14.403 1.00 94.62 180 SER A C 1
ATOM 1375 O O . SER A 1 180 ? -3.284 -5.748 -14.742 1.00 94.62 180 SER A O 1
ATOM 1377 N N . ARG A 1 181 ? -2.078 -7.643 -14.776 1.00 95.94 181 ARG A N 1
ATOM 1378 C CA . ARG A 1 181 ? -3.005 -8.393 -15.636 1.00 95.94 181 ARG A CA 1
ATOM 1379 C C . ARG A 1 181 ? -4.336 -8.686 -14.947 1.00 95.94 181 ARG A C 1
ATOM 1381 O O . ARG A 1 181 ? -5.376 -8.522 -15.573 1.00 95.94 181 ARG A O 1
ATOM 1388 N N . ALA A 1 182 ? -4.326 -9.079 -13.675 1.00 96.69 182 ALA A N 1
ATOM 1389 C CA . ALA A 1 182 ? -5.545 -9.341 -12.912 1.00 96.69 182 ALA A CA 1
ATOM 1390 C C . ALA A 1 182 ? -6.397 -8.074 -12.742 1.00 96.69 182 ALA A C 1
ATOM 1392 O O . ALA A 1 182 ? -7.610 -8.116 -12.946 1.00 96.69 182 ALA A O 1
ATOM 1393 N N . ASP A 1 183 ? -5.764 -6.942 -12.424 1.00 96.81 183 ASP A N 1
ATOM 1394 C CA . ASP A 1 183 ? -6.448 -5.657 -12.286 1.00 96.81 183 ASP A CA 1
ATOM 1395 C C . ASP A 1 183 ? -7.002 -5.175 -13.641 1.00 96.81 183 ASP A C 1
ATOM 1397 O O . ASP A 1 183 ? -8.131 -4.686 -13.688 1.00 96.81 183 ASP A O 1
ATOM 1401 N N . TRP A 1 184 ? -6.281 -5.390 -14.753 1.00 97.00 184 TRP A N 1
ATOM 1402 C CA . TRP A 1 184 ? -6.787 -5.116 -16.106 1.00 97.00 184 TRP A CA 1
ATOM 1403 C C . TRP A 1 184 ? -7.981 -6.009 -16.461 1.00 97.00 184 TRP A C 1
ATOM 1405 O O . TRP A 1 184 ? -9.013 -5.500 -16.889 1.00 97.00 184 TRP A O 1
ATOM 1415 N N . LEU A 1 185 ? -7.884 -7.326 -16.237 1.00 96.75 185 LEU A N 1
ATOM 1416 C CA . LEU A 1 185 ? -8.964 -8.276 -16.525 1.00 96.75 185 LEU A CA 1
ATOM 1417 C C . LEU A 1 185 ? -10.233 -7.920 -15.758 1.00 96.75 185 LEU A C 1
ATOM 1419 O O . LEU A 1 185 ? -11.305 -7.840 -16.355 1.00 96.75 185 LEU A O 1
ATOM 1423 N N . ALA A 1 186 ? -10.114 -7.688 -14.452 1.00 96.75 186 ALA A N 1
ATOM 1424 C CA . ALA A 1 186 ? -11.247 -7.337 -13.614 1.00 96.75 186 ALA A CA 1
ATOM 1425 C C . ALA A 1 186 ? -11.803 -5.955 -13.988 1.00 96.75 186 ALA A C 1
ATOM 1427 O O . ALA A 1 186 ? -13.002 -5.813 -14.208 1.00 96.75 186 ALA A O 1
ATOM 1428 N N . GLY A 1 187 ? -10.937 -4.946 -14.109 1.00 96.62 187 GLY A N 1
ATOM 1429 C CA . GLY A 1 187 ? -11.336 -3.571 -14.389 1.00 96.62 187 GLY A CA 1
ATOM 1430 C C . GLY A 1 187 ? -11.995 -3.408 -15.754 1.00 96.62 187 GLY A C 1
ATOM 1431 O O . GLY A 1 187 ? -13.095 -2.864 -15.840 1.00 96.62 187 GLY A O 1
ATOM 1432 N N . MET A 1 188 ? -11.368 -3.919 -16.817 1.00 95.94 188 MET A N 1
ATOM 1433 C CA . MET A 1 188 ? -11.870 -3.759 -18.183 1.00 95.94 188 MET A CA 1
ATOM 1434 C C . MET A 1 188 ? -13.145 -4.561 -18.426 1.00 95.94 188 MET A C 1
ATOM 1436 O O . MET A 1 188 ? -14.074 -4.034 -19.034 1.00 95.94 188 MET A O 1
ATOM 1440 N N . ASN A 1 189 ? -13.232 -5.800 -17.934 1.00 97.12 189 ASN A N 1
ATOM 1441 C CA . ASN A 1 189 ? -14.416 -6.628 -18.165 1.00 97.12 189 ASN A CA 1
ATOM 1442 C C . ASN A 1 189 ? -15.596 -6.215 -17.286 1.00 97.12 189 ASN A C 1
ATOM 1444 O O . ASN A 1 189 ? -16.687 -5.972 -17.802 1.00 97.12 189 ASN A O 1
ATOM 1448 N N . LEU A 1 190 ? -15.393 -6.092 -15.970 1.00 97.38 190 LEU A N 1
ATOM 1449 C CA . LEU A 1 190 ? -16.503 -5.857 -15.046 1.00 97.38 190 LEU A CA 1
ATOM 1450 C C . LEU A 1 190 ? -17.036 -4.429 -15.141 1.00 97.38 190 LEU A C 1
ATOM 1452 O O . LEU A 1 190 ? -18.251 -4.257 -15.102 1.00 97.38 190 LEU A O 1
ATOM 1456 N N . SER A 1 191 ? -16.187 -3.416 -15.363 1.00 97.19 191 SER A N 1
ATOM 1457 C CA . SER A 1 191 ? -16.689 -2.049 -15.589 1.00 97.19 191 SER A CA 1
ATOM 1458 C C . SER A 1 191 ? -17.605 -1.997 -16.811 1.00 97.19 191 SER A C 1
ATOM 1460 O O . SER A 1 191 ? -18.646 -1.344 -16.782 1.00 97.19 191 SER A O 1
ATOM 1462 N N . ARG A 1 192 ? -17.251 -2.714 -17.887 1.00 96.56 192 ARG A N 1
ATOM 1463 C CA . ARG A 1 192 ? -18.065 -2.777 -19.107 1.00 96.56 192 ARG A CA 1
ATOM 1464 C C . ARG A 1 192 ? -19.358 -3.541 -18.886 1.00 96.56 192 ARG A C 1
ATOM 1466 O O . ARG A 1 192 ? -20.409 -2.996 -19.198 1.00 96.56 192 ARG A O 1
ATOM 1473 N N . ALA A 1 193 ? -19.283 -4.738 -18.306 1.00 97.50 193 ALA A N 1
ATOM 1474 C CA . ALA A 1 193 ? -20.449 -5.569 -18.018 1.00 97.50 193 ALA A CA 1
ATOM 1475 C C . ALA A 1 193 ? -21.454 -4.844 -17.108 1.00 97.50 193 ALA A C 1
ATOM 1477 O O . ALA A 1 193 ? -22.627 -4.723 -17.450 1.00 97.50 193 ALA A O 1
ATOM 1478 N N . ILE A 1 194 ? -20.989 -4.276 -15.990 1.00 97.00 194 ILE A N 1
ATOM 1479 C CA . ILE A 1 194 ? -21.847 -3.548 -15.045 1.00 97.00 194 ILE A CA 1
ATOM 1480 C C . ILE A 1 194 ? -22.441 -2.302 -15.706 1.00 97.00 194 ILE A C 1
ATOM 1482 O O . ILE A 1 194 ? -23.616 -2.011 -15.514 1.00 97.00 194 ILE A O 1
ATOM 1486 N N . SER A 1 195 ? -21.668 -1.578 -16.520 1.00 96.88 195 SER A N 1
ATOM 1487 C CA . SER A 1 195 ? -22.182 -0.398 -17.225 1.00 96.88 195 SER A CA 1
ATOM 1488 C C . SER A 1 195 ? -23.212 -0.738 -18.300 1.00 96.88 195 SER A C 1
ATOM 1490 O O . SER A 1 195 ? -24.155 0.027 -18.483 1.00 96.88 195 SER A O 1
ATOM 1492 N N . LEU A 1 196 ? -23.024 -1.841 -19.034 1.00 96.38 196 LEU A N 1
ATOM 1493 C CA . LEU A 1 196 ? -23.991 -2.324 -20.021 1.00 96.38 196 LEU A CA 1
ATOM 1494 C C . LEU A 1 196 ? -25.296 -2.705 -19.326 1.00 96.38 196 LEU A C 1
ATOM 1496 O O . LEU A 1 196 ? -26.343 -2.165 -19.672 1.00 96.38 196 LEU A O 1
ATOM 1500 N N . HIS A 1 197 ? -25.203 -3.514 -18.272 1.00 97.19 197 HIS A N 1
ATOM 1501 C CA . HIS A 1 197 ? -26.364 -3.911 -17.487 1.00 97.19 197 HIS A CA 1
ATOM 1502 C C . HIS A 1 197 ? -27.080 -2.712 -16.846 1.00 97.19 197 HIS A C 1
ATOM 1504 O O . HIS A 1 197 ? -28.298 -2.589 -16.910 1.00 97.19 197 HIS A O 1
ATOM 1510 N N . ALA A 1 198 ? -26.336 -1.761 -16.278 1.00 96.88 198 ALA A N 1
ATOM 1511 C CA . ALA A 1 198 ? -26.931 -0.563 -15.697 1.00 96.88 198 ALA A CA 1
ATOM 1512 C C . ALA A 1 198 ? -27.694 0.265 -16.742 1.00 96.88 198 ALA A C 1
ATOM 1514 O O . ALA A 1 198 ? -28.772 0.777 -16.442 1.00 96.88 198 ALA A O 1
ATOM 1515 N N . LYS A 1 199 ? -27.169 0.384 -17.971 1.00 95.56 199 LYS A N 1
ATOM 1516 C CA . LYS A 1 199 ? -27.858 1.075 -19.072 1.00 95.56 199 LYS A CA 1
ATOM 1517 C C . LYS A 1 199 ? -29.153 0.372 -19.473 1.00 95.56 199 LYS A C 1
ATOM 1519 O O . LYS A 1 199 ? -30.139 1.062 -19.715 1.00 95.56 199 LYS A O 1
ATOM 1524 N N . GLU A 1 200 ? -29.174 -0.961 -19.497 1.00 96.31 200 GLU A N 1
ATOM 1525 C CA . GLU A 1 200 ? -30.403 -1.749 -19.704 1.00 96.31 200 GLU A CA 1
ATOM 1526 C C . GLU A 1 200 ? -31.444 -1.465 -18.611 1.00 96.31 200 GLU A C 1
ATOM 1528 O O . GLU A 1 200 ? -32.632 -1.349 -18.901 1.00 96.31 200 GLU A O 1
ATOM 1533 N N . CYS A 1 201 ? -30.991 -1.242 -17.375 1.00 97.00 201 CYS A N 1
ATOM 1534 C CA . CYS A 1 201 ? -31.816 -0.834 -16.235 1.00 97.00 201 CYS A CA 1
ATOM 1535 C C . CYS A 1 201 ? -32.142 0.677 -16.193 1.00 97.00 201 CYS A C 1
ATOM 1537 O O . CYS A 1 201 ? -32.657 1.166 -15.189 1.00 97.00 201 CYS A O 1
ATOM 1539 N N . GLY A 1 202 ? -31.842 1.441 -17.251 1.00 95.81 202 GLY A N 1
ATOM 1540 C CA . GLY A 1 202 ? -32.186 2.864 -17.359 1.00 95.81 202 GLY A CA 1
ATOM 1541 C C . GLY A 1 202 ? -31.173 3.845 -16.752 1.00 95.81 202 GLY A C 1
ATOM 1542 O O . GLY A 1 202 ? -31.471 5.035 -16.634 1.00 95.81 202 GLY A O 1
ATOM 1543 N N . PHE A 1 203 ? -29.969 3.398 -16.384 1.00 95.69 203 PHE A N 1
ATOM 1544 C CA . PHE A 1 203 ? -28.904 4.283 -15.906 1.00 95.69 203 PHE A CA 1
ATOM 1545 C C . PHE A 1 203 ? -28.468 5.276 -16.993 1.00 95.69 203 PHE A C 1
ATOM 1547 O O . PHE A 1 203 ? -27.997 4.886 -18.062 1.00 95.69 203 PHE A O 1
ATOM 1554 N N . GLN A 1 204 ? -28.568 6.574 -16.692 1.00 92.88 204 GLN A N 1
ATOM 1555 C CA . GLN A 1 204 ? -28.204 7.662 -17.613 1.00 92.88 204 GLN A CA 1
ATOM 1556 C C . GLN A 1 204 ? -26.753 8.152 -17.466 1.00 92.88 204 GLN A C 1
ATOM 1558 O O . GLN A 1 204 ? -26.328 9.057 -18.185 1.00 92.88 204 GLN A O 1
ATOM 1563 N N . GLY A 1 205 ? -25.980 7.590 -16.532 1.00 89.06 205 GLY A N 1
ATOM 1564 C CA . GLY A 1 205 ? -24.580 7.967 -16.345 1.00 89.06 205 GLY A CA 1
ATOM 1565 C C . GLY A 1 205 ? -23.658 7.435 -17.448 1.00 89.06 205 GLY A C 1
ATOM 1566 O O . GLY A 1 205 ? -24.030 6.605 -18.278 1.00 89.06 205 GLY A O 1
ATOM 1567 N N . SER A 1 206 ? -22.412 7.919 -17.457 1.00 86.19 206 SER A N 1
ATOM 1568 C CA . SER A 1 206 ? -21.445 7.582 -18.511 1.00 86.19 206 SER A CA 1
ATOM 1569 C C . SER A 1 206 ? -21.003 6.113 -18.456 1.00 86.19 206 SER A C 1
ATOM 1571 O O . SER A 1 206 ? -21.067 5.409 -19.470 1.00 86.19 206 SER A O 1
ATOM 1573 N N . HIS A 1 207 ? -20.572 5.660 -17.275 1.00 92.06 207 HIS A N 1
ATOM 1574 C CA . HIS A 1 207 ? -20.178 4.289 -16.952 1.00 92.06 207 HIS A CA 1
ATOM 1575 C C . HIS A 1 207 ? -20.105 4.094 -15.428 1.00 92.06 207 HIS A C 1
ATOM 1577 O O . HIS A 1 207 ? -20.045 5.063 -14.670 1.00 92.06 207 HIS A O 1
ATOM 1583 N N . ILE A 1 208 ? -20.084 2.836 -14.996 1.00 95.12 208 ILE A N 1
ATOM 1584 C CA . ILE A 1 208 ? -19.844 2.403 -13.621 1.00 95.12 208 ILE A CA 1
ATOM 1585 C C . ILE A 1 208 ? -18.487 1.703 -13.594 1.00 95.12 208 ILE A C 1
ATOM 1587 O O . ILE A 1 208 ? -18.294 0.665 -14.228 1.00 95.12 208 ILE A O 1
ATOM 1591 N N . ALA A 1 209 ? -17.535 2.301 -12.882 1.00 94.88 209 ALA A N 1
ATOM 1592 C CA . ALA A 1 209 ? -16.204 1.739 -12.725 1.00 94.88 209 ALA A CA 1
ATOM 1593 C C . ALA A 1 209 ? -16.218 0.595 -11.704 1.00 94.88 209 ALA A C 1
ATOM 1595 O O . ALA A 1 209 ? -16.700 0.743 -10.580 1.00 94.88 209 ALA A O 1
ATOM 1596 N N . TYR A 1 210 ? -15.635 -0.530 -12.095 1.00 96.81 210 TYR A N 1
ATOM 1597 C CA . TYR A 1 210 ? -15.280 -1.624 -11.211 1.00 96.81 210 TYR A CA 1
ATOM 1598 C C . TYR A 1 210 ? -13.764 -1.701 -11.095 1.00 96.81 210 TYR A C 1
ATOM 1600 O O . TYR A 1 210 ? -13.042 -1.662 -12.089 1.00 96.81 210 TYR A O 1
ATOM 1608 N N . GLY A 1 211 ? -13.278 -1.906 -9.879 1.00 95.88 211 GLY A N 1
ATOM 1609 C CA . GLY A 1 211 ? -11.893 -2.279 -9.655 1.00 95.88 211 GLY A CA 1
ATOM 1610 C C . GLY A 1 211 ? -11.774 -3.079 -8.376 1.00 95.88 211 GLY A C 1
ATOM 1611 O O . GLY A 1 211 ? -12.376 -2.730 -7.363 1.00 95.88 211 GLY A O 1
ATOM 1612 N N . ARG A 1 212 ? -10.953 -4.131 -8.403 1.00 95.88 212 ARG A N 1
ATOM 1613 C CA . ARG A 1 212 ? -10.774 -5.064 -7.280 1.00 95.88 212 ARG A CA 1
ATOM 1614 C C . ARG A 1 212 ? -10.514 -4.360 -5.941 1.00 95.88 212 ARG A C 1
ATOM 1616 O O . ARG A 1 212 ? -10.990 -4.821 -4.913 1.00 95.88 212 ARG A O 1
ATOM 1623 N N . VAL A 1 213 ? -9.790 -3.237 -5.956 1.00 94.19 213 VAL A N 1
ATOM 1624 C CA . VAL A 1 213 ? -9.501 -2.425 -4.760 1.00 94.19 213 VAL A CA 1
ATOM 1625 C C . VAL A 1 213 ? -10.608 -1.403 -4.478 1.00 94.19 213 VAL A C 1
ATOM 1627 O O . VAL A 1 213 ? -11.169 -1.397 -3.386 1.00 94.19 213 VAL A O 1
ATOM 1630 N N . MET A 1 214 ? -10.951 -0.548 -5.451 1.00 94.00 214 MET A N 1
ATOM 1631 C CA . MET A 1 214 ? -11.919 0.540 -5.235 1.00 94.00 214 MET A CA 1
ATOM 1632 C C . MET A 1 214 ? -13.327 0.032 -4.899 1.00 94.00 214 MET A C 1
ATOM 1634 O O . MET A 1 214 ? -14.000 0.607 -4.051 1.00 94.00 214 MET A O 1
ATOM 1638 N N . THR A 1 215 ? -13.762 -1.065 -5.523 1.00 96.12 215 THR A N 1
ATOM 1639 C CA . THR A 1 215 ? -15.087 -1.647 -5.297 1.00 96.12 215 THR A CA 1
ATOM 1640 C C . THR A 1 215 ? -15.150 -2.354 -3.947 1.00 96.12 215 THR A C 1
ATOM 1642 O O . THR A 1 215 ? -16.158 -2.242 -3.257 1.00 96.12 215 THR A O 1
ATOM 1645 N N . ALA A 1 216 ? -14.067 -3.016 -3.519 1.00 96.50 216 ALA A N 1
ATOM 1646 C CA . ALA A 1 216 ? -13.985 -3.585 -2.175 1.00 96.50 216 ALA A CA 1
ATOM 1647 C C . ALA A 1 216 ? -14.047 -2.490 -1.096 1.00 96.50 216 ALA A C 1
ATOM 1649 O O . ALA A 1 216 ? -14.780 -2.631 -0.119 1.00 96.50 216 ALA A O 1
ATOM 1650 N N . LEU A 1 217 ? -13.342 -1.371 -1.302 1.00 96.00 217 LEU A N 1
ATOM 1651 C CA . LEU A 1 217 ? -13.393 -0.221 -0.398 1.00 96.00 217 LEU A CA 1
ATOM 1652 C C . LEU A 1 217 ? -14.797 0.395 -0.330 1.00 96.00 217 LEU A C 1
ATOM 1654 O O . LEU A 1 217 ? -15.295 0.646 0.765 1.00 96.00 217 LEU A O 1
ATOM 1658 N N . LEU A 1 218 ? -15.454 0.588 -1.479 1.00 96.56 218 LEU A N 1
ATOM 1659 C CA . LEU A 1 218 ? -16.851 1.028 -1.524 1.00 96.56 218 LEU A CA 1
ATOM 1660 C C . LEU A 1 218 ? -17.757 0.060 -0.751 1.00 96.56 218 LEU A C 1
ATOM 1662 O O . LEU A 1 218 ? -18.607 0.503 0.013 1.00 96.56 218 LEU A O 1
ATOM 1666 N N . GLY A 1 219 ? -17.533 -1.249 -0.888 1.00 97.25 219 GLY A N 1
ATOM 1667 C CA . GLY A 1 219 ? -18.255 -2.276 -0.139 1.00 97.25 219 GLY A CA 1
ATOM 1668 C C . GLY A 1 219 ? -18.127 -2.125 1.379 1.00 97.25 219 GLY A C 1
ATOM 1669 O O . GLY A 1 219 ? -19.127 -2.252 2.076 1.00 97.25 219 GLY A O 1
ATOM 1670 N N . LEU A 1 220 ? -16.939 -1.796 1.901 1.00 97.88 220 LEU A N 1
ATOM 1671 C CA . LEU A 1 220 ? -16.745 -1.549 3.339 1.00 97.88 220 LEU A CA 1
ATOM 1672 C C . LEU A 1 220 ? -17.539 -0.333 3.836 1.00 97.88 220 LEU A C 1
ATOM 1674 O O . LEU A 1 220 ? -18.081 -0.369 4.941 1.00 97.88 220 LEU A O 1
ATOM 1678 N N . ILE A 1 221 ? -17.611 0.726 3.025 1.00 97.75 221 ILE A N 1
ATOM 1679 C CA . ILE A 1 221 ? -18.389 1.932 3.339 1.00 97.75 221 ILE A CA 1
ATOM 1680 C C . ILE A 1 221 ? -19.879 1.591 3.340 1.00 97.75 221 ILE A C 1
ATOM 1682 O O . ILE A 1 221 ? -20.541 1.786 4.352 1.00 97.75 221 ILE A O 1
ATOM 1686 N N . VAL A 1 222 ? -20.376 0.969 2.267 1.00 98.06 222 VAL A N 1
ATOM 1687 C CA . VAL A 1 222 ? -21.786 0.569 2.145 1.00 98.06 222 VAL A CA 1
ATOM 1688 C C . VAL A 1 222 ? -22.199 -0.369 3.280 1.00 98.06 222 VAL A C 1
ATOM 1690 O O . VAL A 1 222 ? -23.248 -0.175 3.879 1.00 98.06 222 VAL A O 1
ATOM 1693 N N . GLN A 1 223 ? -21.370 -1.353 3.642 1.00 98.19 223 GLN A N 1
ATOM 1694 C CA . GLN A 1 223 ? -21.657 -2.241 4.774 1.00 98.19 223 GLN A CA 1
ATOM 1695 C C . GLN A 1 223 ? -21.733 -1.487 6.104 1.00 98.19 223 GLN A C 1
ATOM 1697 O O . GLN A 1 223 ? -22.561 -1.821 6.952 1.00 98.19 223 GLN A O 1
ATOM 1702 N N . ARG A 1 224 ? -20.874 -0.480 6.309 1.00 98.31 224 ARG A N 1
ATOM 1703 C CA . ARG A 1 224 ? -20.927 0.360 7.508 1.00 98.31 224 ARG A CA 1
ATOM 1704 C C . ARG A 1 224 ? -22.194 1.208 7.531 1.00 98.31 224 ARG A C 1
ATOM 1706 O O . ARG A 1 224 ? -22.826 1.269 8.582 1.00 98.31 224 ARG A O 1
ATOM 1713 N N . ASP A 1 225 ? -22.560 1.807 6.407 1.00 98.38 225 ASP A N 1
ATOM 1714 C CA . ASP A 1 225 ? -23.759 2.634 6.290 1.00 98.38 225 ASP A CA 1
ATOM 1715 C C . ASP A 1 225 ? -25.013 1.785 6.508 1.00 98.38 225 ASP A C 1
ATOM 1717 O O . ASP A 1 225 ? -25.826 2.118 7.362 1.00 98.38 225 ASP A O 1
ATOM 1721 N N . MET A 1 226 ? -25.096 0.603 5.892 1.00 98.38 226 MET A N 1
ATOM 1722 C CA . MET A 1 226 ? -26.170 -0.361 6.150 1.00 98.38 226 MET A CA 1
ATOM 1723 C C . MET A 1 226 ? -26.223 -0.788 7.621 1.00 98.38 226 MET A C 1
ATOM 1725 O O . MET A 1 226 ? -27.307 -0.948 8.174 1.00 98.38 226 MET A O 1
ATOM 1729 N N . ALA A 1 227 ? -25.079 -0.989 8.284 1.00 98.00 227 ALA A N 1
ATOM 1730 C CA . ALA A 1 227 ? -25.063 -1.322 9.707 1.00 98.00 227 ALA A CA 1
ATOM 1731 C C . ALA A 1 227 ? -25.584 -0.170 10.584 1.00 98.00 227 ALA A C 1
ATOM 1733 O O . ALA A 1 227 ? -26.180 -0.437 11.623 1.00 98.00 227 ALA A O 1
ATOM 1734 N N . ILE A 1 228 ? -25.368 1.086 10.177 1.00 98.12 228 ILE A N 1
ATOM 1735 C CA . ILE A 1 228 ? -25.889 2.283 10.854 1.00 98.12 228 ILE A CA 1
ATOM 1736 C C . ILE A 1 228 ? -27.386 2.452 10.574 1.00 98.12 228 ILE A C 1
ATOM 1738 O O . ILE A 1 228 ? -28.151 2.657 11.509 1.00 98.12 228 ILE A O 1
ATOM 1742 N N . GLU A 1 229 ? -27.815 2.330 9.318 1.00 98.06 229 GLU A N 1
ATOM 1743 C CA . GLU A 1 229 ? -29.221 2.440 8.907 1.00 98.06 229 GLU A CA 1
ATOM 1744 C C . GLU A 1 229 ? -30.098 1.379 9.576 1.00 98.06 229 GLU A C 1
ATOM 1746 O O . GLU A 1 229 ? -31.207 1.673 10.016 1.00 98.06 229 GLU A O 1
ATOM 1751 N N . ASN A 1 230 ? -29.582 0.154 9.703 1.00 97.94 230 ASN A N 1
ATOM 1752 C CA . ASN A 1 230 ? -30.285 -0.953 10.350 1.00 97.94 230 ASN A CA 1
ATOM 1753 C C . ASN A 1 230 ? -30.057 -1.010 11.872 1.00 97.94 230 ASN A C 1
ATOM 1755 O O . ASN A 1 230 ? -30.534 -1.939 12.529 1.00 97.94 230 ASN A O 1
ATOM 1759 N N . PHE A 1 231 ? -29.320 -0.060 12.458 1.00 97.62 231 PHE A N 1
ATOM 1760 C CA . PHE A 1 231 ? -29.111 -0.025 13.901 1.00 97.62 231 PHE A CA 1
ATOM 1761 C C . PHE A 1 231 ? -30.378 0.457 14.611 1.00 97.62 231 PHE A C 1
ATOM 1763 O O . PHE A 1 231 ? -30.754 1.624 14.532 1.00 97.62 231 PHE A O 1
ATOM 1770 N N . VAL A 1 232 ? -31.000 -0.438 15.377 1.00 96.25 232 VAL A N 1
ATOM 1771 C CA . VAL A 1 232 ? -32.100 -0.082 16.277 1.00 96.25 232 VAL A CA 1
ATOM 1772 C C . VAL A 1 232 ? -31.511 0.261 17.651 1.00 96.25 232 VAL A C 1
ATOM 1774 O O . VAL A 1 232 ? -30.981 -0.635 18.317 1.00 96.25 232 VAL A O 1
ATOM 1777 N N . PRO A 1 233 ? -31.560 1.532 18.097 1.00 95.69 233 PRO A N 1
ATOM 1778 C CA . PRO A 1 233 ? -31.087 1.901 19.424 1.00 95.69 233 PRO A CA 1
ATOM 1779 C C . PRO A 1 233 ? -31.959 1.241 20.495 1.00 95.69 233 PRO A C 1
ATOM 1781 O O . PRO A 1 233 ? -33.185 1.242 20.409 1.00 95.69 233 PRO A O 1
ATOM 1784 N N . VAL A 1 234 ? -31.308 0.689 21.518 1.00 94.31 234 VAL A N 1
ATOM 1785 C CA . VAL A 1 234 ? -31.967 0.068 22.669 1.00 94.31 234 VAL A CA 1
ATOM 1786 C C . VAL A 1 234 ? -31.397 0.687 23.934 1.00 94.31 234 VAL A C 1
ATOM 1788 O O . VAL A 1 234 ? -30.177 0.683 24.139 1.00 94.31 234 VAL A O 1
ATOM 1791 N N . ASP A 1 235 ? -32.284 1.201 24.780 1.00 95.62 235 ASP A N 1
ATOM 1792 C CA . ASP A 1 235 ? -31.914 1.706 26.094 1.00 95.62 235 ASP A CA 1
ATOM 1793 C C . ASP A 1 235 ? -31.435 0.561 26.987 1.00 95.62 235 ASP A C 1
ATOM 1795 O O . ASP A 1 235 ? -32.022 -0.520 27.031 1.00 95.62 235 ASP A O 1
ATOM 1799 N N . TYR A 1 236 ? -30.363 0.810 27.731 1.00 96.06 236 TYR A N 1
ATOM 1800 C CA . TYR A 1 236 ? -29.882 -0.104 28.755 1.00 96.06 236 TYR A CA 1
ATOM 1801 C C . TYR A 1 236 ? -29.435 0.676 29.987 1.00 96.06 236 TYR A C 1
ATOM 1803 O O . TYR A 1 236 ? -29.053 1.846 29.920 1.00 96.06 236 TYR A O 1
ATOM 1811 N N . PHE A 1 237 ? -29.449 0.003 31.127 1.00 95.00 237 PHE A N 1
ATOM 1812 C CA . PHE A 1 237 ? -29.176 0.585 32.427 1.00 95.00 237 PHE A CA 1
ATOM 1813 C C . PHE A 1 237 ? -27.826 0.096 32.945 1.00 95.00 237 PHE A C 1
ATOM 1815 O O . PHE A 1 237 ? -27.535 -1.100 32.983 1.00 95.00 237 PHE A O 1
ATOM 1822 N N . ALA A 1 238 ? -26.984 1.036 33.371 1.00 93.12 238 ALA A N 1
ATOM 1823 C CA . ALA A 1 238 ? -25.737 0.748 34.064 1.00 93.12 238 ALA A CA 1
ATOM 1824 C C . ALA A 1 238 ? -25.826 1.274 35.496 1.00 93.12 238 ALA A C 1
ATOM 1826 O O . ALA A 1 238 ? -26.047 2.465 35.709 1.00 93.12 238 ALA A O 1
ATOM 1827 N N . LEU A 1 239 ? -25.617 0.398 36.479 1.00 92.81 239 LEU A N 1
ATOM 1828 C CA . LEU A 1 239 ? -25.573 0.803 37.879 1.00 92.81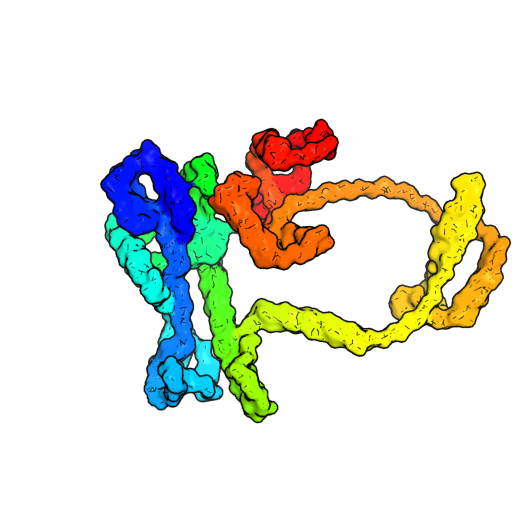 239 LEU A CA 1
ATOM 1829 C C . LEU A 1 239 ? -24.137 1.190 38.246 1.00 92.81 239 LEU A C 1
ATOM 1831 O O . LEU A 1 239 ? -23.204 0.388 38.132 1.00 92.81 239 LEU A O 1
ATOM 1835 N N . LEU A 1 240 ? -23.968 2.436 38.681 1.00 94.62 240 LEU A N 1
ATOM 1836 C CA . LEU A 1 240 ? -22.706 2.992 39.159 1.00 94.62 240 LEU A CA 1
ATOM 1837 C C . LEU A 1 240 ? -22.841 3.291 40.651 1.00 94.62 240 LEU A C 1
ATOM 1839 O O . LEU A 1 240 ? -23.584 4.186 41.046 1.00 94.62 240 LEU A O 1
ATOM 1843 N N . ALA A 1 241 ? -22.108 2.550 41.475 1.00 93.38 241 ALA A N 1
ATOM 1844 C CA . ALA A 1 241 ? -22.084 2.739 42.917 1.00 93.38 241 ALA A CA 1
ATOM 1845 C C . ALA A 1 241 ? -20.878 3.593 43.319 1.00 93.38 241 ALA A C 1
ATOM 1847 O O . ALA A 1 241 ? -19.769 3.402 42.816 1.00 93.38 241 ALA A O 1
ATOM 1848 N N . ARG A 1 242 ? -21.092 4.535 44.241 1.00 94.56 242 ARG A N 1
ATOM 1849 C CA . ARG A 1 242 ? -20.032 5.350 44.841 1.00 94.56 242 ARG A CA 1
ATOM 1850 C C . ARG A 1 242 ? -19.749 4.839 46.245 1.00 94.56 242 ARG A C 1
ATOM 1852 O O . ARG A 1 242 ? -20.620 4.905 47.107 1.00 94.56 242 ARG A O 1
ATOM 1859 N N . PHE A 1 243 ? -18.538 4.353 46.468 1.00 94.12 243 PHE A N 1
ATOM 1860 C CA . PHE A 1 243 ? -18.108 3.819 47.753 1.00 94.12 243 PHE A CA 1
ATOM 1861 C C . PHE A 1 243 ? -17.236 4.838 48.471 1.00 94.12 243 PHE A C 1
ATOM 1863 O O . PHE A 1 243 ? -16.333 5.414 47.868 1.00 94.12 243 PHE A O 1
ATOM 1870 N N . LYS A 1 244 ? -17.498 5.042 49.765 1.00 93.81 244 LYS A N 1
ATOM 1871 C CA . LYS A 1 244 ? -16.585 5.746 50.670 1.00 93.81 244 LYS A CA 1
ATOM 1872 C C . LYS A 1 244 ? -15.714 4.719 51.385 1.00 93.81 244 LYS A C 1
ATOM 1874 O O . LYS A 1 244 ? -16.229 3.735 51.908 1.00 93.81 244 LYS A O 1
ATOM 1879 N N . VAL A 1 245 ? -14.414 4.974 51.421 1.00 91.31 245 VAL A N 1
ATOM 1880 C CA . VAL A 1 245 ? -13.411 4.200 52.158 1.00 91.31 245 VAL A CA 1
ATOM 1881 C C . VAL A 1 245 ? -12.588 5.139 53.037 1.00 91.31 245 VAL A C 1
ATOM 1883 O O . VAL A 1 245 ? -12.670 6.358 52.909 1.00 91.31 245 VAL A O 1
ATOM 1886 N N . THR A 1 246 ? -11.759 4.589 53.924 1.00 92.19 246 THR A N 1
ATOM 1887 C CA . THR A 1 246 ? -10.941 5.376 54.865 1.00 92.19 246 THR A CA 1
ATOM 1888 C C . THR A 1 246 ? -10.065 6.429 54.175 1.00 92.19 246 THR A C 1
ATOM 1890 O O . THR A 1 246 ? -9.822 7.488 54.743 1.00 92.19 246 THR A O 1
ATOM 1893 N N . LYS A 1 247 ? -9.599 6.154 52.948 1.00 91.38 247 LYS A N 1
ATOM 1894 C CA . LYS A 1 247 ? -8.695 7.023 52.173 1.00 91.38 247 LYS A CA 1
ATOM 1895 C C . LYS A 1 247 ? -9.342 7.637 50.920 1.00 91.38 247 LYS A C 1
ATOM 1897 O O . LYS A 1 247 ? -8.661 7.824 49.919 1.00 91.38 247 LYS A O 1
ATOM 1902 N N . GLY A 1 248 ? -10.642 7.935 50.956 1.00 93.31 248 GLY A N 1
ATOM 1903 C CA . GLY A 1 248 ? -11.331 8.668 49.883 1.00 93.31 248 GLY A CA 1
ATOM 1904 C C . GLY A 1 248 ? -12.588 7.972 49.370 1.00 93.31 248 GLY A C 1
ATOM 1905 O O . GLY A 1 248 ? -13.217 7.185 50.076 1.00 93.31 248 GLY A O 1
ATOM 1906 N N . ASP A 1 249 ? -12.974 8.275 48.135 1.00 94.62 249 ASP A N 1
ATOM 1907 C CA . ASP A 1 249 ? -14.101 7.651 47.450 1.00 94.62 249 ASP A CA 1
ATOM 1908 C C . ASP A 1 249 ? -13.702 7.111 46.078 1.00 94.62 249 ASP A C 1
ATOM 1910 O O . ASP A 1 249 ? -12.815 7.635 45.409 1.00 94.62 249 ASP A O 1
ATOM 1914 N N . PHE A 1 250 ? -14.384 6.056 45.642 1.00 94.44 250 PHE A N 1
ATOM 1915 C CA . PHE A 1 250 ? -14.237 5.529 44.290 1.00 94.44 250 PHE A CA 1
ATOM 1916 C C . PHE A 1 250 ? -15.590 5.103 43.722 1.00 94.44 250 PHE A C 1
ATOM 1918 O O . PHE A 1 250 ? -16.585 4.958 44.441 1.00 94.44 250 PHE A O 1
ATOM 1925 N N . ARG A 1 251 ? -15.638 4.924 42.401 1.00 94.50 251 ARG A N 1
ATOM 1926 C CA . ARG A 1 251 ? -16.817 4.421 41.692 1.00 94.50 251 ARG A CA 1
ATOM 1927 C C . ARG A 1 251 ? -16.578 2.983 41.266 1.00 94.50 251 ARG A C 1
ATOM 1929 O O . ARG A 1 251 ? -15.521 2.678 40.724 1.00 94.50 251 ARG A O 1
ATOM 1936 N N . ALA A 1 252 ? -17.580 2.135 41.440 1.00 92.81 252 ALA A N 1
ATOM 1937 C CA . ALA A 1 252 ? -17.602 0.808 40.846 1.00 92.81 252 ALA A CA 1
ATOM 1938 C C . ALA A 1 252 ? -18.832 0.661 39.953 1.00 92.81 252 ALA A C 1
ATOM 1940 O O . ALA A 1 252 ? -19.900 1.210 40.236 1.00 92.81 252 ALA A O 1
ATOM 1941 N N . ARG A 1 253 ? -18.678 -0.097 38.870 1.00 94.44 253 ARG A N 1
ATOM 1942 C CA . ARG A 1 253 ? -19.794 -0.513 38.026 1.00 94.44 253 ARG A CA 1
ATOM 1943 C C . ARG A 1 253 ? -20.293 -1.862 38.519 1.00 94.44 253 ARG A C 1
ATOM 1945 O O . ARG A 1 253 ? -19.493 -2.768 38.738 1.00 94.44 253 ARG A O 1
ATOM 1952 N N . TRP A 1 254 ? -21.603 -1.990 38.671 1.00 93.50 254 TRP A N 1
ATOM 1953 C CA . TRP A 1 254 ? -22.223 -3.283 38.918 1.00 93.50 254 TRP A CA 1
ATOM 1954 C C . TRP A 1 254 ? -21.911 -4.247 37.770 1.00 93.50 254 TRP A C 1
ATOM 1956 O O . TRP A 1 254 ? -22.003 -3.888 36.594 1.00 93.50 254 TRP A O 1
ATOM 1966 N N . LYS A 1 255 ? -21.539 -5.473 38.131 1.00 92.81 255 LYS A N 1
ATOM 1967 C CA . LYS A 1 255 ? -21.318 -6.569 37.196 1.00 92.81 255 LYS A CA 1
ATOM 1968 C C . LYS A 1 255 ? -22.443 -7.589 37.400 1.00 92.81 255 LYS A C 1
ATOM 1970 O O . LYS A 1 255 ? -22.571 -8.084 38.521 1.00 92.81 255 LYS A O 1
ATOM 1975 N N . PRO A 1 256 ? -23.251 -7.890 36.371 1.00 91.81 256 PRO A N 1
ATOM 1976 C CA . PRO A 1 256 ? -24.287 -8.906 36.486 1.00 91.81 256 PRO A CA 1
ATOM 1977 C C . PRO A 1 256 ? -23.709 -10.294 36.758 1.00 91.81 256 PRO A C 1
ATOM 1979 O O . PRO A 1 256 ? -22.579 -10.601 36.363 1.00 91.81 256 PRO A O 1
ATOM 1982 N N . TYR A 1 257 ? -24.517 -11.149 37.383 1.00 88.94 257 TYR A N 1
ATOM 1983 C CA . TYR A 1 257 ? -24.219 -12.577 37.445 1.00 88.94 257 TYR A CA 1
ATOM 1984 C C . TYR A 1 257 ? -24.411 -13.234 36.066 1.00 88.94 257 TYR A C 1
ATOM 1986 O O . TYR A 1 257 ? -25.231 -12.759 35.272 1.00 88.94 257 TYR A O 1
ATOM 1994 N N . PRO A 1 258 ? -23.692 -14.335 35.766 1.00 85.50 258 PRO A N 1
ATOM 1995 C CA . PRO A 1 258 ? -23.948 -15.123 34.563 1.00 85.50 258 PRO A CA 1
ATOM 1996 C C . PRO A 1 258 ? -25.427 -15.526 34.471 1.00 85.50 258 PRO A C 1
ATOM 1998 O O . PRO A 1 258 ? -25.999 -15.982 35.459 1.00 85.50 258 PRO A O 1
ATOM 2001 N N . ASN A 1 259 ? -26.032 -15.363 33.292 1.00 83.44 259 ASN A N 1
ATOM 2002 C CA . ASN A 1 259 ? -27.432 -15.714 33.001 1.00 83.44 259 ASN A CA 1
ATOM 2003 C C . ASN A 1 259 ? -28.489 -15.002 33.866 1.00 83.44 259 ASN A C 1
ATOM 2005 O O . ASN A 1 259 ? -29.615 -15.484 33.992 1.00 83.44 259 ASN A O 1
ATOM 2009 N N . GLN A 1 260 ? -28.156 -13.859 34.472 1.00 88.88 260 GLN A N 1
ATOM 2010 C CA . GLN A 1 260 ? -29.147 -13.059 35.183 1.00 88.88 260 GLN A CA 1
ATOM 2011 C C . GLN A 1 260 ? -30.240 -12.561 34.219 1.00 88.88 260 GLN A C 1
ATOM 2013 O O . GLN A 1 260 ? -29.960 -12.141 33.097 1.00 88.88 260 GLN A O 1
ATOM 2018 N N . ALA A 1 261 ? -31.495 -12.598 34.673 1.00 90.19 261 ALA A N 1
ATOM 2019 C CA . ALA A 1 261 ? -32.638 -12.128 33.898 1.00 90.19 261 ALA A CA 1
ATOM 2020 C C . ALA A 1 261 ? -32.539 -10.628 33.561 1.00 90.19 261 ALA A C 1
ATOM 2022 O O . ALA A 1 261 ? -31.908 -9.851 34.279 1.00 90.19 261 ALA A O 1
ATOM 2023 N N . GLY A 1 262 ? -33.194 -10.219 32.472 1.00 90.62 262 GLY A N 1
ATOM 2024 C CA . GLY A 1 262 ? -33.255 -8.820 32.037 1.00 90.62 262 GLY A CA 1
ATOM 2025 C C . GLY A 1 262 ? -32.006 -8.319 31.307 1.00 90.62 262 GLY A C 1
ATOM 2026 O O . GLY A 1 262 ? -31.933 -7.129 31.004 1.00 90.62 262 GLY A O 1
ATOM 2027 N N . LEU A 1 263 ? -31.034 -9.190 31.024 1.00 93.44 263 LEU A N 1
ATOM 2028 C CA . LEU A 1 263 ? -29.842 -8.862 30.245 1.00 93.44 263 LEU A CA 1
ATOM 2029 C C . LEU A 1 263 ? -30.027 -9.172 28.758 1.00 93.44 263 LEU A C 1
ATOM 2031 O O . LEU A 1 263 ? -30.735 -10.109 28.395 1.00 93.44 263 LEU A O 1
ATOM 2035 N N . ASP A 1 264 ? -29.327 -8.423 27.914 1.00 92.38 264 ASP A N 1
ATOM 2036 C CA . ASP A 1 264 ? -29.106 -8.794 26.519 1.00 92.38 264 ASP A CA 1
ATOM 2037 C C . ASP A 1 264 ? -27.907 -9.747 26.350 1.00 92.38 264 ASP A C 1
ATOM 2039 O O . ASP A 1 264 ? -27.180 -10.057 27.297 1.00 92.38 264 ASP A O 1
ATOM 2043 N N . GLU A 1 265 ? -27.650 -10.169 25.111 1.00 90.00 265 GLU A N 1
ATOM 2044 C CA . GLU A 1 265 ? -26.529 -11.053 24.748 1.00 90.00 265 GLU A CA 1
ATOM 2045 C C . GLU A 1 265 ? -25.142 -10.478 25.089 1.00 90.00 265 GLU A C 1
ATOM 2047 O O . GLU A 1 265 ? -24.159 -11.211 25.174 1.00 90.00 265 GLU A O 1
ATOM 2052 N N . LYS A 1 266 ? -25.043 -9.160 25.302 1.00 89.31 266 LYS A N 1
ATOM 2053 C CA . LYS A 1 266 ? -23.811 -8.456 25.681 1.00 89.31 266 LYS A CA 1
ATOM 2054 C C . LYS A 1 266 ? -23.731 -8.198 27.190 1.00 89.31 266 LYS A C 1
ATOM 2056 O O . LYS A 1 266 ? -22.823 -7.496 27.638 1.00 89.31 266 LYS A O 1
ATOM 2061 N N . GLY A 1 267 ? -24.664 -8.737 27.978 1.00 90.81 267 GLY A N 1
ATOM 2062 C CA . GLY A 1 267 ? -24.727 -8.558 29.427 1.00 90.81 267 GLY A CA 1
ATOM 2063 C C . GLY A 1 267 ? -25.161 -7.155 29.863 1.00 90.81 267 GLY A C 1
ATOM 2064 O O . GLY A 1 267 ? -24.847 -6.736 30.977 1.00 90.81 267 GLY A O 1
ATOM 2065 N N . ARG A 1 268 ? -25.847 -6.399 29.000 1.00 93.75 268 ARG A N 1
ATOM 2066 C CA . ARG A 1 268 ? -26.413 -5.080 29.317 1.00 93.75 268 ARG A CA 1
ATOM 2067 C C . ARG A 1 268 ? -27.824 -5.254 29.866 1.00 93.75 268 ARG A C 1
ATOM 2069 O O . ARG A 1 268 ? -28.629 -5.961 29.274 1.00 93.75 268 ARG A O 1
ATOM 2076 N N . LEU A 1 269 ? -28.131 -4.598 30.982 1.00 95.62 269 LEU A N 1
ATOM 2077 C CA . LEU A 1 269 ? -29.441 -4.684 31.626 1.00 95.62 269 LEU A CA 1
ATOM 2078 C C . LEU A 1 269 ? -30.469 -3.827 30.885 1.00 95.62 269 LEU A C 1
ATOM 2080 O O . LEU A 1 269 ? -30.349 -2.607 30.877 1.00 95.62 269 LEU A O 1
ATOM 2084 N N . LEU A 1 270 ? -31.473 -4.461 30.286 1.00 95.44 270 LEU A N 1
ATOM 2085 C CA . LEU A 1 270 ? -32.555 -3.799 29.552 1.00 95.44 270 LEU A CA 1
ATOM 2086 C C . LEU A 1 270 ? -33.775 -3.517 30.438 1.00 95.44 270 LEU A C 1
ATOM 2088 O O . LEU A 1 270 ? -34.532 -2.583 30.187 1.00 95.44 270 LEU A O 1
ATOM 2092 N N . ASP A 1 271 ? -33.979 -4.315 31.488 1.00 94.62 271 ASP A N 1
ATOM 2093 C CA . ASP A 1 271 ? -35.130 -4.162 32.378 1.00 94.62 271 ASP A CA 1
ATOM 2094 C C . ASP A 1 271 ? -34.908 -3.030 33.393 1.00 94.62 271 ASP A C 1
ATOM 2096 O O . ASP A 1 271 ? -34.155 -3.156 34.366 1.00 94.62 271 ASP A O 1
ATOM 2100 N N . ARG A 1 272 ? -35.623 -1.920 33.183 1.00 94.44 272 ARG A N 1
ATOM 2101 C CA . ARG A 1 272 ? -35.615 -0.763 34.082 1.00 94.44 272 ARG A CA 1
ATOM 2102 C C . ARG A 1 272 ? -36.079 -1.102 35.498 1.00 94.44 272 ARG A C 1
ATOM 2104 O O . ARG A 1 272 ? -35.501 -0.594 36.455 1.00 94.44 272 ARG A O 1
ATOM 2111 N N . ARG A 1 273 ? -37.106 -1.944 35.652 1.00 94.31 273 ARG A N 1
ATOM 2112 C CA . ARG A 1 273 ? -37.649 -2.298 36.974 1.00 94.31 273 ARG A CA 1
ATOM 2113 C C . ARG A 1 273 ? -36.614 -3.072 37.769 1.00 94.31 273 ARG A C 1
ATOM 2115 O O . ARG A 1 273 ? -36.403 -2.783 38.944 1.00 94.31 273 ARG A O 1
ATOM 2122 N N . LEU A 1 274 ? -35.925 -4.006 37.114 1.00 93.88 274 LEU A N 1
ATOM 2123 C CA . LEU A 1 274 ? -34.828 -4.735 37.737 1.00 93.88 274 LEU A CA 1
ATOM 2124 C C . LEU A 1 274 ? -33.669 -3.794 38.102 1.00 93.88 274 LEU A C 1
ATOM 2126 O O . LEU A 1 274 ? -33.103 -3.921 39.186 1.00 93.88 274 LEU A O 1
ATOM 2130 N N . ALA A 1 275 ? -33.348 -2.810 37.256 1.00 94.56 275 ALA A N 1
ATOM 2131 C CA . ALA A 1 275 ? -32.333 -1.803 37.571 1.00 94.56 275 ALA A CA 1
ATOM 2132 C C . ALA A 1 275 ? -32.690 -0.980 38.824 1.00 94.56 275 ALA A C 1
ATOM 2134 O O . ALA A 1 275 ? -31.848 -0.786 39.701 1.00 94.56 275 ALA A O 1
ATOM 2135 N N . GLU A 1 276 ? -33.943 -0.534 38.935 1.00 95.00 276 GLU A N 1
ATOM 2136 C CA . GLU A 1 276 ? -34.450 0.225 40.085 1.00 95.00 276 GLU A CA 1
ATOM 2137 C C . GLU A 1 276 ? -34.469 -0.627 41.367 1.00 95.00 276 GLU A C 1
ATOM 2139 O O . GLU A 1 276 ? -34.038 -0.157 42.423 1.00 95.00 276 GLU A O 1
ATOM 2144 N N . GLN A 1 277 ? -34.871 -1.899 41.272 1.00 94.44 277 GLN A N 1
ATOM 2145 C CA . GLN A 1 277 ? -34.831 -2.857 42.383 1.00 94.44 277 GLN A CA 1
ATOM 2146 C C . GLN A 1 277 ? -33.404 -3.111 42.876 1.00 94.44 277 GLN A C 1
ATOM 2148 O O . GLN A 1 277 ? -33.148 -3.053 44.079 1.00 94.44 277 GLN A O 1
ATOM 2153 N N . LEU A 1 278 ? -32.464 -3.357 41.957 1.00 93.38 278 LEU A N 1
ATOM 2154 C CA . LEU A 1 278 ? -31.052 -3.547 42.290 1.00 93.38 278 LEU A CA 1
ATOM 2155 C C . LEU A 1 278 ? -30.479 -2.303 42.974 1.00 93.38 278 LEU A C 1
ATOM 2157 O O . LEU A 1 278 ? -29.792 -2.431 43.985 1.00 93.38 278 LEU A O 1
ATOM 2161 N N . ASN A 1 279 ? -30.794 -1.106 42.467 1.00 94.44 279 ASN A N 1
ATOM 2162 C CA . ASN A 1 279 ? -30.350 0.149 43.066 1.00 94.44 279 ASN A CA 1
ATOM 2163 C C . ASN A 1 279 ? -30.890 0.319 44.496 1.00 94.44 279 ASN A C 1
ATOM 2165 O O . ASN A 1 279 ? -30.116 0.590 45.413 1.00 94.44 279 ASN A O 1
ATOM 2169 N N . ALA A 1 280 ? -32.190 0.096 44.707 1.00 95.00 280 ALA A N 1
ATOM 2170 C CA . ALA A 1 280 ? -32.805 0.183 46.030 1.00 95.00 280 ALA A CA 1
ATOM 2171 C C . ALA A 1 280 ? -32.228 -0.849 47.018 1.00 95.00 280 ALA A C 1
ATOM 2173 O O . ALA A 1 280 ? -32.022 -0.535 48.190 1.00 95.00 280 ALA A O 1
ATOM 2174 N N . ALA A 1 281 ? -31.915 -2.063 46.552 1.00 93.06 281 ALA A N 1
ATOM 2175 C CA . ALA A 1 281 ? -31.371 -3.130 47.390 1.00 93.06 281 ALA A CA 1
ATOM 2176 C C . ALA A 1 281 ? -29.966 -2.816 47.937 1.00 93.06 281 ALA A C 1
ATOM 2178 O O . ALA A 1 281 ? -29.631 -3.225 49.052 1.00 93.06 281 ALA A O 1
ATOM 2179 N N . VAL A 1 282 ? -29.146 -2.093 47.166 1.00 92.00 282 VAL A N 1
ATOM 2180 C CA . VAL A 1 282 ? -27.746 -1.794 47.520 1.00 92.00 282 VAL A CA 1
ATOM 2181 C C . VAL A 1 282 ? -27.540 -0.388 48.088 1.00 92.00 282 VAL A C 1
ATOM 2183 O O . VAL A 1 282 ? -26.480 -0.105 48.651 1.00 92.00 282 VAL A O 1
ATOM 2186 N N . GLN A 1 283 ? -28.524 0.505 47.972 1.00 93.31 283 GLN A N 1
ATOM 2187 C CA . GLN A 1 283 ? -28.399 1.882 48.444 1.00 93.31 283 GLN A CA 1
ATOM 2188 C C . GLN A 1 283 ? -28.151 1.942 49.959 1.00 93.31 283 GLN A C 1
ATOM 2190 O O . GLN A 1 283 ? -28.855 1.331 50.761 1.00 93.31 283 GLN A O 1
ATOM 2195 N N . GLY A 1 284 ? -27.116 2.689 50.355 1.00 92.94 284 GLY A N 1
ATOM 2196 C CA . GLY A 1 284 ? -26.722 2.846 51.759 1.00 92.94 284 GLY A CA 1
ATOM 2197 C C . GLY A 1 284 ? -26.125 1.589 52.401 1.00 92.94 284 GLY A C 1
ATOM 2198 O O . GLY A 1 284 ? -25.873 1.591 53.604 1.00 92.94 284 GLY A O 1
ATOM 2199 N N . LYS A 1 285 ? -25.894 0.516 51.633 1.00 93.94 285 LYS A N 1
ATOM 2200 C CA . LYS A 1 285 ? -25.270 -0.713 52.130 1.00 93.94 285 LYS A CA 1
ATOM 2201 C C . LYS A 1 285 ? -23.747 -0.628 52.068 1.00 93.94 285 LYS A C 1
ATOM 2203 O O . LYS A 1 285 ? -23.167 0.051 51.222 1.00 93.94 285 LYS A O 1
ATOM 2208 N N . THR A 1 286 ? -23.098 -1.380 52.950 1.00 92.62 286 THR A N 1
ATOM 2209 C CA . THR A 1 286 ? -21.643 -1.549 52.955 1.00 92.62 286 THR A CA 1
ATOM 2210 C C . THR A 1 286 ? -21.246 -2.651 51.975 1.00 92.62 286 THR A C 1
ATOM 2212 O O . THR A 1 286 ? -21.768 -3.762 52.044 1.00 92.62 286 THR A O 1
ATOM 2215 N N . GLY A 1 287 ? -20.309 -2.358 51.072 1.00 90.62 287 GLY A N 1
ATOM 2216 C CA . GLY A 1 287 ? -19.675 -3.366 50.221 1.00 90.62 287 GLY A CA 1
ATOM 2217 C C . GLY A 1 287 ? -18.476 -4.017 50.915 1.00 90.62 287 GLY A C 1
ATOM 2218 O O . GLY A 1 287 ? -17.765 -3.357 51.671 1.00 90.62 287 GLY A O 1
ATOM 2219 N N . LYS A 1 288 ? -18.223 -5.299 50.634 1.00 92.19 288 LYS A N 1
ATOM 2220 C CA . LYS A 1 288 ? -16.997 -6.005 51.038 1.00 92.19 288 LYS A CA 1
ATOM 2221 C C . LYS A 1 288 ? -16.106 -6.193 49.813 1.00 92.19 288 LYS A C 1
ATOM 2223 O O . LYS A 1 288 ? -16.579 -6.675 48.787 1.00 92.19 288 LYS A O 1
ATOM 2228 N N . VAL A 1 289 ? -14.826 -5.842 49.924 1.00 92.25 289 VAL A N 1
ATOM 2229 C CA . VAL A 1 289 ? -13.829 -6.177 48.896 1.00 92.25 289 VAL A CA 1
ATOM 2230 C C . VAL A 1 289 ? -13.619 -7.690 48.924 1.00 92.25 289 VAL A C 1
ATOM 2232 O O . VAL A 1 289 ? -13.231 -8.240 49.955 1.00 92.25 289 VAL A O 1
ATOM 2235 N N . VAL A 1 290 ? -13.944 -8.359 47.818 1.00 94.94 290 VAL A N 1
ATOM 2236 C CA . VAL A 1 290 ? -13.812 -9.821 47.675 1.00 94.94 290 VAL A CA 1
ATOM 2237 C C . VAL A 1 290 ? -12.467 -10.190 47.048 1.00 94.94 290 VAL A C 1
ATOM 2239 O O . VAL A 1 290 ? -11.895 -11.219 47.386 1.00 94.94 290 VAL A O 1
ATOM 2242 N N . GLU A 1 291 ? -11.947 -9.325 46.180 1.00 94.06 291 GLU A N 1
ATOM 2243 C CA . GLU A 1 291 ? -10.697 -9.510 45.452 1.00 94.06 291 GLU A CA 1
ATOM 2244 C C . GLU A 1 291 ? -10.036 -8.142 45.227 1.00 94.06 291 GLU A C 1
ATOM 2246 O O . GLU A 1 291 ? -10.723 -7.147 44.978 1.00 94.06 291 GLU A O 1
ATOM 2251 N N . TYR A 1 292 ? -8.709 -8.096 45.335 1.00 93.38 292 TYR A N 1
ATOM 2252 C CA . TYR A 1 292 ? -7.878 -6.947 44.984 1.00 93.38 292 TYR A CA 1
ATOM 2253 C C . TYR A 1 292 ? -6.649 -7.460 44.239 1.00 93.38 292 TYR A C 1
ATOM 2255 O O . TYR A 1 292 ? -5.930 -8.317 44.750 1.00 93.38 292 TYR A O 1
ATOM 2263 N N . SER A 1 293 ? -6.410 -6.921 43.048 1.00 94.81 293 SER A N 1
ATOM 2264 C CA . SER A 1 293 ? -5.219 -7.203 42.255 1.00 94.81 293 SER A CA 1
ATOM 2265 C C . SER A 1 293 ? -4.566 -5.888 41.863 1.00 94.81 293 SER A C 1
ATOM 2267 O O . SER A 1 293 ? -5.231 -5.026 41.283 1.00 94.81 293 SER A O 1
ATOM 2269 N N . ASP A 1 294 ? -3.273 -5.773 42.128 1.00 95.19 294 ASP A N 1
ATOM 2270 C CA . ASP A 1 294 ? -2.439 -4.682 41.645 1.00 95.19 294 ASP A CA 1
ATOM 2271 C C . ASP A 1 294 ? -1.354 -5.278 40.756 1.00 95.19 294 ASP A C 1
ATOM 2273 O O . ASP A 1 294 ? -0.601 -6.155 41.183 1.00 95.19 294 ASP A O 1
ATOM 2277 N N . THR A 1 295 ? -1.347 -4.877 39.491 1.00 94.12 295 THR A N 1
ATOM 2278 C CA . THR A 1 295 ? -0.441 -5.430 38.486 1.00 94.12 295 THR A CA 1
ATOM 2279 C C . THR A 1 295 ? 0.238 -4.291 37.766 1.00 94.12 295 THR A C 1
ATOM 2281 O O . THR A 1 295 ? -0.425 -3.516 37.069 1.00 94.12 295 THR A O 1
ATOM 2284 N N . GLU A 1 296 ? 1.558 -4.239 37.876 1.00 94.06 296 GLU A N 1
ATOM 2285 C CA . GLU A 1 296 ? 2.361 -3.349 37.058 1.00 94.06 296 GLU A CA 1
ATOM 2286 C C . GLU A 1 296 ? 2.263 -3.790 35.591 1.00 94.06 296 GLU A C 1
ATOM 2288 O O . GLU A 1 296 ? 2.472 -4.958 35.251 1.00 94.06 296 GLU A O 1
ATOM 2293 N N . LYS A 1 297 ? 1.880 -2.859 34.714 1.00 93.56 297 LYS A N 1
ATOM 2294 C CA . LYS A 1 297 ? 1.794 -3.088 33.271 1.00 93.56 297 LYS A CA 1
ATOM 2295 C C . LYS A 1 297 ? 2.793 -2.191 32.572 1.00 93.56 297 LYS A C 1
ATOM 2297 O O . LYS A 1 297 ? 2.723 -0.972 32.690 1.00 93.56 297 LYS A O 1
ATOM 2302 N N . THR A 1 298 ? 3.684 -2.798 31.802 1.00 90.88 298 THR A N 1
ATOM 2303 C CA . THR A 1 298 ? 4.624 -2.066 30.958 1.00 90.88 298 THR A CA 1
ATOM 2304 C C . THR A 1 298 ? 4.015 -1.849 29.578 1.00 90.88 298 THR A C 1
ATOM 2306 O O . THR A 1 298 ? 3.700 -2.807 28.872 1.00 90.88 298 THR A O 1
ATOM 2309 N N . GLU A 1 299 ? 3.880 -0.591 29.169 1.00 90.62 299 GLU A N 1
ATOM 2310 C CA . GLU A 1 299 ? 3.531 -0.230 27.797 1.00 90.62 299 GLU A CA 1
ATOM 2311 C C . GLU A 1 299 ? 4.812 0.058 27.007 1.00 90.62 299 GLU A C 1
ATOM 2313 O O . GLU A 1 299 ? 5.633 0.891 27.389 1.00 90.62 299 GLU A O 1
ATOM 2318 N N . SER A 1 300 ? 5.017 -0.675 25.913 1.00 90.81 300 SER A N 1
ATOM 2319 C CA . SER A 1 300 ? 6.155 -0.436 25.022 1.00 90.81 300 SER A CA 1
ATOM 2320 C C . SER A 1 300 ? 5.890 0.752 24.110 1.00 90.81 300 SER A C 1
ATOM 2322 O O . SER A 1 300 ? 4.758 0.971 23.683 1.00 90.81 300 SER A O 1
ATOM 2324 N N . ALA A 1 301 ? 6.956 1.450 23.717 1.00 90.06 301 ALA A N 1
ATOM 2325 C CA . ALA A 1 301 ? 6.858 2.481 22.694 1.00 90.06 301 ALA A CA 1
ATOM 2326 C C . ALA A 1 301 ? 6.238 1.923 21.387 1.00 90.06 301 ALA A C 1
ATOM 2328 O O . ALA A 1 301 ? 6.472 0.751 21.030 1.00 90.06 301 ALA A O 1
ATOM 2329 N N . PRO A 1 302 ? 5.463 2.749 20.656 1.00 91.25 302 PRO A N 1
ATOM 2330 C CA . PRO A 1 302 ? 5.043 2.435 19.297 1.00 91.25 302 PRO A CA 1
ATOM 2331 C C . PRO A 1 302 ? 6.245 2.131 18.399 1.00 91.25 302 PRO A C 1
ATOM 2333 O O . PRO A 1 302 ? 7.362 2.585 18.656 1.00 91.25 302 PRO A O 1
ATOM 2336 N N . LEU A 1 303 ? 6.016 1.350 17.348 1.00 94.81 303 LEU A N 1
ATOM 2337 C CA . LEU A 1 303 ? 7.025 1.152 16.312 1.00 94.81 303 LEU A CA 1
ATOM 2338 C C . LEU A 1 303 ? 7.195 2.436 15.468 1.00 94.81 303 LEU A C 1
ATOM 2340 O O . LEU A 1 303 ? 6.320 3.309 15.503 1.00 94.81 303 LEU A O 1
ATOM 2344 N N . PRO A 1 304 ? 8.305 2.560 14.715 1.00 94.25 304 PRO A N 1
ATOM 2345 C CA . PRO A 1 304 ? 8.438 3.529 13.632 1.00 94.25 304 PRO A CA 1
ATOM 2346 C C . PRO A 1 304 ? 7.241 3.524 12.676 1.00 94.25 304 PRO A C 1
ATOM 2348 O O . PRO A 1 304 ? 6.554 2.517 12.519 1.00 94.25 304 PRO A O 1
ATOM 2351 N N . PHE A 1 305 ? 7.000 4.656 12.018 1.00 93.06 305 PHE A N 1
ATOM 2352 C CA . PHE A 1 305 ? 5.845 4.806 11.141 1.00 93.06 305 PHE A CA 1
ATOM 2353 C C . PHE A 1 305 ? 5.990 4.023 9.836 1.00 93.06 305 PHE A C 1
ATOM 2355 O O . PHE A 1 305 ? 6.951 4.223 9.099 1.00 93.06 305 PHE A O 1
ATOM 2362 N N . SER A 1 306 ? 4.950 3.262 9.495 1.00 91.81 306 SER A N 1
ATOM 2363 C CA . SER A 1 306 ? 4.619 2.989 8.096 1.00 91.81 306 SER A CA 1
ATOM 2364 C C . SER A 1 306 ? 3.851 4.166 7.486 1.00 91.81 306 SER A C 1
ATOM 2366 O O . SER A 1 306 ? 3.289 5.004 8.207 1.00 91.81 306 SER A O 1
ATOM 2368 N N . VAL A 1 307 ? 3.769 4.218 6.152 1.00 90.94 307 VAL A N 1
ATOM 2369 C CA . VAL A 1 307 ? 3.015 5.273 5.451 1.00 90.94 307 VAL A CA 1
ATOM 2370 C C . VAL A 1 307 ? 1.548 5.334 5.902 1.00 90.94 307 VAL A C 1
ATOM 2372 O O . VAL A 1 307 ? 1.029 6.423 6.155 1.00 90.94 307 VAL A O 1
ATOM 2375 N N . ASP A 1 308 ? 0.903 4.183 6.102 1.00 89.81 308 ASP A N 1
ATOM 2376 C CA . ASP A 1 308 ? -0.503 4.098 6.509 1.00 89.81 308 ASP A CA 1
ATOM 2377 C C . ASP A 1 308 ? -0.721 4.630 7.928 1.00 89.81 308 ASP A C 1
ATOM 2379 O O . ASP A 1 308 ? -1.639 5.416 8.174 1.00 89.81 308 ASP A O 1
ATOM 2383 N N . GLN A 1 309 ? 0.150 4.260 8.873 1.00 91.94 309 GLN A N 1
ATOM 2384 C CA . GLN A 1 309 ? 0.059 4.761 10.244 1.00 91.94 309 GLN A CA 1
ATOM 2385 C C . GLN A 1 309 ? 0.270 6.267 10.313 1.00 91.94 309 GLN A C 1
ATOM 2387 O O . GLN A 1 309 ? -0.440 6.955 11.052 1.00 91.94 309 GLN A O 1
ATOM 2392 N N . LEU A 1 310 ? 1.217 6.787 9.532 1.00 93.31 310 LEU A N 1
ATOM 2393 C CA . LEU A 1 310 ? 1.468 8.217 9.489 1.00 93.31 310 LEU A CA 1
ATOM 2394 C C . LEU A 1 310 ? 0.286 8.973 8.878 1.00 93.31 310 LEU A C 1
ATOM 2396 O O . LEU A 1 310 ? -0.104 10.013 9.406 1.00 93.31 310 LEU A O 1
ATOM 2400 N N . GLN A 1 311 ? -0.338 8.435 7.826 1.00 93.81 311 GLN A N 1
ATOM 2401 C CA . GLN A 1 311 ? -1.563 8.998 7.255 1.00 93.81 311 GLN A CA 1
ATOM 2402 C C . GLN A 1 311 ? -2.721 8.998 8.262 1.00 93.81 311 GLN A C 1
ATOM 2404 O O . GLN A 1 311 ? -3.383 10.024 8.419 1.00 93.81 311 GLN A O 1
ATOM 2409 N N . ILE A 1 312 ? -2.936 7.896 8.992 1.00 92.75 312 ILE A N 1
ATOM 2410 C CA . ILE A 1 312 ? -3.970 7.802 10.037 1.00 92.75 312 ILE A CA 1
ATOM 2411 C C . ILE A 1 312 ? -3.712 8.827 11.145 1.00 92.75 312 ILE A C 1
ATOM 2413 O O . ILE A 1 312 ? -4.624 9.556 11.545 1.00 92.75 312 ILE A O 1
ATOM 2417 N N . LEU A 1 313 ? -2.473 8.915 11.635 1.00 94.06 313 LEU A N 1
ATOM 2418 C CA . LEU A 1 313 ? -2.108 9.848 12.697 1.00 94.06 313 LEU A CA 1
ATOM 2419 C C . LEU A 1 313 ? -2.257 11.303 12.241 1.00 94.06 313 LEU A C 1
ATOM 2421 O O . LEU A 1 313 ? -2.829 12.113 12.971 1.00 94.06 313 LEU A O 1
ATOM 2425 N N . ALA A 1 314 ? -1.783 11.636 11.040 1.00 94.75 314 ALA A N 1
ATOM 2426 C CA . ALA A 1 314 ? -1.888 12.978 10.479 1.00 94.75 314 ALA A CA 1
ATOM 2427 C C . ALA A 1 314 ? -3.345 13.375 10.208 1.00 94.75 314 ALA A C 1
ATOM 2429 O O . ALA A 1 314 ? -3.730 14.512 10.478 1.00 94.75 314 ALA A O 1
ATOM 2430 N N . SER A 1 315 ? -4.178 12.438 9.751 1.00 94.38 315 SER A N 1
ATOM 2431 C CA . SER A 1 315 ? -5.616 12.658 9.594 1.00 94.38 315 SER A CA 1
ATOM 2432 C C . SER A 1 315 ? -6.283 12.934 10.944 1.00 94.38 315 SER A C 1
ATOM 2434 O O . SER A 1 315 ? -6.943 13.957 11.108 1.00 94.38 315 SER A O 1
ATOM 2436 N N . LYS A 1 316 ? -6.026 12.094 11.957 1.00 94.69 316 LYS A N 1
ATOM 2437 C CA . LYS A 1 316 ? -6.598 12.252 13.304 1.00 94.69 316 LYS A CA 1
ATOM 2438 C C . LYS A 1 316 ? -6.147 13.541 13.997 1.00 94.69 316 LYS A C 1
ATOM 2440 O O . LYS A 1 316 ? -6.937 14.155 14.708 1.00 94.69 316 LYS A O 1
ATOM 2445 N N . LYS A 1 317 ? -4.876 13.919 13.844 1.00 94.69 317 LYS A N 1
ATOM 2446 C CA . LYS A 1 317 ? -4.270 15.045 14.569 1.00 94.69 317 LYS A CA 1
ATOM 2447 C C . LYS A 1 317 ? -4.440 16.385 13.852 1.00 94.69 317 LYS A C 1
ATOM 2449 O O . LYS A 1 317 ? -4.582 17.402 14.522 1.00 94.69 317 LYS A O 1
ATOM 2454 N N . PHE A 1 318 ? -4.418 16.390 12.519 1.00 94.75 318 PHE A N 1
ATOM 2455 C CA . PHE A 1 318 ? -4.357 17.614 11.712 1.00 94.75 318 PHE A CA 1
ATOM 2456 C C . PHE A 1 318 ? -5.431 17.702 10.616 1.00 94.75 318 PHE A C 1
ATOM 2458 O O . PHE A 1 318 ? -5.483 18.699 9.902 1.00 94.75 318 PHE A O 1
ATOM 2465 N N . GLY A 1 319 ? -6.278 16.681 10.443 1.00 94.25 319 GLY A N 1
ATOM 2466 C CA . GLY A 1 319 ? -7.300 16.659 9.392 1.00 94.25 319 GLY A CA 1
ATOM 2467 C C . GLY A 1 319 ? -6.734 16.508 7.976 1.00 94.25 319 GLY A C 1
ATOM 2468 O O . GLY A 1 319 ? -7.419 16.817 7.001 1.00 94.25 319 GLY A O 1
ATOM 2469 N N . TYR A 1 320 ? -5.481 16.064 7.835 1.00 96.19 320 TYR A N 1
ATOM 2470 C CA . TYR A 1 320 ? -4.850 15.919 6.525 1.00 96.19 320 TYR A CA 1
ATOM 2471 C C . TYR A 1 320 ? -5.442 14.756 5.731 1.00 96.19 320 TYR A C 1
ATOM 2473 O O . TYR A 1 320 ? -5.734 13.685 6.264 1.00 96.19 320 TYR A O 1
ATOM 2481 N N . LYS A 1 321 ? -5.583 14.977 4.422 1.00 93.88 321 LYS A N 1
ATOM 2482 C CA . LYS A 1 321 ? -5.931 13.937 3.452 1.00 93.88 321 LYS A CA 1
ATOM 2483 C C . LYS A 1 321 ? -4.704 13.078 3.148 1.00 93.88 321 LYS A C 1
ATOM 2485 O O . LYS A 1 321 ? -3.587 13.596 3.100 1.00 93.88 321 LYS A O 1
ATOM 2490 N N . SER A 1 322 ? -4.913 11.790 2.879 1.00 90.00 322 SER A N 1
ATOM 2491 C CA . SER A 1 322 ? -3.832 10.846 2.562 1.00 90.00 322 SER A CA 1
ATOM 2492 C C . SER A 1 322 ? -2.941 11.308 1.403 1.00 90.00 322 SER A C 1
ATOM 2494 O O . SER A 1 322 ? -1.723 11.165 1.477 1.00 90.00 322 SER A O 1
ATOM 2496 N N . ASP A 1 323 ? -3.514 11.921 0.360 1.00 91.75 323 ASP A N 1
ATOM 2497 C CA . ASP A 1 323 ? -2.748 12.416 -0.790 1.00 91.75 323 ASP A CA 1
ATOM 2498 C C . ASP A 1 323 ? -1.837 13.599 -0.424 1.00 91.75 323 ASP A C 1
ATOM 2500 O O . ASP A 1 323 ? -0.714 13.690 -0.917 1.00 91.75 323 ASP A O 1
ATOM 2504 N N . ALA A 1 324 ? -2.291 14.483 0.468 1.00 93.94 324 ALA A N 1
ATOM 2505 C CA . ALA A 1 324 ? -1.500 15.598 0.975 1.00 93.94 324 ALA A CA 1
ATOM 2506 C C . ALA A 1 324 ? -0.326 15.107 1.835 1.00 93.94 324 ALA A C 1
ATOM 2508 O O . ALA A 1 324 ? 0.795 15.586 1.666 1.00 93.94 324 ALA A O 1
ATOM 2509 N N . VAL A 1 325 ? -0.562 14.111 2.698 1.00 94.00 325 VAL A N 1
ATOM 2510 C CA . VAL A 1 325 ? 0.495 13.477 3.505 1.00 94.00 325 VAL A CA 1
ATOM 2511 C C . VAL A 1 325 ? 1.532 12.812 2.601 1.00 94.00 325 VAL A C 1
ATOM 2513 O O . VAL A 1 325 ? 2.724 13.054 2.766 1.00 94.00 325 VAL A O 1
ATOM 2516 N N . LEU A 1 326 ? 1.099 12.038 1.600 1.00 91.62 326 LEU A N 1
ATOM 2517 C CA . LEU A 1 326 ? 2.016 11.374 0.674 1.00 91.62 326 LEU A CA 1
ATOM 2518 C C . LEU A 1 326 ? 2.834 12.379 -0.151 1.00 91.62 326 LEU A C 1
ATOM 2520 O O . LEU A 1 326 ? 4.036 12.191 -0.317 1.00 91.62 326 LEU A O 1
ATOM 2524 N N . LYS A 1 327 ? 2.221 13.471 -0.628 1.00 92.62 327 LYS A N 1
ATOM 2525 C CA . LYS A 1 327 ? 2.936 14.557 -1.326 1.00 92.62 327 LYS A CA 1
ATOM 2526 C C . LYS A 1 327 ? 3.984 15.214 -0.428 1.00 92.62 327 LYS A C 1
ATOM 2528 O O . LYS A 1 327 ? 5.101 15.459 -0.880 1.00 92.62 327 LYS A O 1
ATOM 2533 N N . ALA A 1 328 ? 3.644 15.478 0.834 1.00 93.31 328 ALA A N 1
ATOM 2534 C CA . ALA A 1 328 ? 4.582 16.041 1.800 1.00 93.31 328 ALA A CA 1
ATOM 2535 C C . ALA A 1 328 ? 5.757 15.087 2.059 1.00 93.31 328 ALA A C 1
ATOM 2537 O O . ALA A 1 328 ? 6.907 15.512 1.983 1.00 93.31 328 ALA A O 1
ATOM 2538 N N . LEU A 1 329 ? 5.486 13.796 2.270 1.00 91.94 329 LEU A N 1
ATOM 2539 C CA . LEU A 1 329 ? 6.522 12.778 2.451 1.00 91.94 329 LEU A CA 1
ATOM 2540 C C . LEU A 1 329 ? 7.410 12.618 1.215 1.00 91.94 329 LEU A C 1
ATOM 2542 O O . LEU A 1 329 ? 8.629 12.549 1.345 1.00 91.94 329 LEU A O 1
ATOM 2546 N N . GLN A 1 330 ? 6.829 12.635 0.012 1.00 87.81 330 GLN A N 1
ATOM 2547 C CA . GLN A 1 330 ? 7.602 12.608 -1.230 1.00 87.81 330 GLN A CA 1
ATOM 2548 C C . GLN A 1 330 ? 8.532 13.824 -1.321 1.00 87.81 330 GLN A C 1
ATOM 2550 O O . GLN A 1 330 ? 9.688 13.677 -1.700 1.00 87.81 330 GLN A O 1
ATOM 2555 N N . SER A 1 331 ? 8.067 15.012 -0.919 1.00 91.50 331 SER A N 1
ATOM 2556 C CA . SER A 1 331 ? 8.912 16.209 -0.864 1.00 91.50 331 SER A CA 1
ATOM 2557 C C . SER A 1 331 ? 10.020 16.081 0.186 1.00 91.50 331 SER A C 1
ATOM 2559 O O . SER A 1 331 ? 11.162 16.443 -0.089 1.00 91.50 331 SER A O 1
ATOM 2561 N N . LEU A 1 332 ? 9.724 15.560 1.379 1.00 90.56 332 LEU A N 1
ATOM 2562 C CA . LEU A 1 332 ? 10.728 15.358 2.428 1.00 90.56 332 LEU A CA 1
ATOM 2563 C C . LEU A 1 332 ? 11.816 14.366 1.997 1.00 90.56 332 LEU A C 1
ATOM 2565 O O . LEU A 1 332 ? 12.988 14.620 2.254 1.00 90.56 332 LEU A O 1
ATOM 2569 N N . TYR A 1 333 ? 11.450 13.309 1.272 1.00 85.50 333 TYR A N 1
ATOM 2570 C CA . TYR A 1 333 ? 12.380 12.317 0.733 1.00 85.50 333 TYR A CA 1
ATOM 2571 C C . TYR A 1 333 ? 13.168 12.825 -0.487 1.00 85.50 333 TYR A C 1
ATOM 2573 O O . TYR A 1 333 ? 14.393 12.748 -0.535 1.00 85.50 333 TYR A O 1
ATOM 2581 N N . GLU A 1 334 ? 12.488 13.367 -1.501 1.00 82.69 334 GLU A N 1
ATOM 2582 C CA . GLU A 1 334 ? 13.120 13.701 -2.783 1.00 82.69 334 GLU A CA 1
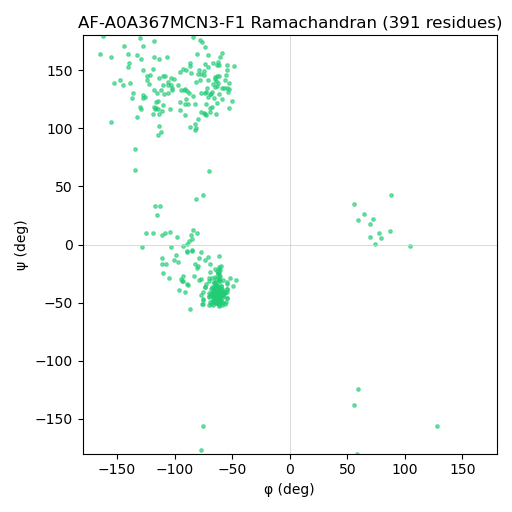ATOM 2583 C C . GLU A 1 334 ? 13.697 15.110 -2.846 1.00 82.69 334 GLU A C 1
ATOM 2585 O O . GLU A 1 334 ? 14.685 15.329 -3.540 1.00 82.69 334 GLU A O 1
ATOM 2590 N N . LYS A 1 335 ? 13.085 16.090 -2.187 1.00 85.62 335 LYS A N 1
ATOM 2591 C CA . LYS A 1 335 ? 13.540 17.482 -2.279 1.00 85.62 335 LYS A CA 1
ATOM 2592 C C . LYS A 1 335 ? 14.461 17.851 -1.127 1.00 85.62 335 LYS A C 1
ATOM 2594 O O . LYS A 1 335 ? 15.407 18.600 -1.340 1.00 85.62 335 LYS A O 1
ATOM 2599 N N . HIS A 1 336 ? 14.148 17.368 0.071 1.00 86.00 336 HIS A N 1
ATOM 2600 C CA . HIS A 1 336 ? 14.837 17.780 1.291 1.00 86.00 336 HIS A CA 1
ATOM 2601 C C . HIS A 1 336 ? 15.770 16.715 1.866 1.00 86.00 336 HIS A C 1
ATOM 2603 O O . HIS A 1 336 ? 16.618 17.069 2.673 1.00 86.00 336 HIS A O 1
ATOM 2609 N N . GLU A 1 337 ? 15.628 15.452 1.450 1.00 85.19 337 GLU A N 1
ATOM 2610 C CA . GLU A 1 337 ? 16.459 14.329 1.914 1.00 85.19 337 GLU A CA 1
ATOM 2611 C C . GLU A 1 337 ? 16.439 14.178 3.449 1.00 85.19 337 GLU A C 1
ATOM 2613 O O . GLU A 1 337 ? 17.428 13.819 4.074 1.00 85.19 337 GLU A O 1
ATOM 2618 N N . LEU A 1 338 ? 15.282 14.467 4.061 1.00 86.69 338 LEU A N 1
ATOM 2619 C CA . LEU A 1 338 ? 15.079 14.472 5.518 1.00 86.69 338 LEU A CA 1
ATOM 2620 C C . LEU A 1 338 ? 14.468 13.175 6.060 1.00 86.69 338 LEU A C 1
ATOM 2622 O O . LEU A 1 338 ? 14.438 12.964 7.270 1.00 86.69 338 LEU A O 1
ATOM 2626 N N . THR A 1 339 ? 13.917 12.334 5.188 1.00 89.00 339 THR A N 1
ATOM 2627 C CA . THR A 1 339 ? 13.258 11.076 5.561 1.00 89.00 339 THR A CA 1
ATOM 2628 C C . THR A 1 339 ? 13.737 9.941 4.671 1.00 89.00 339 THR A C 1
ATOM 2630 O O . THR A 1 339 ? 14.268 10.176 3.589 1.00 89.00 339 THR A O 1
ATOM 2633 N N . THR A 1 340 ? 13.497 8.703 5.098 1.00 85.75 340 THR A N 1
ATOM 2634 C CA . THR A 1 340 ? 13.680 7.498 4.278 1.00 85.75 340 THR A CA 1
ATOM 2635 C C . THR A 1 340 ? 12.522 7.314 3.280 1.00 85.75 340 THR A C 1
ATOM 2637 O O . THR A 1 340 ? 11.646 8.180 3.162 1.00 85.75 340 THR A O 1
ATOM 2640 N N . TYR A 1 341 ? 12.537 6.207 2.525 1.00 82.38 341 TYR A N 1
ATOM 2641 C CA . TYR A 1 341 ? 11.578 5.919 1.454 1.00 82.38 341 TYR A CA 1
ATOM 2642 C C . TYR A 1 341 ? 10.107 6.034 1.925 1.00 82.38 341 TYR A C 1
ATOM 2644 O O . TYR A 1 341 ? 9.660 5.257 2.771 1.00 82.38 341 TYR A O 1
ATOM 2652 N N . PRO A 1 342 ? 9.310 6.964 1.362 1.00 82.31 342 PRO A N 1
ATOM 2653 C CA . PRO A 1 342 ? 8.032 7.395 1.933 1.00 82.31 342 PRO A CA 1
ATOM 2654 C C . PRO A 1 342 ? 6.841 6.495 1.577 1.00 82.31 342 PRO A C 1
ATOM 2656 O O . PRO A 1 342 ? 5.689 6.897 1.741 1.00 82.31 342 PRO A O 1
ATOM 2659 N N . ARG A 1 343 ? 7.100 5.306 1.026 1.00 79.75 343 ARG A N 1
ATOM 2660 C CA . ARG A 1 343 ? 6.072 4.360 0.565 1.00 79.75 343 ARG A CA 1
ATOM 2661 C C . ARG A 1 343 ? 6.205 2.977 1.196 1.00 79.75 343 ARG A C 1
ATOM 2663 O O . ARG A 1 343 ? 5.524 2.059 0.756 1.00 79.75 343 ARG A O 1
ATOM 2670 N N . SER A 1 344 ? 7.060 2.839 2.207 1.00 81.56 344 SER A N 1
ATOM 2671 C CA . SER A 1 344 ? 7.190 1.591 2.952 1.00 81.56 344 SER A CA 1
ATOM 2672 C C . SER A 1 344 ? 5.961 1.356 3.838 1.00 81.56 344 SER A C 1
ATOM 2674 O O . SER A 1 344 ? 5.474 2.260 4.530 1.00 81.56 344 SER A O 1
ATOM 2676 N N . ASP A 1 345 ? 5.464 0.124 3.810 1.00 84.12 345 ASP A N 1
ATOM 2677 C CA . ASP A 1 345 ? 4.473 -0.411 4.742 1.00 84.12 345 ASP A CA 1
ATOM 2678 C C . ASP A 1 345 ? 5.128 -1.047 5.987 1.00 84.12 345 ASP A C 1
ATOM 2680 O O . ASP A 1 345 ? 4.434 -1.369 6.958 1.00 84.12 345 ASP A O 1
ATOM 2684 N N . CYS A 1 346 ? 6.460 -1.162 6.005 1.00 87.50 346 CYS A N 1
ATOM 2685 C CA . CYS A 1 346 ? 7.229 -1.730 7.100 1.00 87.50 346 CYS A CA 1
ATOM 2686 C C . CYS A 1 346 ? 7.394 -0.741 8.266 1.00 87.50 346 CYS A C 1
ATOM 2688 O O . CYS A 1 346 ? 7.609 0.455 8.083 1.00 87.50 346 CYS A O 1
ATOM 2690 N N . GLN A 1 347 ? 7.322 -1.266 9.490 1.00 92.75 347 GLN A N 1
ATOM 2691 C CA . GLN A 1 347 ? 7.545 -0.521 10.739 1.00 92.75 347 GLN A CA 1
ATOM 2692 C C . GLN A 1 347 ? 8.834 -0.954 11.458 1.00 92.75 347 GLN A C 1
ATOM 2694 O O . GLN A 1 347 ? 9.068 -0.576 12.605 1.00 92.75 347 GLN A O 1
ATOM 2699 N N . TYR A 1 348 ? 9.649 -1.794 10.819 1.00 93.00 348 TYR A N 1
ATOM 2700 C CA . TYR A 1 348 ? 10.912 -2.288 11.360 1.00 93.00 348 TYR A CA 1
ATOM 2701 C C . TYR A 1 348 ? 12.090 -1.616 10.660 1.00 93.00 348 TYR A C 1
ATOM 2703 O O . TYR A 1 348 ? 11.950 -1.043 9.582 1.00 93.00 348 TYR A O 1
ATOM 2711 N N . LEU A 1 349 ? 13.253 -1.684 11.295 1.00 91.06 349 LEU A N 1
ATOM 2712 C CA . LEU A 1 349 ? 14.508 -1.139 10.798 1.00 91.06 349 LEU A CA 1
ATOM 2713 C C . LEU A 1 349 ? 15.568 -2.250 10.747 1.00 91.06 349 LEU A C 1
ATOM 2715 O O . LEU A 1 349 ? 15.585 -3.110 11.639 1.00 91.06 349 LEU A O 1
ATOM 2719 N N . PRO A 1 350 ? 16.477 -2.230 9.756 1.00 89.31 350 PRO A N 1
ATOM 2720 C CA . PRO A 1 350 ? 17.648 -3.096 9.742 1.00 89.31 350 PRO A CA 1
ATOM 2721 C C . PRO A 1 350 ? 18.496 -2.893 10.997 1.00 89.31 350 PRO A C 1
ATOM 2723 O O . PRO A 1 350 ? 18.808 -1.766 11.378 1.00 89.31 350 PRO A O 1
ATOM 2726 N N . GLU A 1 351 ? 18.939 -3.983 11.616 1.00 89.50 351 GLU A N 1
ATOM 2727 C CA . GLU A 1 351 ? 19.752 -3.922 12.838 1.00 89.50 351 GLU A CA 1
ATOM 2728 C C . GLU A 1 351 ? 21.088 -3.196 12.634 1.00 89.50 351 GLU A C 1
ATOM 2730 O O . GLU A 1 351 ? 21.603 -2.583 13.569 1.00 89.50 351 GLU A O 1
ATOM 2735 N N . SER A 1 352 ? 21.629 -3.217 11.411 1.00 86.31 352 SER A N 1
ATOM 2736 C CA . SER A 1 352 ? 22.861 -2.508 11.056 1.00 86.31 352 SER A CA 1
ATOM 2737 C C . SER A 1 352 ? 22.734 -0.988 11.174 1.00 86.31 352 SER A C 1
ATOM 2739 O O . SER A 1 352 ? 23.719 -0.333 11.492 1.00 86.31 352 SER A O 1
ATOM 2741 N N . GLN A 1 353 ? 21.534 -0.433 10.974 1.00 88.06 353 GLN A N 1
ATOM 2742 C CA . GLN A 1 353 ? 21.282 1.012 11.049 1.00 88.06 353 GLN A CA 1
ATOM 2743 C C . GLN A 1 353 ? 21.209 1.536 12.490 1.00 88.06 353 GLN A C 1
ATOM 2745 O O . GLN A 1 353 ? 21.146 2.743 12.704 1.00 88.06 353 GLN A O 1
ATOM 2750 N N . HIS A 1 354 ? 21.238 0.664 13.509 1.00 92.94 354 HIS A N 1
ATOM 2751 C CA . HIS A 1 354 ? 21.274 1.126 14.904 1.00 92.94 354 HIS A CA 1
ATOM 2752 C C . HIS A 1 354 ? 22.535 1.949 15.202 1.00 92.94 354 HIS A C 1
ATOM 2754 O O . HIS A 1 354 ? 22.482 2.877 16.006 1.00 92.94 354 HIS A O 1
ATOM 2760 N N . ALA A 1 355 ? 23.642 1.659 14.509 1.00 90.94 355 ALA A N 1
ATOM 2761 C CA . ALA A 1 355 ? 24.881 2.425 14.622 1.00 90.94 355 ALA A CA 1
ATOM 2762 C C . ALA A 1 355 ? 24.725 3.895 14.183 1.00 90.94 355 ALA A C 1
ATOM 2764 O O . ALA A 1 355 ? 25.443 4.752 14.692 1.00 90.94 355 ALA A O 1
ATOM 2765 N N . ASP A 1 356 ? 23.751 4.190 13.316 1.00 89.69 356 ASP A N 1
ATOM 2766 C CA . ASP A 1 356 ? 23.497 5.529 12.773 1.00 89.69 356 ASP A CA 1
ATOM 2767 C C . ASP A 1 356 ? 22.613 6.381 13.709 1.00 89.69 356 ASP A C 1
ATOM 2769 O O . ASP A 1 356 ? 22.397 7.572 13.472 1.00 89.69 356 ASP A O 1
ATOM 2773 N N . ALA A 1 357 ? 22.098 5.805 14.807 1.00 91.44 357 ALA A N 1
ATOM 2774 C CA . ALA A 1 357 ? 21.182 6.483 15.727 1.00 91.44 357 ALA A CA 1
ATOM 2775 C C . ALA A 1 357 ? 21.706 7.829 16.278 1.00 91.44 357 ALA A C 1
ATOM 2777 O O . ALA A 1 357 ? 20.908 8.770 16.339 1.00 91.44 357 ALA A O 1
ATOM 2778 N N . PRO A 1 358 ? 22.999 7.991 16.645 1.00 91.00 358 PRO A N 1
ATOM 2779 C CA . PRO A 1 358 ? 23.523 9.285 17.087 1.00 91.00 358 PRO A CA 1
ATOM 2780 C C . PRO A 1 358 ? 23.470 10.368 16.003 1.00 91.00 358 PRO A C 1
ATOM 2782 O O . PRO A 1 358 ? 23.148 11.518 16.301 1.00 91.00 358 PRO A O 1
ATOM 2785 N N . GLU A 1 359 ? 23.745 10.007 14.748 1.00 90.62 359 GLU A N 1
ATOM 2786 C CA . GLU A 1 359 ? 23.709 10.938 13.617 1.00 90.62 359 GLU A CA 1
ATOM 2787 C C . GLU A 1 359 ? 22.269 11.358 13.303 1.00 90.62 359 GLU A C 1
ATOM 2789 O O . GLU A 1 359 ? 21.977 12.551 13.196 1.00 90.62 359 GLU A O 1
ATOM 2794 N N . VAL A 1 360 ? 21.340 10.396 13.263 1.00 89.88 360 VAL A N 1
ATOM 2795 C CA . VAL A 1 360 ? 19.907 10.669 13.075 1.00 89.88 360 VAL A CA 1
ATOM 2796 C C . VAL A 1 360 ? 19.364 11.548 14.205 1.00 89.88 360 VAL A C 1
ATOM 2798 O O . VAL A 1 360 ? 18.629 12.501 13.946 1.00 89.88 360 VAL A O 1
ATOM 2801 N N . TYR A 1 361 ? 19.751 11.284 15.457 1.00 89.12 361 TYR A N 1
ATOM 2802 C CA . TYR A 1 361 ? 19.356 12.099 16.608 1.00 89.12 361 TYR A CA 1
ATOM 2803 C C . TYR A 1 361 ? 19.862 13.547 16.497 1.00 89.12 361 TYR A C 1
ATOM 2805 O O . TYR A 1 361 ? 19.099 14.491 16.735 1.00 89.12 361 TYR A O 1
ATOM 2813 N N . ALA A 1 362 ? 21.117 13.742 16.081 1.00 88.00 362 ALA A N 1
ATOM 2814 C CA . ALA A 1 362 ? 21.676 15.070 15.839 1.00 88.00 362 ALA A CA 1
ATOM 2815 C C . ALA A 1 362 ? 20.939 15.796 14.700 1.00 88.00 362 ALA A C 1
ATOM 2817 O O . ALA A 1 362 ? 20.564 16.960 14.851 1.00 88.00 362 ALA A O 1
ATOM 2818 N N . ALA A 1 363 ? 20.662 15.107 13.588 1.00 88.12 363 ALA A N 1
ATOM 2819 C CA . ALA A 1 363 ? 19.903 15.662 12.470 1.00 88.12 363 ALA A CA 1
ATOM 2820 C C . ALA A 1 363 ? 18.487 16.085 12.894 1.00 88.12 363 ALA A C 1
ATOM 2822 O O . ALA A 1 363 ? 18.054 17.191 12.567 1.00 88.12 363 ALA A O 1
ATOM 2823 N N . VAL A 1 364 ? 17.784 15.254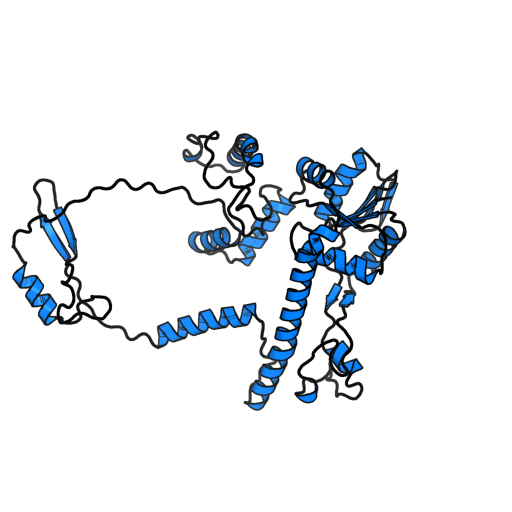 13.667 1.00 87.75 364 VAL A N 1
ATOM 2824 C CA . VAL A 1 364 ? 16.453 15.575 14.201 1.00 87.75 364 VAL A CA 1
ATOM 2825 C C . VAL A 1 364 ? 16.507 16.803 15.106 1.00 87.75 364 VAL A C 1
ATOM 2827 O O . VAL A 1 364 ? 15.733 17.731 14.897 1.00 87.75 364 VAL A O 1
ATOM 2830 N N . THR A 1 365 ? 17.435 16.844 16.063 1.00 85.38 365 THR A N 1
ATOM 2831 C CA . THR A 1 365 ? 17.543 17.947 17.035 1.00 85.38 365 THR A CA 1
ATOM 2832 C C . THR A 1 365 ? 17.901 19.276 16.363 1.00 85.38 365 THR A C 1
ATOM 2834 O O . THR A 1 365 ? 17.389 20.325 16.748 1.00 85.38 365 THR A O 1
ATOM 2837 N N . ASN A 1 366 ? 18.737 19.243 15.321 1.00 85.12 366 ASN A N 1
ATOM 2838 C CA . ASN A 1 366 ? 19.136 20.442 14.582 1.00 85.12 366 ASN A CA 1
ATOM 2839 C C . ASN A 1 366 ? 18.015 20.996 13.691 1.00 85.12 366 ASN A C 1
ATOM 2841 O O . ASN A 1 366 ? 17.925 22.208 13.499 1.00 85.12 366 ASN A O 1
ATOM 2845 N N . ASN A 1 367 ? 17.175 20.124 13.124 1.00 83.50 367 ASN A N 1
ATOM 2846 C CA . ASN A 1 367 ? 16.131 20.525 12.175 1.00 83.50 367 ASN A CA 1
ATOM 2847 C C . ASN A 1 367 ? 14.771 20.769 12.836 1.00 83.50 367 ASN A C 1
ATOM 2849 O O . ASN A 1 367 ? 13.972 21.565 12.342 1.00 83.50 367 ASN A O 1
ATOM 2853 N N . LEU A 1 368 ? 14.478 20.071 13.930 1.00 79.44 368 LEU A N 1
ATOM 2854 C CA . LEU A 1 368 ? 13.190 20.103 14.602 1.00 79.44 368 LEU A CA 1
ATOM 2855 C C . LEU A 1 368 ? 13.408 20.635 16.018 1.00 79.44 368 LEU A C 1
ATOM 2857 O O . LEU A 1 368 ? 14.033 19.982 16.847 1.00 79.44 368 LEU A O 1
ATOM 2861 N N . GLN A 1 369 ? 12.881 21.833 16.287 1.00 69.62 369 GLN A N 1
ATOM 2862 C CA . GLN A 1 369 ? 12.936 22.505 17.592 1.00 69.62 369 GLN A CA 1
ATOM 2863 C C . GLN A 1 369 ? 12.048 21.784 18.624 1.00 69.62 369 GLN A C 1
ATOM 2865 O O . GLN A 1 369 ? 11.039 22.314 19.091 1.00 69.62 369 GLN A O 1
ATOM 2870 N N . PHE A 1 370 ? 12.367 20.533 18.942 1.00 67.75 370 PHE A N 1
ATOM 2871 C CA . PHE A 1 370 ? 11.686 19.790 19.990 1.00 67.75 370 PHE A CA 1
ATOM 2872 C C . PHE A 1 370 ? 12.127 20.291 21.372 1.00 67.75 370 PHE A C 1
ATOM 2874 O O . PHE A 1 370 ? 13.268 20.700 21.571 1.00 67.75 370 PHE A O 1
ATOM 2881 N N . GLY A 1 371 ? 11.194 20.279 22.329 1.00 63.34 371 GLY A N 1
ATOM 2882 C CA . GLY A 1 371 ? 11.457 20.666 23.718 1.00 63.34 371 GLY A CA 1
ATOM 2883 C C . GLY A 1 371 ? 12.222 19.600 24.516 1.00 63.34 371 GLY A C 1
ATOM 2884 O O . GLY A 1 371 ? 12.860 18.710 23.960 1.00 63.34 371 GLY A O 1
ATOM 2885 N N . ALA A 1 372 ? 12.076 19.644 25.844 1.00 58.94 372 ALA A N 1
ATOM 2886 C CA . ALA A 1 372 ? 12.724 18.743 26.806 1.00 58.94 372 ALA A CA 1
ATOM 2887 C C . ALA A 1 372 ? 12.688 17.215 26.515 1.00 58.94 372 ALA A C 1
ATOM 2889 O O . ALA A 1 372 ? 13.659 16.558 26.881 1.00 58.94 372 ALA A O 1
ATOM 2890 N N . PRO A 1 373 ? 11.675 16.608 25.847 1.00 65.44 373 PRO A N 1
ATOM 2891 C CA . PRO A 1 373 ? 11.591 15.145 25.709 1.00 65.44 373 PRO A CA 1
ATOM 2892 C C . PRO A 1 373 ? 12.742 14.459 24.961 1.00 65.44 373 PRO A C 1
ATOM 2894 O O . PRO A 1 373 ? 12.908 13.252 25.103 1.00 65.44 373 PRO A O 1
ATOM 2897 N N . LEU A 1 374 ? 13.523 15.187 24.155 1.00 66.25 374 LEU A N 1
ATOM 2898 C CA . LEU A 1 374 ? 14.693 14.610 23.482 1.00 66.25 374 LEU A CA 1
ATOM 2899 C C . LEU A 1 374 ? 15.938 14.551 24.384 1.00 66.25 374 LEU A C 1
ATOM 2901 O O . LEU A 1 374 ? 16.849 13.788 24.091 1.00 66.25 374 LEU A O 1
ATOM 2905 N N . GLN A 1 375 ? 15.974 15.290 25.500 1.00 66.06 375 GLN A N 1
ATOM 2906 C CA . GLN A 1 375 ? 17.165 15.408 26.355 1.00 66.06 375 GLN A CA 1
ATOM 2907 C C . GLN A 1 375 ? 17.465 14.147 27.189 1.00 66.06 375 GLN A C 1
ATOM 2909 O O . GLN A 1 375 ? 18.568 14.023 27.713 1.00 66.06 375 GLN A O 1
ATOM 2914 N N . GLU A 1 376 ? 16.523 13.202 27.281 1.00 72.50 376 GLU A N 1
ATOM 2915 C CA . GLU A 1 376 ? 16.628 11.975 28.092 1.00 72.50 376 GLU A CA 1
ATOM 2916 C C . GLU A 1 376 ? 16.639 10.685 27.242 1.00 72.50 376 GLU A C 1
ATOM 2918 O O . GLU A 1 376 ? 16.241 9.613 27.700 1.00 72.50 376 GLU A O 1
ATOM 2923 N N . ILE A 1 377 ? 17.063 10.762 25.975 1.00 85.12 377 ILE A N 1
ATOM 2924 C CA . ILE A 1 377 ? 17.099 9.591 25.088 1.00 85.12 377 ILE A CA 1
ATOM 2925 C C . ILE A 1 377 ? 18.365 8.758 25.311 1.00 85.12 377 ILE A C 1
ATOM 2927 O O . ILE A 1 377 ? 19.484 9.208 25.074 1.00 85.12 377 ILE A O 1
ATOM 2931 N N . ASP A 1 378 ? 18.173 7.488 25.669 1.00 89.25 378 ASP A N 1
ATOM 2932 C CA . ASP A 1 378 ? 19.223 6.470 25.640 1.00 89.25 378 ASP A CA 1
ATOM 2933 C C . ASP A 1 378 ? 19.396 5.906 24.218 1.00 89.25 378 ASP A C 1
ATOM 2935 O O . ASP A 1 378 ? 18.638 5.041 23.769 1.00 89.25 378 ASP A O 1
ATOM 2939 N N . LEU A 1 379 ? 20.422 6.391 23.514 1.00 90.00 379 LEU A N 1
ATOM 2940 C CA . LEU A 1 379 ? 20.765 5.969 22.150 1.00 90.00 379 LEU A CA 1
ATOM 2941 C C . LEU A 1 379 ? 21.313 4.533 22.079 1.00 90.00 379 LEU A C 1
ATOM 2943 O O . LEU A 1 379 ? 21.325 3.925 21.008 1.00 90.00 379 LEU A O 1
ATOM 2947 N N . THR A 1 380 ? 21.746 3.961 23.206 1.00 90.31 380 THR A N 1
ATOM 2948 C CA . THR A 1 380 ? 22.279 2.592 23.250 1.00 90.31 380 THR A CA 1
ATOM 2949 C C . THR A 1 380 ? 21.170 1.541 23.265 1.00 90.31 380 THR A C 1
ATOM 2951 O O . THR A 1 380 ? 21.397 0.382 22.906 1.00 90.31 380 THR A O 1
ATOM 2954 N N . ARG A 1 381 ? 19.940 1.941 23.612 1.00 90.88 381 ARG A N 1
ATOM 2955 C CA . ARG A 1 381 ? 18.795 1.041 23.717 1.00 90.88 381 ARG A CA 1
ATOM 2956 C C . ARG A 1 381 ? 18.353 0.517 22.349 1.00 90.88 381 ARG A C 1
ATOM 2958 O O . ARG A 1 381 ? 17.769 1.230 21.532 1.00 90.88 381 ARG A O 1
ATOM 2965 N N . LYS A 1 382 ? 18.504 -0.792 22.148 1.00 92.31 382 LYS A N 1
ATOM 2966 C CA . LYS A 1 382 ? 17.913 -1.520 21.017 1.00 92.31 382 LYS A CA 1
ATOM 2967 C C . LYS A 1 382 ? 16.491 -1.965 21.358 1.00 92.31 382 LYS A C 1
ATOM 2969 O O . LYS A 1 382 ? 16.282 -2.927 22.091 1.00 92.31 382 LYS A O 1
ATOM 2974 N N . SER A 1 383 ? 15.498 -1.231 20.859 1.00 92.94 383 SER A N 1
ATOM 2975 C CA . SER A 1 383 ? 14.088 -1.619 20.970 1.00 92.94 383 SER A CA 1
ATOM 2976 C C . SER A 1 383 ? 13.725 -2.736 19.980 1.00 92.94 383 SER A C 1
ATOM 2978 O O . SER A 1 383 ? 14.500 -3.077 19.090 1.00 92.94 383 SER A O 1
ATOM 2980 N N . ARG A 1 384 ? 12.493 -3.249 20.076 1.00 94.88 384 ARG A N 1
ATOM 2981 C CA . ARG A 1 384 ? 11.934 -4.234 19.132 1.00 94.88 384 ARG A CA 1
ATOM 2982 C C . ARG A 1 384 ? 11.819 -3.750 17.677 1.00 94.88 384 ARG A C 1
ATOM 2984 O O . ARG A 1 384 ? 11.465 -4.549 16.818 1.00 94.88 384 ARG A O 1
ATOM 2991 N N . ALA A 1 385 ? 12.032 -2.459 17.413 1.00 94.81 385 ALA A N 1
ATOM 2992 C CA . ALA A 1 385 ? 11.978 -1.910 16.062 1.00 94.81 385 ALA A CA 1
ATOM 2993 C C . ALA A 1 385 ? 13.164 -2.369 15.198 1.00 94.81 385 ALA A C 1
ATOM 2995 O O . ALA A 1 385 ? 13.012 -2.486 13.987 1.00 94.81 385 ALA A O 1
ATOM 2996 N N . TRP A 1 386 ? 14.317 -2.660 15.807 1.00 94.19 386 TRP A N 1
ATOM 2997 C CA . TRP A 1 386 ? 15.497 -3.178 15.114 1.00 94.19 386 TRP A CA 1
ATOM 2998 C C . TRP A 1 386 ? 15.346 -4.688 14.930 1.00 94.19 386 TRP A C 1
ATOM 3000 O O . TRP A 1 386 ? 15.536 -5.446 15.880 1.00 94.19 386 TRP A O 1
ATOM 3010 N N . ASN A 1 387 ? 14.919 -5.123 13.745 1.00 92.25 387 ASN A N 1
ATOM 3011 C CA . ASN A 1 387 ? 14.644 -6.533 13.479 1.00 92.25 387 ASN A CA 1
ATOM 3012 C C . ASN A 1 387 ? 14.765 -6.840 11.983 1.00 92.25 387 ASN A C 1
ATOM 3014 O O . ASN A 1 387 ? 13.865 -6.524 11.205 1.00 92.25 387 ASN A O 1
ATOM 3018 N N . CYS A 1 388 ? 15.851 -7.507 11.588 1.00 86.00 388 CYS A N 1
ATOM 3019 C CA . CYS A 1 388 ? 16.102 -7.837 10.182 1.00 86.00 388 CYS A CA 1
ATOM 3020 C C . CYS A 1 388 ? 15.135 -8.885 9.604 1.00 86.00 388 CYS A C 1
ATOM 3022 O O . CYS A 1 388 ? 14.953 -8.923 8.393 1.00 86.00 388 CYS A O 1
ATOM 3024 N N . LEU A 1 389 ? 14.517 -9.732 10.436 1.00 84.19 389 LEU A N 1
ATOM 3025 C CA . LEU A 1 389 ? 13.598 -10.784 9.976 1.00 84.19 389 LEU A CA 1
ATOM 3026 C C . LEU A 1 389 ? 12.208 -10.241 9.636 1.00 84.19 389 LEU A C 1
ATOM 3028 O O . LEU A 1 389 ? 11.512 -10.800 8.793 1.00 84.19 389 LEU A O 1
ATOM 3032 N N . LEU A 1 390 ? 11.792 -9.178 10.328 1.00 83.06 390 LEU A N 1
ATOM 3033 C CA . LEU A 1 390 ? 10.509 -8.506 10.109 1.00 83.06 390 LEU A CA 1
ATOM 3034 C C . LEU A 1 390 ? 10.646 -7.257 9.236 1.00 83.06 390 LEU A C 1
ATOM 3036 O O . LEU A 1 390 ? 9.638 -6.688 8.805 1.00 83.06 390 LEU A O 1
ATOM 3040 N N . TYR A 1 391 ? 11.883 -6.842 8.961 1.00 79.12 391 TYR A N 1
ATOM 3041 C CA . TYR A 1 391 ? 12.165 -5.827 7.969 1.00 79.12 391 TYR A CA 1
ATOM 3042 C C . TYR A 1 391 ? 11.839 -6.360 6.575 1.00 79.12 391 TYR A C 1
ATOM 3044 O O . TYR A 1 391 ? 12.417 -7.334 6.098 1.00 79.12 391 TYR A O 1
ATOM 3052 N N . THR A 1 392 ? 10.888 -5.698 5.933 1.00 66.38 392 THR A N 1
ATOM 3053 C CA . THR A 1 392 ? 10.498 -5.929 4.546 1.00 66.38 392 THR A CA 1
ATOM 3054 C C . THR A 1 392 ? 10.796 -4.636 3.794 1.00 66.38 392 THR A C 1
ATOM 3056 O O . THR A 1 392 ? 10.294 -3.574 4.161 1.00 66.38 392 THR A O 1
ATOM 3059 N N . SER A 1 393 ? 11.722 -4.717 2.832 1.00 52.41 393 SER A N 1
ATOM 3060 C CA . SER A 1 393 ? 12.114 -3.605 1.955 1.00 52.41 393 SER A CA 1
ATOM 3061 C C . SER A 1 393 ? 11.052 -3.289 0.919 1.00 52.41 393 SER A C 1
ATOM 3063 O O . SER A 1 393 ? 10.620 -4.268 0.261 1.00 52.41 393 SER A O 1
#

Organism: Pseudomonas aeruginosa (NCBI:txid287)

Nearest PDB structures (foldseek):
  2o5e-assembly1_A  TM=9.273E-01  e=2.480E-30  Escherichia coli
  2o59-assembly1_A  TM=9.181E-01  e=1.260E-29  Escherichia coli
  1i7d-assembly1_A  TM=8.855E-01  e=8.781E-30  Escherichia coli
  2o59-assembly2_B  TM=8.568E-01  e=1.809E-29  Escherichia coli
  1d6m-assembly1_A  TM=8.838E-01  e=3.900E-28  Escherichia coli

InterPro domains:
  IPR000380 DNA topoisomerase, type IA [PTHR11390] (3-376)
  IPR003601 DNA topoisomerase, type IA, domain 2 [SM00436] (142-238)
  IPR006171 TOPRIM domain [PF01751] (3-146)
  IPR006171 TOPRIM domain [PS50880] (1-152)
  IPR006171 TOPRIM domain [SM00493] (1-142)
  IPR013497 DNA topoisomerase, type IA, central [PF01131] (172-372)
  IPR013497 DNA topoisomerase, type IA, central [PR00417] (116-129)
  IPR013497 DNA topoisomerase, type IA, central [PR00417] (208-226)
  IPR013497 DNA topoisomerase, type IA, central [PR00417] (336-345)
  IPR013497 DNA topoisomerase, type IA, central [PS52039] (169-393)
  IPR013824 DNA topoisomerase, type IA, central region, subdomain 1 [G3DSA:1.10.460.10] (176-231)
  IPR013825 DNA topoisomerase, type IA, central region, subdomain 2 [G3DSA:2.70.20.10] (232-302)
  IPR013826 DNA topoisomerase, type IA, central region, subdomain 3 [G3DSA:1.10.290.10] (303-387)
  IPR023405 DNA topoisomerase, type IA, core domain [SSF56712] (1-387)
  IPR023406 DNA topoisomerase, type IA, active site [PS00396] (330-345)

pLDDT: mean 90.66, std 6.59, range [52.41, 98.38]